Protein AF-A0AAV2S0R5-F1 (afdb_monomer)

Radius of gyration: 31.71 Å; Cα contacts (8 Å, |Δi|>4): 617; chains: 1; bounding box: 69×46×100 Å

Sequence (380 aa):
GLPALKKRCEELKMWPKGTRGECGDQTGSTYDISNKHCLGYSEVQLVQCMIDGVNTLYQEDLEIQNKYDQIQLQQMSEQQYAFPNIKSKHSLVAKHVTKERWDKLCRIVTKTSAFTLKKAIACAVELDNQNCGIYAGDWDSYKDFAEVFDPIIQEYHGIKSDAKHTSDMDVAKIMGNINEGTPVHSVRMRVGRSIDGFGLSPGITKDQRVGVENLMKSVFTKLPGDLSGNYYPLTGMDEKVRQLFDDHFLYISEDQNMKVAGMGRDWPEGRGIYHNGEKTFFVLVNEEDQLRIISIQKGGDVRVVFERLVRGIKAVGDSVKAESGKEFSLDSQYGYIHSCPTSLGTGMRISVRIDLPGWTRTGFPALQKRCEELKVQPRG

Solvent-accessible surface area (backbone atoms only — not comparable to full-atom values): 20826 Å² total; per-residue (Å²): 108,70,74,60,52,43,57,53,26,50,79,57,51,29,42,68,35,23,70,58,53,93,86,28,64,55,59,85,93,43,71,41,78,41,70,62,72,78,79,96,62,53,72,68,56,51,52,49,46,47,53,56,40,54,54,51,51,51,55,53,47,54,55,50,50,52,52,51,52,49,51,50,53,50,52,53,52,52,63,72,60,48,83,76,73,56,48,7,67,83,8,43,44,51,71,44,60,39,70,71,57,41,73,75,36,49,82,49,60,32,84,80,39,67,33,34,57,66,58,25,36,30,33,17,40,78,36,67,84,28,64,51,29,54,38,30,20,26,73,48,41,60,62,77,39,28,90,41,46,49,62,43,44,27,62,76,71,73,47,62,98,83,51,66,46,81,90,81,79,65,67,82,76,62,79,85,68,64,62,88,86,59,60,32,60,25,33,38,38,35,29,50,44,26,60,50,96,53,36,25,30,39,23,40,48,71,68,57,37,39,50,52,36,55,53,47,58,57,36,49,77,68,38,61,76,86,58,27,57,53,79,45,53,50,60,88,52,53,67,73,64,50,49,72,38,46,82,78,76,52,75,79,92,72,50,63,60,44,49,58,40,38,33,54,60,71,71,53,62,34,23,31,40,34,35,14,81,82,68,38,40,37,35,40,32,53,49,73,31,46,27,37,45,32,14,35,47,74,34,50,64,50,61,64,35,48,48,52,35,45,54,48,53,50,52,52,48,54,33,42,28,72,77,68,74,37,49,67,34,68,42,69,51,51,18,35,48,52,1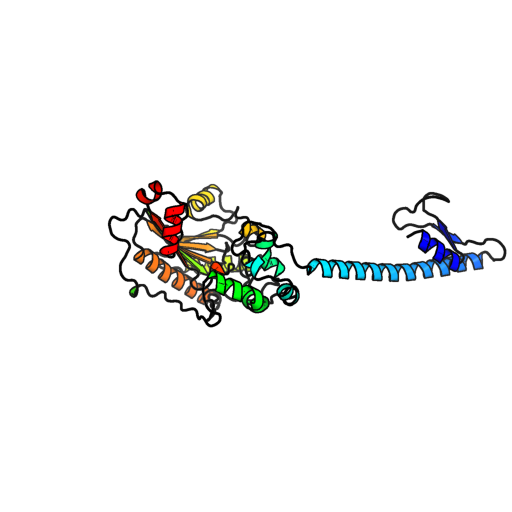9,42,64,91,40,39,32,76,24,65,49,78,48,69,46,64,72,52,71,68,48,63,72,70,28,68,72,58,46,42,54,53,25,53,79,70,74,45,81,79,83,134

pLDDT: mean 91.24, std 9.21, range [54.41, 98.38]

InterPro domains:
  IPR000749 ATP:guanido phosphotransferase [PTHR11547] (76-380)
  IPR014746 Glutamine synthetase/guanido kinase, catalytic domain [SSF55931] (5-70)
  IPR014746 Glutamine synthetase/guanido kinase, catalytic domain [SSF55931] (164-380)
  IPR022413 ATP:guanido phosphotransferase, N-terminal [PF02807] (88-154)
  IPR022413 ATP:guanido phosphotransferase, N-terminal [PS51509] (75-158)
  IPR022414 ATP:guanido phosphotransferase, catalytic domain [PF00217] (4-60)
  IPR022414 ATP:guanido phosphotransferase, catalytic domain [PF00217] (212-380)
  IPR022414 ATP:guanido phosphotransferase, catalytic domain [PS51510] (1-64)
  IPR022414 ATP:guanido phosphotransferase, catalytic domain [PS51510] (183-380)
  IPR036802 ATP:guanido phosphotransferase, N-terminal domain superfamily [G3DSA:1.10.135.10] (74-161)
  IPR036802 ATP:guanido phosphotransferase, N-terminal domain superfamily [SSF48034] (69-160)

Organism: Meganyctiphanes norvegica (NCBI:txid48144)

Structure (mmCIF, N/CA/C/O backbone):
data_AF-A0AAV2S0R5-F1
#
_entry.id   AF-A0AAV2S0R5-F1
#
loop_
_atom_site.group_PDB
_atom_site.id
_atom_site.type_symbol
_atom_site.label_atom_id
_atom_site.label_alt_id
_atom_site.label_comp_id
_atom_site.label_asym_id
_atom_site.label_entity_id
_atom_site.label_seq_id
_atom_site.pdbx_PDB_ins_code
_atom_site.Cartn_x
_atom_site.Cartn_y
_atom_site.Cartn_z
_atom_site.occupancy
_atom_site.B_iso_or_equiv
_atom_site.auth_seq_id
_atom_site.auth_comp_id
_atom_site.auth_asym_id
_atom_site.auth_atom_id
_atom_site.pdbx_PDB_model_num
ATOM 1 N N . GLY A 1 1 ? 29.700 12.630 -40.056 1.00 70.94 1 GLY A N 1
ATOM 2 C CA . GLY A 1 1 ? 29.481 14.030 -40.495 1.00 70.94 1 GLY A CA 1
ATOM 3 C C . GLY A 1 1 ? 30.279 14.337 -41.756 1.00 70.94 1 GLY A C 1
ATOM 4 O O . GLY A 1 1 ? 31.224 13.609 -42.045 1.00 70.94 1 GLY A O 1
ATOM 5 N N . LEU A 1 2 ? 29.925 15.399 -42.494 1.00 74.56 2 LEU A N 1
ATOM 6 C CA . LEU A 1 2 ? 30.438 15.691 -43.848 1.00 74.56 2 LEU A CA 1
ATOM 7 C C . LEU A 1 2 ? 31.982 15.713 -43.992 1.00 74.56 2 LEU A C 1
ATOM 9 O O . LEU A 1 2 ? 32.469 15.185 -44.989 1.00 74.56 2 LEU A O 1
ATOM 13 N N . PRO A 1 3 ? 32.784 16.229 -43.035 1.00 83.00 3 PRO A N 1
ATOM 14 C CA . PRO A 1 3 ? 34.249 16.173 -43.138 1.00 83.00 3 PRO A CA 1
ATOM 15 C C . PRO A 1 3 ? 34.823 14.748 -43.157 1.00 83.00 3 PRO A C 1
ATOM 17 O O . PRO A 1 3 ? 35.759 14.468 -43.902 1.00 83.00 3 PRO A O 1
ATOM 20 N N . ALA A 1 4 ? 34.241 13.832 -42.378 1.00 84.94 4 ALA A N 1
ATOM 21 C CA . ALA A 1 4 ? 34.654 12.429 -42.362 1.00 84.94 4 ALA A CA 1
ATOM 22 C C . ALA A 1 4 ? 34.255 11.717 -43.665 1.00 84.94 4 ALA A C 1
ATOM 24 O O . ALA A 1 4 ? 35.066 10.998 -44.242 1.00 84.94 4 ALA A O 1
ATOM 25 N N . LEU A 1 5 ? 33.047 11.997 -44.171 1.00 86.19 5 LEU A N 1
ATOM 26 C CA . LEU A 1 5 ? 32.574 11.473 -45.455 1.00 86.19 5 LEU A CA 1
ATOM 27 C C . LEU A 1 5 ? 33.446 11.961 -46.622 1.00 86.19 5 LEU A C 1
ATOM 29 O O . LEU A 1 5 ? 33.815 11.164 -47.477 1.00 86.19 5 LEU A O 1
ATOM 33 N N . LYS A 1 6 ? 33.844 13.244 -46.624 1.00 86.62 6 LYS A N 1
ATOM 34 C CA . LYS A 1 6 ? 34.785 13.817 -47.604 1.00 86.62 6 LYS A CA 1
ATOM 35 C C . LYS A 1 6 ? 36.113 13.070 -47.627 1.00 86.62 6 LYS A C 1
ATOM 37 O O . LYS A 1 6 ? 36.571 12.695 -48.700 1.00 86.62 6 LYS A O 1
ATOM 42 N N . LYS A 1 7 ? 36.696 12.808 -46.454 1.00 88.81 7 LYS A N 1
ATOM 43 C CA . LYS A 1 7 ? 37.942 12.041 -46.344 1.00 88.81 7 LYS A CA 1
ATOM 44 C C . LYS A 1 7 ? 37.783 10.622 -46.898 1.00 88.81 7 LYS A C 1
ATOM 46 O O . LYS A 1 7 ? 38.639 10.175 -47.651 1.00 88.81 7 LYS A O 1
ATOM 51 N N . ARG A 1 8 ? 36.685 9.936 -46.565 1.00 91.06 8 ARG A N 1
ATOM 52 C CA . ARG A 1 8 ? 36.453 8.564 -47.033 1.00 91.06 8 ARG A CA 1
ATOM 53 C C . ARG A 1 8 ? 36.193 8.493 -48.539 1.00 91.06 8 ARG A C 1
ATOM 55 O O . ARG A 1 8 ? 36.735 7.630 -49.216 1.00 91.06 8 ARG A O 1
ATOM 62 N N . CYS A 1 9 ? 35.423 9.431 -49.085 1.00 88.50 9 CYS A N 1
ATOM 63 C CA . CYS A 1 9 ? 35.178 9.502 -50.525 1.00 88.50 9 CYS A CA 1
ATOM 64 C C . CYS A 1 9 ? 36.458 9.784 -51.321 1.00 88.50 9 CYS A C 1
ATOM 66 O O . CYS A 1 9 ? 36.622 9.228 -52.401 1.00 88.50 9 CYS A O 1
ATOM 68 N N . GLU A 1 10 ? 37.383 10.582 -50.778 1.00 88.50 10 GLU A N 1
ATOM 69 C CA . GLU A 1 10 ? 38.683 10.846 -51.404 1.00 88.50 10 GLU A CA 1
ATOM 70 C C . GLU A 1 10 ? 39.494 9.553 -51.609 1.00 88.50 10 GLU A C 1
ATOM 72 O O . GLU A 1 10 ? 40.042 9.330 -52.687 1.00 88.50 10 GLU A O 1
ATOM 77 N N . GLU A 1 11 ? 39.505 8.663 -50.611 1.00 90.19 11 GLU A N 1
ATOM 78 C CA . GLU A 1 11 ? 40.155 7.344 -50.689 1.00 90.19 11 GLU A CA 1
ATOM 79 C C . GLU A 1 11 ? 39.509 6.446 -51.759 1.00 90.19 11 GLU A C 1
ATOM 81 O O . GLU A 1 11 ? 40.193 5.662 -52.417 1.00 90.19 11 GLU A O 1
ATOM 86 N N . LEU A 1 12 ? 38.201 6.607 -51.978 1.00 90.00 12 LEU A N 1
ATOM 87 C CA . LEU A 1 12 ? 37.417 5.877 -52.975 1.00 90.00 12 LEU A CA 1
ATOM 88 C C . LEU A 1 12 ? 37.376 6.570 -54.350 1.00 90.00 12 LEU A C 1
ATOM 90 O O . LEU A 1 12 ? 36.638 6.134 -55.229 1.00 90.00 12 LEU A O 1
ATOM 94 N N . LYS A 1 13 ? 38.155 7.644 -54.563 1.00 89.19 13 LYS A N 1
ATOM 95 C CA . LYS A 1 13 ? 38.156 8.454 -55.803 1.00 89.19 13 LYS A CA 1
ATOM 96 C C . LYS A 1 13 ? 36.782 9.046 -56.160 1.00 89.19 13 LYS A C 1
ATOM 98 O O . LYS A 1 13 ? 36.469 9.286 -57.332 1.00 89.19 13 LYS A O 1
ATOM 103 N N . MET A 1 14 ? 35.978 9.322 -55.143 1.00 88.69 14 MET A N 1
ATOM 104 C CA . MET A 1 14 ? 34.669 9.955 -55.234 1.00 88.69 14 MET A CA 1
ATOM 105 C C . MET A 1 14 ? 34.696 11.359 -54.631 1.00 88.69 14 MET A C 1
ATOM 107 O O . MET A 1 14 ? 35.600 11.744 -53.891 1.00 88.69 14 MET A O 1
ATOM 111 N N . TRP A 1 15 ? 33.670 12.136 -54.944 1.00 84.56 15 TRP A N 1
ATOM 112 C CA . TRP A 1 15 ? 33.500 13.507 -54.513 1.00 84.56 15 TRP A CA 1
ATOM 113 C C . TRP A 1 15 ? 32.091 13.707 -53.933 1.00 84.56 15 TRP A C 1
ATOM 115 O O . TRP A 1 15 ? 31.117 13.690 -54.694 1.00 84.56 15 TRP A O 1
ATOM 125 N N . PRO A 1 16 ? 31.958 13.898 -52.604 1.00 84.88 16 PRO A N 1
ATOM 126 C CA . PRO A 1 16 ? 30.673 14.122 -51.964 1.00 84.88 16 PRO A CA 1
ATOM 127 C C . PRO A 1 16 ? 30.349 15.622 -51.889 1.00 84.88 16 PRO A C 1
ATOM 129 O O . PRO A 1 16 ? 31.172 16.438 -51.455 1.00 84.88 16 PRO A O 1
ATOM 132 N N . LYS A 1 17 ? 29.122 15.986 -52.257 1.00 78.56 17 LYS A N 1
ATOM 133 C CA . LYS A 1 17 ? 28.543 17.333 -52.175 1.00 78.56 17 LYS A CA 1
ATOM 134 C C . LYS A 1 17 ? 27.290 17.315 -51.290 1.00 78.56 17 LYS A C 1
ATOM 136 O O . LYS A 1 17 ? 26.651 16.281 -51.087 1.00 78.56 17 LYS A O 1
ATOM 141 N N . GLY A 1 18 ? 26.947 18.471 -50.725 1.00 70.06 18 GLY A N 1
ATOM 142 C CA . GLY A 1 18 ? 25.632 18.661 -50.118 1.00 70.06 18 GLY A CA 1
ATOM 143 C C . GLY A 1 18 ? 24.553 18.815 -51.190 1.00 70.06 18 GLY A C 1
ATOM 144 O O . GLY A 1 18 ? 24.832 19.091 -52.351 1.00 70.06 18 GLY A O 1
ATOM 145 N N . THR A 1 19 ? 23.293 18.669 -50.794 1.00 71.94 19 THR A N 1
ATOM 146 C CA . THR A 1 19 ? 22.134 18.700 -51.711 1.00 71.94 19 THR A CA 1
ATOM 147 C C . THR A 1 19 ? 21.782 20.090 -52.267 1.00 71.94 19 THR A C 1
ATOM 149 O O . THR A 1 19 ? 20.874 20.206 -53.084 1.00 71.94 19 THR A O 1
ATOM 152 N N . ARG A 1 20 ? 22.444 21.164 -51.810 1.00 66.38 20 ARG A N 1
ATOM 153 C CA . ARG A 1 20 ? 22.127 22.565 -52.161 1.00 66.38 20 ARG A CA 1
ATOM 154 C C . ARG A 1 20 ? 23.272 23.251 -52.916 1.00 66.38 20 ARG A C 1
ATOM 156 O O . ARG A 1 20 ? 23.772 24.289 -52.492 1.00 66.38 20 ARG A O 1
ATOM 163 N N . GLY A 1 21 ? 23.679 22.668 -54.041 1.00 57.06 21 GLY A N 1
ATOM 164 C CA . GLY A 1 21 ? 24.745 23.202 -54.897 1.00 57.06 21 GLY A CA 1
ATOM 165 C C . GLY A 1 21 ? 26.159 22.860 -54.413 1.00 57.06 21 GLY A C 1
ATOM 166 O O . GLY A 1 21 ? 26.347 22.197 -53.397 1.00 57.06 21 GLY A O 1
ATOM 167 N N . GLU A 1 22 ? 27.175 23.313 -55.154 1.00 54.44 22 GLU A N 1
ATOM 168 C CA . GLU A 1 22 ? 28.559 22.815 -55.026 1.00 54.44 22 GLU A CA 1
ATOM 169 C C . GLU A 1 22 ? 29.236 23.084 -53.673 1.00 54.44 22 GLU A C 1
ATOM 171 O O . GLU A 1 22 ? 30.160 22.364 -53.295 1.00 54.44 22 GLU A O 1
ATOM 176 N N . CYS A 1 23 ? 28.738 24.072 -52.928 1.00 56.22 23 CYS A N 1
ATOM 177 C CA . CYS A 1 23 ? 29.223 24.454 -51.601 1.00 56.22 23 CYS A CA 1
ATOM 178 C C . CYS A 1 23 ? 28.142 24.346 -50.510 1.00 56.22 23 CYS A C 1
ATOM 180 O O . CYS A 1 23 ? 28.344 24.859 -49.412 1.00 56.22 23 CYS A O 1
ATOM 182 N N . GLY A 1 24 ? 26.985 23.746 -50.811 1.00 59.09 24 GLY A N 1
ATOM 183 C CA . GLY A 1 24 ? 25.839 23.721 -49.903 1.0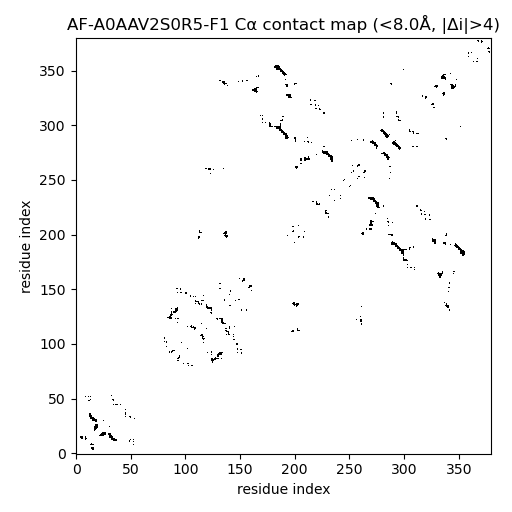0 59.09 24 GLY A CA 1
ATOM 184 C C . GLY A 1 24 ? 25.928 22.661 -48.806 1.00 59.09 24 GLY A C 1
ATOM 185 O O . GLY A 1 24 ? 26.618 21.650 -48.947 1.00 59.09 24 GLY A O 1
ATOM 186 N N . ASP A 1 25 ? 25.167 22.874 -47.734 1.00 65.94 25 ASP A N 1
ATOM 187 C CA . ASP A 1 25 ? 24.969 21.889 -46.669 1.00 65.94 25 ASP A CA 1
ATOM 188 C C . ASP A 1 25 ? 24.146 20.677 -47.153 1.00 65.94 25 ASP A C 1
ATOM 190 O O . ASP A 1 25 ? 23.387 20.735 -48.132 1.00 65.94 25 ASP A O 1
ATOM 194 N N . GLN A 1 26 ? 24.283 19.550 -46.453 1.00 76.81 26 GLN A N 1
ATOM 195 C CA . GLN A 1 26 ? 23.412 18.390 -46.632 1.00 76.81 26 GLN A CA 1
ATOM 1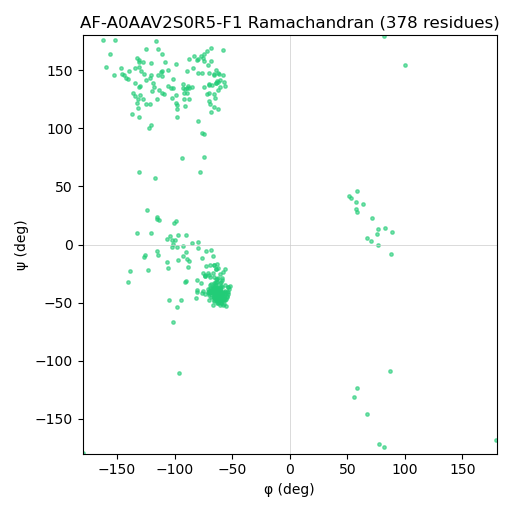96 C C . GLN A 1 26 ? 21.994 18.666 -46.110 1.00 76.81 26 GLN A C 1
ATOM 198 O O . GLN A 1 26 ? 21.811 19.374 -45.119 1.00 76.81 26 GLN A O 1
ATOM 203 N N . THR A 1 27 ? 20.984 18.060 -46.737 1.00 73.62 27 THR A N 1
ATOM 204 C CA . THR A 1 27 ? 19.612 18.068 -46.210 1.00 73.62 27 THR A CA 1
ATOM 205 C C . THR A 1 27 ? 19.370 16.759 -45.466 1.00 73.62 27 THR A C 1
ATOM 207 O O . THR A 1 27 ? 19.293 15.692 -46.078 1.00 73.62 27 THR A O 1
ATOM 210 N N . GLY A 1 28 ? 19.272 16.829 -44.137 1.00 82.31 28 GLY A N 1
ATOM 211 C CA . GLY A 1 28 ? 19.156 15.640 -43.289 1.00 82.31 28 GLY A CA 1
ATOM 212 C C . GLY A 1 28 ? 20.352 14.702 -43.478 1.00 82.31 28 GLY A C 1
ATOM 213 O O . GLY A 1 28 ? 21.498 15.127 -43.330 1.00 82.31 28 GLY A O 1
ATOM 214 N N . SER A 1 29 ? 20.071 13.453 -43.848 1.00 84.56 29 SER A N 1
ATOM 215 C CA . SER A 1 29 ? 21.070 12.409 -44.132 1.00 84.56 29 SER A CA 1
ATOM 216 C C . SER A 1 29 ? 21.326 12.206 -45.633 1.00 84.56 29 SER A C 1
ATOM 218 O O . SER A 1 29 ? 21.819 11.159 -46.036 1.00 84.56 29 SER A O 1
ATOM 220 N N . THR A 1 30 ? 20.960 13.178 -46.475 1.00 84.38 30 THR A N 1
ATOM 221 C CA . THR A 1 30 ? 21.070 13.061 -47.938 1.00 84.38 30 THR A CA 1
ATOM 222 C C . THR A 1 30 ? 22.325 13.757 -48.451 1.00 84.38 30 THR A C 1
ATOM 224 O O . THR A 1 30 ? 22.538 14.940 -48.172 1.00 84.38 30 THR A O 1
ATOM 227 N N . TYR A 1 31 ? 23.119 13.044 -49.250 1.00 86.75 31 TYR A N 1
ATOM 228 C CA . TYR A 1 31 ? 24.357 13.524 -49.865 1.00 86.75 31 TYR A CA 1
ATOM 229 C C . TYR A 1 31 ? 24.342 13.244 -51.371 1.00 86.75 31 TYR A C 1
ATOM 231 O O . TYR A 1 31 ? 23.755 12.258 -51.807 1.00 86.75 31 TYR A O 1
ATOM 239 N N . ASP A 1 32 ? 24.999 14.098 -52.153 1.00 86.75 32 ASP A N 1
ATOM 240 C CA . ASP A 1 32 ? 25.249 13.873 -53.579 1.00 86.75 32 ASP A CA 1
ATOM 241 C C . ASP A 1 32 ? 26.670 13.311 -53.745 1.00 86.75 32 ASP A C 1
ATOM 243 O O . ASP A 1 32 ? 27.632 13.935 -53.298 1.00 86.75 32 ASP A O 1
ATOM 247 N N . ILE A 1 33 ? 26.816 12.114 -54.319 1.00 89.00 33 ILE A N 1
ATOM 248 C CA . ILE A 1 33 ? 28.103 11.424 -54.484 1.00 89.00 33 ILE A CA 1
ATOM 249 C C . ILE A 1 33 ? 28.397 11.305 -55.978 1.00 89.00 33 ILE A C 1
ATOM 251 O O . ILE A 1 33 ? 27.598 10.759 -56.732 1.00 89.00 33 ILE A O 1
ATOM 255 N N . SER A 1 34 ? 29.565 11.786 -56.396 1.00 89.81 34 SER A N 1
ATOM 256 C CA . SER A 1 34 ? 29.988 11.805 -57.802 1.00 89.81 34 SER A CA 1
ATOM 257 C C . SER A 1 34 ? 31.395 11.234 -57.975 1.00 89.81 34 SER A C 1
ATOM 259 O O . SER A 1 34 ? 32.180 11.204 -57.028 1.00 89.81 34 SER A O 1
ATOM 261 N N . ASN A 1 35 ? 31.751 10.783 -59.178 1.00 89.44 35 ASN A N 1
ATOM 262 C CA . ASN A 1 35 ? 33.122 10.383 -59.488 1.00 89.44 35 ASN A CA 1
ATOM 263 C C . ASN A 1 35 ? 34.030 11.621 -59.528 1.00 89.44 35 ASN A C 1
ATOM 265 O O . ASN A 1 35 ? 33.673 12.653 -60.092 1.00 89.44 35 ASN A O 1
ATOM 269 N N . LYS A 1 36 ? 35.235 11.522 -58.960 1.00 87.19 36 LYS A N 1
ATOM 270 C CA . LYS A 1 36 ? 36.153 12.669 -58.887 1.00 87.19 36 LYS A CA 1
ATOM 271 C C . LYS A 1 36 ? 36.867 12.967 -60.210 1.00 87.19 36 LYS A C 1
ATOM 273 O O . LYS A 1 36 ? 37.208 14.114 -60.491 1.00 87.19 36 LYS A O 1
ATOM 278 N N . HIS A 1 37 ? 37.154 11.934 -60.997 1.00 86.44 37 HIS A N 1
ATOM 279 C CA . HIS A 1 37 ? 37.982 12.033 -62.199 1.00 86.44 37 HIS A CA 1
ATOM 280 C C . HIS A 1 37 ? 37.156 11.825 -63.468 1.00 86.44 37 HIS A C 1
ATOM 282 O O . HIS A 1 37 ? 36.262 10.983 -63.482 1.00 86.44 37 HIS A O 1
ATOM 288 N N . CYS A 1 38 ? 37.510 12.548 -64.534 1.00 83.19 38 CYS A N 1
ATOM 289 C CA . CYS A 1 38 ? 36.909 12.400 -65.867 1.00 83.19 38 CYS A CA 1
ATOM 290 C C . CYS A 1 38 ? 37.939 12.076 -66.965 1.00 83.19 38 CYS A C 1
ATOM 292 O O . CYS A 1 38 ? 37.573 11.542 -68.003 1.00 83.19 38 CYS A O 1
ATOM 294 N N . LEU A 1 39 ? 39.223 12.394 -66.759 1.00 87.31 39 LEU A N 1
ATOM 295 C CA . LEU A 1 39 ? 40.295 12.169 -67.735 1.00 87.31 39 LEU A CA 1
ATOM 296 C C . LEU A 1 39 ? 41.164 10.979 -67.308 1.00 87.31 39 LEU A C 1
ATOM 298 O O . LEU A 1 39 ? 41.528 10.876 -66.136 1.00 87.31 39 LEU A O 1
ATOM 302 N N . GLY A 1 40 ? 41.518 10.110 -68.259 1.00 89.81 40 GLY A N 1
ATOM 303 C CA . GLY A 1 40 ? 42.365 8.932 -68.017 1.00 89.81 40 GLY A CA 1
ATOM 304 C C . GLY A 1 40 ? 41.611 7.657 -67.615 1.00 89.81 40 GLY A C 1
ATOM 305 O O . GLY A 1 40 ? 42.251 6.688 -67.217 1.00 89.81 40 GLY A O 1
ATOM 306 N N . TYR A 1 41 ? 40.280 7.651 -67.731 1.00 91.50 41 TYR A N 1
ATOM 307 C CA . TYR A 1 41 ? 39.393 6.522 -67.428 1.00 91.50 41 TYR A CA 1
ATOM 308 C C . TYR A 1 41 ? 38.289 6.435 -68.491 1.00 91.50 41 TYR A C 1
ATOM 310 O O . TYR A 1 41 ? 37.889 7.467 -69.027 1.00 91.50 41 TYR A O 1
ATOM 318 N N . SER A 1 42 ? 37.787 5.235 -68.788 1.00 94.00 42 SER A N 1
ATOM 319 C CA . SER A 1 42 ? 36.602 5.065 -69.641 1.00 94.00 42 SER A CA 1
ATOM 320 C C . SER A 1 42 ? 35.306 5.310 -68.868 1.00 94.00 42 SER A C 1
ATOM 322 O O . SER A 1 42 ? 35.257 5.181 -67.644 1.00 94.00 42 SER A O 1
ATOM 324 N N . GLU A 1 43 ? 34.222 5.589 -69.583 1.00 92.50 43 GLU A N 1
ATOM 325 C CA . GLU A 1 43 ? 32.884 5.764 -69.018 1.00 92.50 43 GLU A CA 1
ATOM 326 C C . GLU A 1 43 ? 32.459 4.532 -68.206 1.00 92.50 43 GLU A C 1
ATOM 328 O O . GLU A 1 43 ? 31.933 4.662 -67.104 1.00 92.50 43 GLU A O 1
ATOM 333 N N . VAL A 1 44 ? 32.774 3.328 -68.700 1.00 93.81 44 VAL A N 1
ATOM 334 C CA . VAL A 1 44 ? 32.504 2.063 -67.996 1.00 93.81 44 VAL A CA 1
ATOM 335 C C . VAL A 1 44 ? 33.281 1.980 -66.680 1.00 93.81 44 VAL A C 1
ATOM 337 O O . VAL A 1 44 ? 32.719 1.583 -65.662 1.00 93.81 44 VAL A O 1
ATOM 340 N N . GLN A 1 45 ? 34.554 2.386 -66.667 1.00 91.50 45 GLN A N 1
ATOM 341 C CA . GLN A 1 45 ? 35.367 2.398 -65.445 1.00 91.50 45 GLN A CA 1
ATOM 342 C C . GLN A 1 45 ? 34.841 3.404 -64.416 1.00 91.50 45 GLN A C 1
ATOM 344 O O . GLN A 1 45 ? 34.872 3.125 -63.218 1.00 91.50 45 GLN A O 1
ATOM 349 N N . LEU A 1 46 ? 34.338 4.557 -64.864 1.00 92.12 46 LEU A N 1
ATOM 350 C CA . LEU A 1 46 ? 33.750 5.565 -63.980 1.00 92.12 46 LEU A CA 1
ATOM 351 C C . LEU A 1 46 ? 32.413 5.099 -63.390 1.00 92.12 46 LEU A C 1
ATOM 353 O O . LEU A 1 46 ? 32.183 5.289 -62.197 1.00 92.12 46 LEU A O 1
ATOM 357 N N . VAL A 1 47 ? 31.569 4.429 -64.181 1.00 91.69 47 VAL A N 1
ATOM 358 C CA . VAL A 1 47 ? 30.326 3.816 -63.683 1.00 91.69 47 VAL A CA 1
ATOM 359 C C . VAL A 1 47 ? 30.629 2.697 -62.683 1.00 91.69 47 VAL A C 1
ATOM 361 O O . VAL A 1 47 ? 29.999 2.646 -61.629 1.00 91.69 47 VAL A O 1
ATOM 364 N N . GLN A 1 48 ? 31.624 1.845 -62.950 1.00 92.44 48 GLN A N 1
ATOM 365 C CA . GLN A 1 48 ? 32.026 0.796 -62.007 1.00 92.44 48 GLN A CA 1
ATOM 366 C C . GLN A 1 48 ? 32.562 1.386 -60.694 1.00 92.44 48 GLN A C 1
ATOM 368 O O . GLN A 1 48 ? 32.170 0.940 -59.622 1.00 92.44 48 GLN A O 1
ATOM 373 N N . CYS A 1 49 ? 33.380 2.443 -60.771 1.00 90.44 49 CYS A N 1
ATOM 374 C CA . CYS A 1 49 ? 33.856 3.185 -59.601 1.00 90.44 49 CYS A CA 1
ATOM 375 C C . CYS A 1 49 ? 32.692 3.711 -58.744 1.00 90.44 49 CYS A C 1
ATOM 377 O O . CYS A 1 49 ? 32.722 3.588 -57.521 1.00 90.44 49 CYS A O 1
ATOM 379 N N . MET A 1 50 ? 31.639 4.239 -59.381 1.00 93.81 50 MET A N 1
ATOM 380 C CA . MET A 1 50 ? 30.432 4.676 -58.676 1.00 93.81 50 MET A CA 1
ATOM 381 C C . MET A 1 50 ? 29.710 3.518 -57.986 1.00 93.81 50 MET A C 1
ATOM 383 O O . MET A 1 50 ? 29.328 3.655 -56.827 1.00 93.81 50 MET A O 1
ATOM 387 N N . ILE A 1 51 ? 29.540 2.378 -58.663 1.00 91.56 51 ILE A N 1
ATOM 388 C CA . ILE A 1 51 ? 28.894 1.193 -58.079 1.00 91.56 51 ILE A CA 1
ATOM 389 C C . ILE A 1 51 ? 29.678 0.706 -56.856 1.00 91.56 51 ILE A C 1
ATOM 391 O O . ILE A 1 51 ? 29.105 0.545 -55.778 1.00 91.56 51 ILE A O 1
ATOM 395 N N . ASP A 1 52 ? 30.987 0.507 -57.008 1.00 92.62 52 ASP A N 1
ATOM 396 C CA . ASP A 1 52 ? 31.845 -0.026 -55.948 1.00 92.62 52 ASP A CA 1
ATOM 397 C C . ASP A 1 52 ? 31.916 0.938 -54.760 1.00 92.62 52 ASP A C 1
ATOM 399 O O . ASP A 1 52 ? 31.782 0.536 -53.600 1.00 92.62 52 ASP A O 1
ATOM 403 N N . GLY A 1 53 ? 32.076 2.229 -55.051 1.00 92.88 53 GLY A N 1
ATOM 404 C CA . GLY A 1 53 ? 32.171 3.277 -54.052 1.00 92.88 53 GLY A CA 1
ATOM 405 C C . GLY A 1 53 ? 30.879 3.464 -53.257 1.00 92.88 53 GLY A C 1
ATOM 406 O O . GLY A 1 53 ? 30.926 3.480 -52.027 1.00 92.88 53 GLY A O 1
ATOM 407 N N . VAL A 1 54 ? 29.723 3.554 -53.925 1.00 93.50 54 VAL A N 1
ATOM 408 C CA . VAL A 1 54 ? 28.423 3.703 -53.248 1.00 93.50 54 VAL A CA 1
ATOM 409 C C . VAL A 1 54 ? 28.092 2.468 -52.409 1.00 93.50 54 VAL A C 1
ATOM 411 O O . VAL A 1 54 ? 27.681 2.617 -51.259 1.00 93.50 54 VAL A O 1
ATOM 414 N N . ASN A 1 55 ? 28.328 1.258 -52.928 1.00 93.19 55 ASN A N 1
ATOM 415 C CA . ASN A 1 55 ? 28.096 0.027 -52.167 1.00 93.19 55 ASN A CA 1
ATOM 416 C C . ASN A 1 55 ? 28.985 -0.048 -50.918 1.00 93.19 55 ASN A C 1
ATOM 418 O O . ASN A 1 55 ? 28.501 -0.410 -49.847 1.00 93.19 55 ASN A O 1
ATOM 422 N N . THR A 1 56 ? 30.260 0.333 -51.037 1.00 94.50 56 THR A N 1
ATOM 423 C CA . THR A 1 56 ? 31.194 0.372 -49.902 1.00 94.50 56 THR A CA 1
ATOM 424 C C . THR A 1 56 ? 30.728 1.365 -48.839 1.00 94.50 56 THR A C 1
ATOM 426 O O . THR A 1 56 ? 30.617 1.001 -47.670 1.00 94.50 56 THR A O 1
ATOM 429 N N . LEU A 1 57 ? 30.385 2.596 -49.241 1.00 93.12 57 LEU A N 1
ATOM 430 C CA . LEU A 1 57 ? 29.886 3.616 -48.314 1.00 93.12 57 LEU A CA 1
ATOM 431 C C . LEU A 1 57 ? 28.595 3.179 -47.612 1.00 93.12 57 LEU A C 1
ATOM 433 O O . LEU A 1 57 ? 28.421 3.473 -46.434 1.00 93.12 57 LEU A O 1
ATOM 437 N N . TYR A 1 58 ? 27.700 2.475 -48.310 1.00 93.25 58 TYR A N 1
ATOM 438 C CA . TYR A 1 58 ? 26.455 1.997 -47.716 1.00 93.25 58 TYR A CA 1
ATOM 439 C C . TYR A 1 58 ? 26.680 0.890 -46.677 1.00 93.25 58 TYR A C 1
ATOM 441 O O . TYR A 1 58 ? 26.059 0.917 -45.618 1.00 93.25 58 TYR A O 1
ATOM 449 N N . GLN A 1 59 ? 27.589 -0.058 -46.933 1.00 93.38 59 GLN A N 1
ATOM 450 C CA . GLN A 1 59 ? 27.931 -1.082 -45.935 1.00 93.38 59 GLN A CA 1
ATOM 451 C C . GLN A 1 59 ? 28.563 -0.461 -44.683 1.00 93.38 59 GLN A C 1
ATOM 453 O O . GLN A 1 59 ? 28.166 -0.788 -43.566 1.00 93.38 59 GLN A O 1
ATOM 458 N N . GLU A 1 60 ? 29.483 0.490 -44.861 1.00 93.38 60 GLU A N 1
ATOM 459 C CA . GLU A 1 60 ? 30.075 1.239 -43.746 1.00 93.38 60 GLU A CA 1
ATOM 460 C C . GLU A 1 60 ? 29.016 2.021 -42.957 1.00 93.38 60 GLU A C 1
ATOM 462 O O . GLU A 1 60 ? 29.055 2.053 -41.727 1.00 93.38 60 GLU A O 1
ATOM 467 N N . ASP A 1 61 ? 28.045 2.631 -43.641 1.00 92.44 61 ASP A N 1
ATOM 468 C CA . ASP A 1 61 ? 26.947 3.353 -42.997 1.00 92.44 61 ASP A CA 1
ATOM 469 C C . ASP A 1 61 ? 26.086 2.425 -42.125 1.00 92.44 61 ASP A C 1
ATOM 471 O O . ASP A 1 61 ? 25.797 2.771 -40.981 1.00 92.44 61 ASP A O 1
ATOM 475 N N . LEU A 1 62 ? 25.764 1.213 -42.593 1.00 91.00 62 LEU A N 1
ATOM 476 C CA . LEU A 1 62 ? 25.046 0.210 -41.793 1.00 91.00 62 LEU A CA 1
ATOM 477 C C . LEU A 1 62 ? 25.820 -0.193 -40.525 1.00 91.00 62 LEU A C 1
ATOM 479 O O . LEU A 1 62 ? 25.233 -0.322 -39.449 1.00 91.00 62 LEU A O 1
ATOM 483 N N . GLU A 1 63 ? 27.138 -0.380 -40.615 1.00 91.81 63 GLU A N 1
ATOM 484 C CA . GLU A 1 63 ? 27.981 -0.680 -39.449 1.00 91.81 63 GLU A CA 1
ATOM 485 C C . GLU A 1 63 ? 28.017 0.485 -38.452 1.00 91.81 63 GLU A C 1
ATOM 487 O O . GLU A 1 63 ? 27.924 0.286 -37.235 1.00 91.81 63 GLU A O 1
ATOM 492 N N . ILE A 1 64 ? 28.123 1.713 -38.963 1.00 90.81 64 ILE A N 1
ATOM 493 C CA . ILE A 1 64 ? 28.120 2.929 -38.154 1.00 90.81 64 ILE A CA 1
ATOM 494 C C . ILE A 1 64 ? 26.767 3.098 -37.456 1.00 90.81 64 ILE A C 1
ATOM 496 O O . ILE A 1 64 ? 26.757 3.339 -36.249 1.00 90.81 64 ILE A O 1
ATOM 500 N N . GLN A 1 65 ? 25.646 2.924 -38.164 1.00 87.44 65 GLN A N 1
ATOM 501 C CA . GLN A 1 65 ? 24.300 2.961 -37.584 1.00 87.44 65 GLN A CA 1
ATOM 502 C C . GLN A 1 65 ? 24.172 1.962 -36.428 1.00 87.44 65 GLN A C 1
ATOM 504 O O . GLN A 1 65 ? 23.890 2.371 -35.305 1.00 87.44 65 GLN A O 1
ATOM 509 N N . ASN A 1 66 ? 24.524 0.692 -36.652 1.00 86.38 66 ASN A N 1
ATOM 510 C CA . ASN A 1 66 ? 24.493 -0.339 -35.610 1.00 86.38 66 ASN A CA 1
ATOM 511 C C . ASN A 1 66 ? 25.335 0.034 -34.380 1.00 86.38 66 ASN A C 1
ATOM 513 O O . ASN A 1 66 ? 24.921 -0.185 -33.241 1.00 86.38 66 ASN A O 1
ATOM 517 N N . LYS A 1 67 ? 26.521 0.616 -34.586 1.00 88.50 67 LYS A N 1
ATOM 518 C CA . LYS A 1 67 ? 27.381 1.069 -33.488 1.00 88.50 67 LYS A CA 1
ATOM 519 C C . LYS A 1 67 ? 26.745 2.215 -32.698 1.00 88.50 67 LYS A C 1
ATOM 521 O O . LYS A 1 67 ? 26.823 2.215 -31.471 1.00 88.50 67 LYS A O 1
ATOM 526 N N . TYR A 1 68 ? 26.145 3.193 -33.373 1.00 83.38 68 TYR A N 1
ATOM 527 C CA . TYR A 1 68 ? 25.465 4.304 -32.704 1.00 83.38 68 TYR A CA 1
ATOM 528 C C . TYR A 1 68 ? 24.201 3.845 -31.975 1.00 83.38 68 TYR A C 1
ATOM 530 O O . TYR A 1 68 ? 23.995 4.268 -30.839 1.00 83.38 68 TYR A O 1
ATOM 538 N N . ASP A 1 69 ? 23.436 2.920 -32.551 1.00 79.06 69 ASP A N 1
ATOM 539 C CA . ASP A 1 69 ? 22.288 2.294 -31.895 1.00 79.06 69 ASP A CA 1
ATOM 540 C C . ASP A 1 69 ? 22.719 1.547 -30.625 1.00 79.06 69 ASP A C 1
ATOM 542 O O . ASP A 1 69 ? 22.114 1.707 -29.566 1.00 79.06 69 ASP A O 1
ATOM 546 N N . GLN A 1 70 ? 23.824 0.796 -30.680 1.00 75.81 70 GLN A N 1
ATOM 547 C CA . GLN A 1 70 ? 24.397 0.134 -29.503 1.00 75.81 70 GLN A CA 1
ATOM 548 C C . GLN A 1 70 ? 24.854 1.128 -28.430 1.00 75.81 70 GLN A C 1
ATOM 550 O O . GLN A 1 70 ? 24.576 0.917 -27.250 1.00 75.81 70 GLN A O 1
ATOM 555 N N . ILE A 1 71 ? 25.516 2.223 -28.815 1.00 79.38 71 ILE A N 1
ATOM 556 C CA . ILE A 1 71 ? 25.928 3.282 -27.879 1.00 79.38 71 ILE A CA 1
ATOM 557 C C . ILE A 1 71 ? 24.701 3.936 -27.241 1.00 79.38 71 ILE A C 1
ATOM 559 O O . ILE A 1 71 ? 24.687 4.159 -26.032 1.00 79.38 71 ILE A O 1
ATOM 563 N N . GLN A 1 72 ? 23.660 4.217 -28.023 1.00 71.69 72 GLN A N 1
ATOM 564 C CA . GLN A 1 72 ? 22.428 4.820 -27.530 1.00 71.69 72 GLN A CA 1
ATOM 565 C C . GLN A 1 72 ? 21.704 3.883 -26.556 1.00 71.69 72 GLN A C 1
ATOM 567 O O . GLN A 1 72 ? 21.307 4.313 -25.473 1.00 71.69 72 GLN A O 1
ATOM 572 N N . LEU A 1 73 ? 21.610 2.590 -26.878 1.00 68.88 73 LEU A N 1
ATOM 573 C CA . LEU A 1 73 ? 21.080 1.563 -25.977 1.00 68.88 73 LEU A CA 1
ATOM 574 C C . LEU A 1 73 ? 21.902 1.459 -24.684 1.00 68.88 73 LEU A C 1
ATOM 576 O O . LEU A 1 73 ? 21.333 1.371 -23.594 1.00 68.88 73 LEU A O 1
ATOM 580 N N . GLN A 1 74 ? 23.231 1.521 -24.783 1.00 70.62 74 GLN A N 1
ATOM 581 C CA . GLN A 1 74 ? 24.120 1.484 -23.625 1.00 70.62 74 GLN A CA 1
ATOM 582 C C . GLN A 1 74 ? 23.934 2.721 -22.733 1.00 70.62 74 GLN A C 1
ATOM 584 O O . GLN A 1 74 ? 23.745 2.571 -21.526 1.00 70.62 74 GLN A O 1
ATOM 589 N N . GLN A 1 75 ? 23.880 3.922 -23.311 1.00 70.19 75 GLN A N 1
ATOM 590 C CA . GLN A 1 75 ? 23.632 5.174 -22.586 1.00 70.19 75 GLN A CA 1
ATOM 591 C C . GLN A 1 75 ? 22.254 5.193 -21.915 1.00 70.19 75 GLN A C 1
ATOM 593 O O . GLN A 1 75 ? 22.136 5.569 -20.748 1.00 70.19 75 GLN A O 1
ATOM 598 N N . MET A 1 76 ? 21.214 4.726 -22.613 1.00 65.25 76 MET A N 1
ATOM 599 C CA . MET A 1 76 ? 19.876 4.571 -22.036 1.00 65.25 76 MET A CA 1
ATOM 600 C C . MET A 1 76 ? 19.889 3.593 -20.854 1.00 65.25 76 MET A C 1
ATOM 602 O O . MET A 1 76 ? 19.254 3.860 -19.832 1.00 65.25 76 MET A O 1
ATOM 606 N N . SER A 1 77 ? 20.655 2.500 -20.952 1.00 70.38 77 SER A N 1
ATOM 607 C CA . SER A 1 77 ? 20.808 1.535 -19.859 1.00 70.38 77 SER A CA 1
ATOM 608 C C . SER A 1 77 ? 21.545 2.130 -18.651 1.00 70.38 77 SER A C 1
ATOM 610 O O . SER A 1 77 ? 21.116 1.940 -17.514 1.00 70.38 77 SER A O 1
ATOM 612 N N . GLU A 1 78 ? 22.607 2.912 -18.861 1.00 73.12 78 GLU A N 1
ATOM 613 C CA . GLU A 1 78 ? 23.361 3.552 -17.776 1.00 73.12 78 GLU A CA 1
ATOM 614 C C . GLU A 1 78 ? 22.522 4.612 -17.057 1.00 73.12 78 GLU A C 1
ATOM 616 O O . GLU A 1 78 ? 22.503 4.666 -15.826 1.00 73.12 78 GLU A O 1
ATOM 621 N N . GLN A 1 79 ? 21.748 5.400 -17.805 1.00 75.00 79 GLN A N 1
ATOM 622 C CA . GLN A 1 79 ? 20.849 6.400 -17.234 1.00 75.00 79 GLN A CA 1
ATOM 623 C C . GLN A 1 79 ? 19.671 5.764 -16.480 1.00 75.00 79 GLN A C 1
ATOM 625 O O . GLN A 1 79 ? 19.220 6.299 -15.463 1.00 75.00 79 GLN A O 1
ATOM 630 N N . GLN A 1 80 ? 19.176 4.608 -16.931 1.00 79.00 80 GLN A N 1
ATOM 631 C CA . GLN A 1 80 ? 18.083 3.893 -16.269 1.00 79.00 80 GLN A CA 1
ATOM 632 C C . GLN A 1 80 ? 18.445 3.463 -14.840 1.00 79.00 80 GLN A C 1
ATOM 634 O O . GLN A 1 80 ? 17.592 3.571 -13.949 1.00 79.00 80 GLN A O 1
ATOM 639 N N . TYR A 1 81 ? 19.690 3.018 -14.636 1.00 88.38 81 TYR A N 1
ATOM 640 C CA . TYR A 1 81 ? 20.209 2.484 -13.371 1.00 88.38 81 TYR A CA 1
ATOM 641 C C . TYR A 1 81 ? 21.116 3.462 -12.610 1.00 88.38 81 TYR A C 1
ATOM 643 O O . TYR A 1 81 ? 21.701 3.096 -11.588 1.00 88.38 81 TYR A O 1
ATOM 651 N N . ALA A 1 82 ? 21.222 4.713 -13.064 1.00 92.06 82 ALA A N 1
ATOM 652 C CA . ALA A 1 82 ? 21.912 5.764 -12.331 1.00 92.06 82 ALA A CA 1
ATOM 653 C C . ALA A 1 82 ? 21.300 5.954 -10.931 1.00 92.06 82 ALA A C 1
ATOM 655 O O . ALA A 1 82 ? 20.090 5.808 -10.736 1.00 92.06 82 ALA A O 1
ATOM 656 N N . PHE A 1 83 ? 22.143 6.285 -9.949 1.00 96.31 83 PHE A N 1
ATOM 657 C CA . PHE A 1 83 ? 21.679 6.517 -8.581 1.00 96.31 83 PHE A CA 1
ATOM 658 C C . PHE A 1 83 ? 20.766 7.749 -8.540 1.00 96.31 83 PHE A C 1
ATOM 660 O O . PHE A 1 83 ? 21.174 8.814 -9.013 1.00 96.31 83 PHE A O 1
ATOM 667 N N . PRO A 1 84 ? 19.540 7.632 -8.009 1.00 95.44 84 PRO A N 1
ATOM 668 C CA . PRO A 1 84 ? 18.566 8.703 -8.102 1.00 95.44 84 PRO A CA 1
ATOM 669 C C . PRO A 1 84 ? 18.871 9.830 -7.115 1.00 95.44 84 PRO A C 1
ATOM 671 O O . PRO A 1 84 ? 19.327 9.609 -5.993 1.00 95.44 84 PRO A O 1
ATOM 674 N N . ASN A 1 85 ? 18.546 11.064 -7.505 1.00 96.56 85 ASN A N 1
ATOM 675 C CA . ASN A 1 85 ? 18.556 12.188 -6.575 1.00 96.56 85 ASN A CA 1
ATOM 676 C C . ASN A 1 85 ? 17.320 12.124 -5.665 1.00 96.56 85 ASN A C 1
ATOM 678 O O . ASN A 1 85 ? 16.245 12.586 -6.033 1.00 96.56 85 ASN A O 1
ATOM 682 N N . ILE A 1 86 ? 17.482 11.557 -4.471 1.00 97.50 86 ILE A N 1
ATOM 683 C CA . ILE A 1 86 ? 16.423 11.477 -3.455 1.00 97.50 86 ILE A CA 1
ATOM 684 C C . ILE A 1 86 ? 16.123 12.889 -2.931 1.00 97.50 86 ILE A C 1
ATOM 686 O O . ILE A 1 86 ? 16.996 13.485 -2.300 1.00 97.50 86 ILE A O 1
ATOM 690 N N . LYS A 1 87 ? 14.930 13.444 -3.173 1.00 97.69 87 LYS A N 1
ATOM 691 C CA . LYS A 1 87 ? 14.553 14.800 -2.728 1.00 97.69 87 LYS A CA 1
ATOM 692 C C . LYS A 1 87 ? 14.240 14.872 -1.235 1.00 97.69 87 LYS A C 1
ATOM 694 O O . LYS A 1 87 ? 14.671 15.813 -0.576 1.00 97.69 87 LYS A O 1
ATOM 699 N N . SER A 1 88 ? 13.556 13.869 -0.684 1.00 96.50 88 SER A N 1
ATOM 700 C CA . SER A 1 88 ? 13.234 13.791 0.749 1.00 96.50 88 SER A CA 1
ATOM 701 C C . SER A 1 88 ? 14.462 13.419 1.585 1.00 96.50 88 SER A C 1
ATOM 703 O O . SER A 1 88 ? 14.606 12.280 2.030 1.00 96.50 88 SER A O 1
ATOM 705 N N . LYS A 1 89 ? 15.380 14.368 1.800 1.00 96.44 89 LYS A N 1
ATOM 706 C CA . LYS A 1 89 ? 16.681 14.128 2.459 1.00 96.44 89 LYS A CA 1
ATOM 707 C C . LYS A 1 89 ? 16.585 13.652 3.917 1.00 96.44 89 LYS A C 1
ATOM 709 O O . LYS A 1 89 ? 17.540 13.067 4.411 1.00 96.44 89 LYS A O 1
ATOM 714 N N . HIS A 1 90 ? 15.458 13.887 4.588 1.00 95.31 90 HIS A N 1
ATOM 715 C CA . HIS A 1 90 ? 15.203 13.458 5.970 1.00 95.31 90 HIS A CA 1
ATOM 716 C C . HIS A 1 90 ? 14.490 12.098 6.070 1.00 95.31 90 HIS A C 1
ATOM 718 O O . HIS A 1 90 ? 14.225 11.628 7.173 1.00 95.31 90 HIS A O 1
ATOM 724 N N . SER A 1 91 ? 14.159 11.474 4.934 1.00 97.31 91 SER A N 1
ATOM 725 C CA . SER A 1 91 ? 13.420 10.211 4.900 1.00 97.31 91 SER A CA 1
ATOM 726 C C . SER A 1 91 ? 14.275 9.002 5.288 1.00 97.31 91 SER A C 1
ATOM 728 O O . SER A 1 91 ? 15.493 8.985 5.089 1.00 97.31 91 SER A O 1
ATOM 730 N N . LEU A 1 92 ? 13.617 7.926 5.725 1.00 97.94 92 LEU A N 1
ATOM 731 C CA . LEU A 1 92 ? 14.258 6.617 5.890 1.00 97.94 92 LEU A CA 1
ATOM 732 C C . LEU A 1 92 ? 14.838 6.087 4.568 1.00 97.94 92 LEU A C 1
ATOM 734 O O . LEU A 1 92 ? 15.894 5.457 4.574 1.00 97.94 92 LEU A O 1
ATOM 738 N N . VAL A 1 93 ? 14.216 6.397 3.424 1.00 97.88 93 VAL A N 1
ATOM 739 C CA . VAL A 1 93 ? 14.796 6.103 2.104 1.00 97.88 93 VAL A CA 1
ATOM 740 C C . VAL A 1 93 ? 16.137 6.802 1.908 1.00 97.88 93 VAL A C 1
ATOM 742 O O . VAL A 1 93 ? 17.100 6.144 1.527 1.00 97.88 93 VAL A O 1
ATOM 745 N N . ALA A 1 94 ? 16.243 8.101 2.202 1.00 97.50 94 ALA A N 1
ATOM 746 C CA . ALA A 1 94 ? 17.511 8.824 2.077 1.00 97.50 94 ALA A CA 1
ATOM 747 C C . ALA A 1 94 ? 18.609 8.235 2.975 1.00 97.50 94 ALA A C 1
ATOM 749 O O . ALA A 1 94 ? 19.777 8.224 2.589 1.00 97.50 94 ALA A O 1
ATOM 750 N N . LYS A 1 95 ? 18.233 7.712 4.148 1.00 98.00 95 LYS A N 1
ATOM 751 C CA . LYS A 1 95 ? 19.154 7.065 5.087 1.00 98.00 95 LYS A CA 1
ATOM 752 C C . LYS A 1 95 ? 19.613 5.678 4.624 1.00 98.00 95 LYS A C 1
ATOM 754 O O . LYS A 1 95 ? 20.786 5.343 4.775 1.00 98.00 95 LYS A O 1
ATOM 759 N N . HIS A 1 96 ? 18.705 4.860 4.088 1.00 98.06 96 HIS A N 1
ATOM 760 C CA . HIS A 1 96 ? 18.957 3.434 3.847 1.00 98.06 96 HIS A CA 1
ATOM 761 C C . HIS A 1 96 ? 19.169 3.047 2.384 1.00 98.06 96 HIS A C 1
ATOM 763 O O . HIS A 1 96 ? 19.691 1.960 2.131 1.00 98.06 96 HIS A O 1
ATOM 769 N N . VAL A 1 97 ? 18.827 3.904 1.424 1.00 97.94 97 VAL A N 1
ATOM 770 C CA . VAL A 1 97 ? 19.113 3.700 -0.002 1.00 97.94 97 VAL A CA 1
ATOM 771 C C . VAL A 1 97 ? 20.430 4.383 -0.333 1.00 97.94 97 VAL A C 1
ATOM 773 O O . VAL A 1 97 ? 20.484 5.459 -0.921 1.00 97.94 97 VAL A O 1
ATOM 776 N N . THR A 1 98 ? 21.521 3.756 0.100 1.00 97.75 98 THR A N 1
ATOM 777 C CA . THR A 1 98 ? 22.877 4.205 -0.225 1.00 97.75 98 THR A CA 1
ATOM 778 C C . THR A 1 98 ? 23.230 3.846 -1.666 1.00 97.75 98 THR A C 1
ATOM 780 O O . THR A 1 98 ? 22.633 2.944 -2.258 1.00 97.75 98 THR A O 1
ATOM 783 N N . LYS A 1 99 ? 24.242 4.516 -2.232 1.00 96.69 99 LYS A N 1
ATOM 784 C CA . LYS A 1 99 ? 24.775 4.185 -3.563 1.00 96.69 99 LYS A CA 1
ATOM 785 C C . LYS A 1 99 ? 25.171 2.708 -3.668 1.00 96.69 99 LYS A C 1
ATOM 787 O O . LYS A 1 99 ? 24.815 2.056 -4.640 1.00 96.69 99 LYS A O 1
ATOM 792 N N . GLU A 1 100 ? 25.819 2.179 -2.633 1.00 97.44 100 GLU A N 1
ATOM 793 C CA . GLU A 1 100 ? 26.229 0.774 -2.563 1.00 97.44 100 GLU A CA 1
ATOM 794 C C . GLU A 1 100 ? 25.034 -0.190 -2.655 1.00 97.44 100 GLU A C 1
ATOM 796 O O . GLU A 1 100 ? 25.034 -1.096 -3.485 1.00 97.44 100 GLU A O 1
ATOM 801 N N . ARG A 1 101 ? 23.990 0.017 -1.839 1.00 97.94 101 ARG A N 1
ATOM 802 C CA . ARG A 1 101 ? 22.782 -0.826 -1.864 1.00 97.94 101 ARG A CA 1
ATOM 803 C C . ARG A 1 101 ? 22.024 -0.673 -3.175 1.00 97.94 101 ARG A C 1
ATOM 805 O O . ARG A 1 101 ? 21.542 -1.653 -3.727 1.00 97.94 101 ARG A O 1
ATOM 812 N N . TRP A 1 102 ? 21.947 0.546 -3.704 1.00 97.56 102 TRP A N 1
ATOM 813 C CA . TRP A 1 102 ? 21.344 0.785 -5.008 1.00 97.56 102 TRP A CA 1
ATOM 814 C C . TRP A 1 102 ? 22.053 0.003 -6.111 1.00 97.56 102 TRP A C 1
ATOM 816 O O . TRP A 1 102 ? 21.380 -0.665 -6.882 1.00 97.56 102 TRP A O 1
ATOM 826 N N . ASP A 1 103 ? 23.383 0.030 -6.179 1.00 95.50 103 ASP A N 1
ATOM 827 C CA . ASP A 1 103 ? 24.130 -0.642 -7.249 1.00 95.50 103 ASP A CA 1
ATOM 828 C C . ASP A 1 103 ? 23.950 -2.167 -7.235 1.00 95.50 103 ASP A C 1
ATOM 830 O O . ASP A 1 103 ? 23.935 -2.789 -8.298 1.00 95.50 103 ASP A O 1
ATOM 834 N N . LYS A 1 104 ? 23.725 -2.762 -6.056 1.00 96.62 104 LYS A N 1
ATOM 835 C CA . LYS A 1 104 ? 23.368 -4.184 -5.918 1.00 96.62 104 LYS A CA 1
ATOM 836 C C . LYS A 1 104 ? 21.948 -4.489 -6.403 1.00 96.62 104 LYS A C 1
ATOM 838 O O . LYS A 1 104 ? 21.713 -5.536 -6.997 1.00 96.62 104 LYS A O 1
ATOM 843 N N . LEU A 1 105 ? 20.999 -3.588 -6.140 1.00 97.50 105 LEU A N 1
ATOM 844 C CA . LEU A 1 105 ? 19.562 -3.876 -6.240 1.00 97.50 105 LEU A CA 1
ATOM 845 C C . LEU A 1 105 ? 18.867 -3.255 -7.460 1.00 97.50 105 LEU A C 1
ATOM 847 O O . LEU A 1 105 ? 17.788 -3.700 -7.846 1.00 97.50 105 LEU A O 1
ATOM 851 N N . CYS A 1 106 ? 19.435 -2.220 -8.0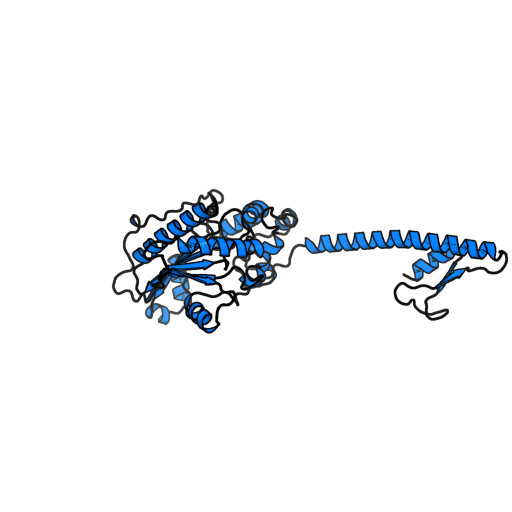81 1.00 95.12 106 CYS A N 1
ATOM 852 C CA . CYS A 1 106 ? 18.744 -1.382 -9.069 1.00 95.12 106 CYS A CA 1
ATOM 853 C C . CYS A 1 106 ? 18.331 -2.123 -10.346 1.00 95.12 106 CYS A C 1
ATOM 855 O O . CYS A 1 106 ? 17.427 -1.669 -11.051 1.00 95.12 106 CYS A O 1
ATOM 857 N N . ARG A 1 107 ? 18.977 -3.260 -10.631 1.00 94.62 107 ARG A N 1
ATOM 858 C CA . ARG A 1 107 ? 18.700 -4.127 -11.784 1.00 94.62 107 ARG A CA 1
ATOM 859 C C . ARG A 1 107 ? 17.714 -5.253 -11.480 1.00 94.62 107 ARG A C 1
ATOM 861 O O . ARG A 1 107 ? 17.275 -5.916 -12.415 1.00 94.62 107 ARG A O 1
ATOM 868 N N . ILE A 1 108 ? 17.372 -5.474 -10.212 1.00 96.56 108 ILE A N 1
ATOM 869 C CA . ILE A 1 108 ? 16.443 -6.532 -9.822 1.00 96.56 108 ILE A CA 1
ATOM 870 C C . ILE A 1 108 ? 15.014 -6.120 -10.196 1.00 96.56 108 ILE A C 1
ATOM 872 O O . ILE A 1 108 ? 14.590 -4.976 -9.995 1.00 96.56 108 ILE A O 1
ATOM 876 N N . VAL A 1 109 ? 14.289 -7.080 -10.765 1.00 96.06 109 VAL A N 1
ATOM 877 C CA . VAL A 1 109 ? 12.891 -6.967 -11.171 1.00 96.06 109 VAL A CA 1
ATOM 878 C C . VAL A 1 109 ? 12.139 -8.092 -10.479 1.00 96.06 109 VAL A C 1
ATOM 880 O O . VAL A 1 109 ? 12.468 -9.260 -10.680 1.00 96.06 109 VAL A O 1
ATOM 883 N N . THR A 1 110 ? 11.147 -7.740 -9.669 1.00 96.19 110 THR A N 1
ATOM 884 C CA . THR A 1 110 ? 10.398 -8.728 -8.894 1.00 96.19 110 THR A CA 1
ATOM 885 C C . THR A 1 110 ? 9.597 -9.651 -9.804 1.00 96.19 110 THR A C 1
ATOM 887 O O . THR A 1 110 ? 9.090 -9.247 -10.857 1.00 96.19 110 THR A O 1
ATOM 890 N N . LYS A 1 111 ? 9.450 -10.912 -9.394 1.00 93.31 111 LYS A N 1
ATOM 891 C CA . LYS A 1 111 ? 8.770 -11.929 -10.203 1.00 93.31 111 LYS A CA 1
ATOM 892 C C . LYS A 1 111 ? 7.265 -11.680 -10.317 1.00 93.31 111 LYS A C 1
ATOM 894 O O . LYS A 1 111 ? 6.700 -11.877 -11.389 1.00 93.31 111 LYS A O 1
ATOM 899 N N . THR A 1 112 ? 6.616 -11.269 -9.229 1.00 90.81 112 THR A N 1
ATOM 900 C CA . THR A 1 112 ? 5.150 -11.165 -9.164 1.00 90.81 112 THR A CA 1
ATOM 901 C C . THR A 1 112 ? 4.584 -10.029 -10.020 1.00 90.81 112 THR A C 1
ATOM 903 O O . THR A 1 112 ? 3.574 -10.226 -10.695 1.00 90.81 112 THR A O 1
ATOM 906 N N . SER A 1 113 ? 5.202 -8.844 -10.001 1.00 92.38 113 SER A N 1
ATOM 907 C CA . SER A 1 113 ? 4.656 -7.654 -10.679 1.00 92.38 113 SER A CA 1
ATOM 908 C C . SER A 1 113 ? 5.650 -6.863 -11.535 1.00 92.38 113 SER A C 1
ATOM 910 O O . SER A 1 113 ? 5.328 -5.766 -11.998 1.00 92.38 113 SER A O 1
ATOM 912 N N . ALA A 1 114 ? 6.852 -7.399 -11.776 1.00 93.06 114 ALA A N 1
ATOM 913 C CA . ALA A 1 114 ? 7.927 -6.681 -12.459 1.00 93.06 114 ALA A CA 1
ATOM 914 C C . ALA A 1 114 ? 8.201 -5.294 -11.836 1.00 93.06 114 ALA A C 1
ATOM 916 O O . ALA A 1 114 ? 8.365 -4.263 -12.513 1.00 93.06 114 ALA A O 1
ATOM 917 N N . PHE A 1 115 ? 8.190 -5.259 -10.505 1.00 96.25 115 PHE A N 1
ATOM 918 C CA . PHE A 1 115 ? 8.470 -4.075 -9.715 1.00 96.25 115 PHE A CA 1
ATOM 919 C C . PHE A 1 115 ? 9.975 -3.902 -9.538 1.00 96.25 115 PHE A C 1
ATOM 921 O O . PHE A 1 115 ? 10.740 -4.859 -9.587 1.00 96.25 115 PHE A O 1
ATOM 928 N N . THR A 1 116 ? 10.416 -2.660 -9.365 1.00 97.31 116 THR A N 1
ATOM 929 C CA . THR A 1 116 ? 11.838 -2.329 -9.224 1.00 97.31 116 THR A CA 1
ATOM 930 C C . THR A 1 116 ? 12.041 -1.438 -8.015 1.00 97.31 116 THR A C 1
ATOM 932 O O . THR A 1 116 ? 11.134 -0.689 -7.637 1.00 97.31 116 THR A O 1
ATOM 935 N N . LEU A 1 117 ? 13.256 -1.431 -7.462 1.00 97.94 117 LEU A N 1
ATOM 936 C CA . LEU A 1 117 ? 13.607 -0.518 -6.373 1.00 97.94 117 LEU A CA 1
ATOM 937 C C . LEU A 1 117 ? 13.358 0.948 -6.759 1.00 97.94 117 LEU A C 1
ATOM 939 O O . LEU A 1 117 ? 12.896 1.732 -5.938 1.00 97.94 117 LEU A O 1
ATOM 943 N N . LYS A 1 118 ? 13.583 1.302 -8.033 1.00 97.00 118 LYS A N 1
ATOM 944 C CA . LYS A 1 118 ? 13.289 2.636 -8.577 1.00 97.00 118 LYS A CA 1
ATOM 945 C C . LYS A 1 118 ? 11.821 3.026 -8.396 1.00 97.00 118 LYS A C 1
ATOM 947 O O . LYS A 1 118 ? 11.550 4.142 -7.966 1.00 97.00 118 LYS A O 1
ATOM 952 N N . LYS A 1 119 ? 10.889 2.117 -8.711 1.00 97.06 119 LYS A N 1
ATOM 953 C CA . LYS A 1 119 ? 9.450 2.337 -8.489 1.00 97.06 119 LYS A CA 1
ATOM 954 C C . LYS A 1 119 ? 9.133 2.390 -6.994 1.00 97.06 119 LYS A C 1
ATOM 956 O O . LYS A 1 119 ? 8.351 3.235 -6.575 1.00 97.06 119 LYS A O 1
ATOM 961 N N . ALA A 1 120 ? 9.775 1.538 -6.194 1.00 98.06 120 ALA A N 1
ATOM 962 C CA . ALA A 1 120 ? 9.539 1.476 -4.756 1.00 98.06 120 ALA A CA 1
ATOM 963 C C . ALA A 1 120 ? 9.856 2.795 -4.042 1.00 98.06 120 ALA A C 1
ATOM 965 O O . ALA A 1 120 ? 9.109 3.198 -3.158 1.00 98.06 120 ALA A O 1
ATOM 966 N N . ILE A 1 121 ? 10.919 3.496 -4.448 1.00 98.12 121 ILE A N 1
ATOM 967 C CA . ILE A 1 121 ? 11.369 4.745 -3.810 1.00 98.12 121 ILE A CA 1
ATOM 968 C C . ILE A 1 121 ? 10.882 6.019 -4.515 1.00 98.12 121 ILE A C 1
ATOM 970 O O . ILE A 1 121 ? 11.341 7.113 -4.178 1.00 98.12 121 ILE A O 1
ATOM 974 N N . ALA A 1 122 ? 9.987 5.897 -5.503 1.00 97.44 122 ALA A N 1
ATOM 975 C CA . ALA A 1 122 ? 9.560 7.012 -6.350 1.00 97.44 122 ALA A CA 1
ATOM 976 C C . ALA A 1 122 ? 9.064 8.212 -5.526 1.00 97.44 122 ALA A C 1
ATOM 978 O O . ALA A 1 122 ? 9.460 9.345 -5.788 1.00 97.44 122 ALA A O 1
ATOM 979 N N . CYS A 1 123 ? 8.303 7.966 -4.453 1.00 96.88 123 CYS A N 1
ATOM 980 C CA . CYS A 1 123 ? 7.804 9.027 -3.577 1.00 96.88 123 CYS A CA 1
ATOM 981 C C . CYS A 1 123 ? 8.930 9.849 -2.937 1.00 96.88 123 CYS A C 1
ATOM 983 O O . CYS A 1 123 ? 8.865 11.073 -2.955 1.00 96.88 123 CYS A O 1
ATOM 985 N N . ALA A 1 124 ? 9.988 9.218 -2.418 1.00 97.56 124 ALA A N 1
ATOM 986 C CA . ALA A 1 124 ? 11.120 9.941 -1.826 1.00 97.56 124 ALA A CA 1
ATOM 987 C C . ALA A 1 124 ? 11.986 10.683 -2.862 1.00 97.56 124 ALA A C 1
ATOM 989 O O . ALA A 1 124 ? 12.697 11.632 -2.517 1.00 97.56 124 ALA A O 1
ATOM 990 N N . VAL A 1 125 ? 11.970 10.228 -4.118 1.00 97.44 125 VAL A N 1
ATOM 991 C CA . VAL A 1 125 ? 12.698 10.850 -5.233 1.00 97.44 125 VAL A CA 1
ATOM 992 C C . VAL A 1 125 ? 11.937 12.050 -5.790 1.00 97.44 125 VAL A C 1
ATOM 994 O O . VAL A 1 125 ? 12.544 13.073 -6.098 1.00 97.44 125 VAL A O 1
ATOM 997 N N . GLU A 1 126 ? 10.617 11.959 -5.913 1.00 96.75 126 GLU A N 1
ATOM 998 C CA . GLU A 1 126 ? 9.809 13.002 -6.549 1.00 96.75 126 GLU A CA 1
ATOM 999 C C . GLU A 1 126 ? 9.312 14.066 -5.570 1.00 96.75 126 GLU A C 1
ATOM 1001 O O . GLU A 1 126 ? 9.231 15.238 -5.957 1.00 96.75 126 GLU A O 1
ATOM 1006 N N . LEU A 1 127 ? 9.060 13.680 -4.316 1.00 96.06 127 LEU A N 1
ATOM 1007 C CA . LEU A 1 127 ? 8.528 14.525 -3.247 1.00 96.06 127 LEU A CA 1
ATOM 1008 C C . LEU A 1 127 ? 9.605 14.775 -2.179 1.00 96.06 127 LEU A C 1
ATOM 1010 O O . LEU A 1 127 ? 10.482 13.937 -1.958 1.00 96.06 127 LEU A O 1
ATOM 1014 N N . ASP A 1 128 ? 9.562 15.926 -1.511 1.00 95.88 128 ASP A N 1
ATOM 1015 C CA . ASP A 1 128 ? 10.545 16.371 -0.508 1.00 95.88 128 ASP A CA 1
ATOM 1016 C C . ASP A 1 128 ? 10.032 16.315 0.944 1.00 95.88 128 ASP A C 1
ATOM 1018 O O . ASP A 1 128 ? 10.746 16.708 1.864 1.00 95.88 128 ASP A O 1
ATOM 1022 N N . ASN A 1 129 ? 8.824 15.786 1.152 1.00 93.31 129 ASN A N 1
ATOM 1023 C CA . ASN A 1 129 ? 8.089 15.761 2.419 1.00 93.31 129 ASN A CA 1
ATOM 1024 C C . ASN A 1 129 ? 7.854 14.339 2.971 1.00 93.31 129 ASN A C 1
ATOM 1026 O O . ASN A 1 129 ? 6.903 14.105 3.720 1.00 93.31 129 ASN A O 1
ATOM 1030 N N . GLN A 1 130 ? 8.670 13.364 2.563 1.00 95.31 130 GLN A N 1
ATOM 1031 C CA . GLN A 1 130 ? 8.494 11.973 2.971 1.00 95.31 130 GLN A CA 1
ATOM 1032 C C . GLN A 1 130 ? 9.250 11.656 4.263 1.00 95.31 130 GLN A C 1
ATOM 1034 O O . GLN A 1 130 ? 10.461 11.834 4.340 1.00 95.31 130 GLN A O 1
ATOM 1039 N N . ASN A 1 131 ? 8.562 11.040 5.228 1.00 92.50 131 ASN A N 1
ATOM 1040 C CA . ASN A 1 131 ? 9.215 10.448 6.403 1.00 92.50 131 ASN A CA 1
ATOM 1041 C C . ASN A 1 131 ? 9.794 9.056 6.094 1.00 92.50 131 ASN A C 1
ATOM 1043 O O . ASN A 1 131 ? 10.931 8.757 6.442 1.00 92.50 131 ASN A O 1
ATOM 1047 N N . CYS A 1 132 ? 9.021 8.197 5.420 1.00 94.31 132 CYS A N 1
ATOM 1048 C CA . CYS A 1 132 ? 9.470 6.870 4.988 1.00 94.31 132 CYS A CA 1
ATOM 1049 C C . CYS A 1 132 ? 9.822 6.892 3.494 1.00 94.31 132 CYS A C 1
ATOM 1051 O O . CYS A 1 132 ? 10.997 6.837 3.143 1.00 94.31 132 CYS A O 1
ATOM 1053 N N . GLY A 1 133 ? 8.814 7.088 2.634 1.00 94.69 133 GLY A N 1
ATOM 1054 C CA . GLY A 1 133 ? 8.992 7.367 1.204 1.00 94.69 133 GLY A CA 1
ATOM 1055 C C . GLY A 1 133 ? 9.210 6.145 0.305 1.00 94.69 133 GLY A C 1
ATOM 1056 O O . GLY A 1 133 ? 9.615 6.319 -0.844 1.00 94.69 133 GLY A O 1
ATOM 1057 N N . ILE A 1 134 ? 8.942 4.936 0.809 1.00 97.69 134 ILE A N 1
ATOM 1058 C CA . ILE A 1 134 ? 9.051 3.676 0.064 1.00 97.69 134 ILE A CA 1
ATOM 1059 C C . ILE A 1 134 ? 7.741 2.882 0.103 1.00 97.69 134 ILE A C 1
ATOM 1061 O O . ILE A 1 134 ? 7.072 2.836 1.136 1.00 97.69 134 ILE A O 1
ATOM 1065 N N . TYR A 1 135 ? 7.400 2.240 -1.015 1.00 97.75 135 TYR A N 1
ATOM 1066 C CA . TYR A 1 135 ? 6.238 1.364 -1.163 1.00 97.75 135 TYR A CA 1
ATOM 1067 C C . TYR A 1 135 ? 6.620 0.070 -1.893 1.00 97.75 135 TYR A C 1
ATOM 1069 O O . TYR A 1 135 ? 7.372 0.091 -2.865 1.00 97.75 135 TYR A O 1
ATOM 1077 N N . ALA A 1 136 ? 6.092 -1.062 -1.441 1.00 97.75 136 ALA A N 1
ATOM 1078 C CA . ALA A 1 136 ? 6.245 -2.359 -2.084 1.00 97.75 136 ALA A CA 1
ATOM 1079 C C . ALA A 1 136 ? 5.187 -2.551 -3.179 1.00 97.75 136 ALA A C 1
ATOM 1081 O O . ALA A 1 136 ? 4.006 -2.263 -2.975 1.00 97.75 136 ALA A O 1
ATOM 1082 N N . GLY A 1 137 ? 5.603 -3.050 -4.346 1.00 96.69 137 GLY A N 1
ATOM 1083 C CA . GLY A 1 137 ? 4.684 -3.371 -5.444 1.00 96.69 137 GLY A CA 1
ATOM 1084 C C . GLY A 1 137 ? 4.119 -4.781 -5.381 1.00 96.69 137 GLY A C 1
ATOM 1085 O O . GLY A 1 137 ? 3.078 -5.056 -5.968 1.00 96.69 137 GLY A O 1
ATOM 1086 N N . ASP A 1 138 ? 4.768 -5.662 -4.635 1.00 95.75 138 ASP A N 1
ATOM 1087 C CA . ASP A 1 138 ? 4.384 -7.048 -4.402 1.00 95.75 138 ASP A CA 1
ATOM 1088 C C . ASP A 1 138 ? 5.108 -7.592 -3.163 1.00 95.75 138 ASP A C 1
ATOM 1090 O O . ASP A 1 138 ? 5.932 -6.909 -2.553 1.00 95.75 138 ASP A O 1
ATOM 1094 N N . TRP A 1 139 ? 4.793 -8.830 -2.785 1.00 93.31 139 TRP A N 1
ATOM 1095 C CA . TRP A 1 139 ? 5.477 -9.513 -1.689 1.00 93.31 139 TRP A CA 1
ATOM 1096 C C . TRP A 1 139 ? 6.972 -9.721 -1.963 1.00 93.31 139 TRP A C 1
ATOM 1098 O O . TRP A 1 139 ? 7.792 -9.548 -1.065 1.00 93.31 139 TRP A O 1
ATOM 1108 N N . ASP A 1 140 ? 7.333 -10.034 -3.208 1.00 95.25 140 ASP A N 1
ATOM 1109 C CA . ASP A 1 140 ? 8.725 -10.242 -3.619 1.00 95.25 140 ASP A CA 1
ATOM 1110 C C . ASP A 1 140 ? 9.588 -9.001 -3.356 1.00 95.25 140 ASP A C 1
ATOM 1112 O O . ASP A 1 140 ? 10.749 -9.141 -2.990 1.00 95.25 140 ASP A O 1
ATOM 1116 N N . SER A 1 141 ? 9.015 -7.794 -3.417 1.00 97.50 141 SER A N 1
ATOM 1117 C CA . SER A 1 141 ? 9.705 -6.544 -3.076 1.00 97.50 141 SER A CA 1
ATOM 1118 C C . SER A 1 141 ? 10.339 -6.571 -1.676 1.00 97.50 141 SER A C 1
ATOM 1120 O O . SER A 1 141 ? 11.436 -6.048 -1.496 1.00 97.50 141 SER A O 1
ATOM 1122 N N . TYR A 1 142 ? 9.689 -7.204 -0.693 1.00 97.00 142 TYR A N 1
ATOM 1123 C CA . TYR A 1 142 ? 10.224 -7.325 0.669 1.00 97.00 142 TYR A CA 1
ATOM 1124 C C . TYR A 1 142 ? 11.389 -8.316 0.778 1.00 97.00 142 TYR A C 1
ATOM 1126 O O . TYR A 1 142 ? 12.145 -8.253 1.738 1.00 97.00 142 TYR A O 1
ATOM 1134 N N . LYS A 1 143 ? 11.558 -9.210 -0.201 1.00 96.12 143 LYS A N 1
ATOM 1135 C CA . LYS A 1 143 ? 12.640 -10.205 -0.244 1.00 96.12 143 LYS A CA 1
ATOM 1136 C C . LYS A 1 143 ? 13.784 -9.737 -1.133 1.00 96.12 143 LYS A C 1
ATOM 1138 O O . LYS A 1 143 ? 14.927 -9.653 -0.698 1.00 96.12 143 LYS A O 1
ATOM 1143 N N . ASP A 1 144 ? 13.450 -9.383 -2.366 1.00 97.94 144 ASP A N 1
ATOM 1144 C CA . ASP A 1 144 ? 14.385 -8.989 -3.415 1.00 97.94 144 ASP A CA 1
ATOM 1145 C C . ASP A 1 144 ? 15.105 -7.678 -3.071 1.00 97.94 144 ASP A C 1
ATOM 1147 O O . ASP A 1 144 ? 16.244 -7.466 -3.483 1.00 97.94 144 ASP A O 1
ATOM 1151 N N . PHE A 1 145 ? 14.464 -6.806 -2.285 1.00 98.38 145 PHE A N 1
ATOM 1152 C CA . PHE A 1 145 ? 15.026 -5.535 -1.826 1.00 98.38 145 PHE A CA 1
ATOM 1153 C C . PHE A 1 145 ? 15.222 -5.481 -0.298 1.00 98.38 145 PHE A C 1
ATOM 1155 O O . PHE A 1 145 ? 15.275 -4.386 0.272 1.00 98.38 145 PHE A O 1
ATOM 1162 N N . ALA A 1 146 ? 15.349 -6.634 0.373 1.00 97.69 146 ALA A N 1
ATOM 1163 C CA . ALA A 1 146 ? 15.473 -6.740 1.834 1.00 97.69 146 ALA A CA 1
ATOM 1164 C C . ALA A 1 146 ? 16.609 -5.872 2.421 1.00 97.69 146 ALA A C 1
ATOM 1166 O O . ALA A 1 146 ? 16.423 -5.217 3.444 1.00 97.69 146 ALA A O 1
ATOM 1167 N N . GLU A 1 147 ? 17.750 -5.738 1.722 1.00 97.88 147 GLU A N 1
ATOM 1168 C CA . GLU A 1 147 ? 18.869 -4.862 2.140 1.00 97.88 147 GLU A CA 1
ATOM 1169 C C . GLU A 1 147 ? 18.457 -3.385 2.352 1.00 97.88 147 GLU A C 1
ATOM 1171 O O . GLU A 1 147 ? 19.146 -2.637 3.055 1.00 97.88 147 GLU A O 1
ATOM 1176 N N . VAL A 1 148 ? 17.341 -2.954 1.755 1.00 98.06 148 VAL A N 1
ATOM 1177 C CA . VAL A 1 148 ? 16.739 -1.626 1.935 1.00 98.06 148 VAL A CA 1
ATOM 1178 C C . VAL A 1 148 ? 15.491 -1.685 2.816 1.00 98.06 148 VAL A C 1
ATOM 1180 O O . VAL A 1 148 ? 15.374 -0.863 3.724 1.00 98.06 148 VAL A O 1
ATOM 1183 N N . PHE A 1 149 ? 14.562 -2.612 2.565 1.00 98.19 149 PHE A N 1
ATOM 1184 C CA . PHE A 1 149 ? 13.293 -2.663 3.300 1.00 98.19 149 PHE A CA 1
ATOM 1185 C C . PHE A 1 149 ? 13.485 -3.023 4.774 1.00 98.19 149 PHE A C 1
ATOM 1187 O O . PHE A 1 149 ? 12.935 -2.333 5.630 1.00 98.19 149 PHE A O 1
ATOM 1194 N N . ASP A 1 150 ? 14.296 -4.029 5.092 1.00 97.56 150 ASP A N 1
ATOM 1195 C CA . ASP A 1 150 ? 14.473 -4.521 6.459 1.00 97.56 150 ASP A CA 1
ATOM 1196 C C . ASP A 1 150 ? 14.956 -3.434 7.429 1.00 97.56 150 ASP A C 1
ATOM 1198 O O . ASP A 1 150 ? 14.305 -3.244 8.459 1.00 97.56 150 ASP A O 1
ATOM 1202 N N . PRO A 1 151 ? 16.039 -2.675 7.150 1.00 97.62 151 PRO A N 1
ATOM 1203 C CA . PRO A 1 151 ? 16.477 -1.624 8.065 1.00 97.62 151 PRO A CA 1
ATOM 1204 C C . PRO A 1 151 ? 15.460 -0.480 8.179 1.00 97.62 151 PRO A C 1
ATOM 1206 O O . PRO A 1 151 ? 15.299 0.067 9.267 1.00 97.62 151 PRO A O 1
ATOM 1209 N N . ILE A 1 152 ? 14.725 -0.158 7.104 1.00 98.19 152 ILE A N 1
ATOM 1210 C CA . ILE A 1 152 ? 13.636 0.834 7.150 1.00 98.19 152 ILE A CA 1
ATOM 1211 C C . ILE A 1 152 ? 12.518 0.358 8.086 1.00 98.19 152 ILE A C 1
ATOM 1213 O O . ILE A 1 152 ? 12.040 1.130 8.915 1.00 98.19 152 ILE A O 1
ATOM 1217 N N . ILE A 1 153 ? 12.102 -0.907 7.971 1.00 97.56 153 ILE A N 1
ATOM 1218 C CA . ILE A 1 153 ? 11.051 -1.505 8.806 1.00 97.56 153 ILE A CA 1
ATOM 1219 C C . ILE A 1 153 ? 11.501 -1.551 10.268 1.00 97.56 153 ILE A C 1
ATOM 1221 O O . ILE A 1 153 ? 10.751 -1.140 11.153 1.00 97.56 153 ILE A O 1
ATOM 1225 N N . GLN A 1 154 ? 12.726 -2.014 10.521 1.00 96.06 154 GLN A N 1
ATOM 1226 C CA . GLN A 1 154 ? 13.307 -2.103 11.861 1.00 96.06 154 GLN A CA 1
ATOM 1227 C C . GLN A 1 154 ? 13.364 -0.736 12.543 1.00 96.06 154 GLN A C 1
ATOM 1229 O O . GLN A 1 154 ? 12.929 -0.605 13.686 1.00 96.06 154 GLN A O 1
ATOM 1234 N N . GLU A 1 155 ? 13.840 0.291 11.835 1.00 96.62 155 GLU A N 1
ATOM 1235 C CA . GLU A 1 155 ? 13.926 1.649 12.370 1.00 96.62 155 GLU A CA 1
ATOM 1236 C C . GLU A 1 155 ? 12.546 2.273 12.592 1.00 96.62 155 GLU A C 1
ATOM 1238 O O . GLU A 1 155 ? 12.295 2.824 13.662 1.00 96.62 155 GLU A O 1
ATOM 1243 N N . TYR A 1 156 ? 11.631 2.149 11.624 1.00 95.44 156 TYR A N 1
ATOM 1244 C CA . TYR A 1 156 ? 10.298 2.745 11.727 1.00 95.44 156 TYR A CA 1
ATOM 1245 C C . TYR A 1 156 ? 9.476 2.143 12.872 1.00 95.44 156 TYR A C 1
ATOM 1247 O O . TYR A 1 156 ? 8.828 2.870 13.624 1.00 95.44 156 TYR A O 1
ATOM 1255 N N . HIS A 1 157 ? 9.497 0.814 13.010 1.00 94.12 157 HIS A N 1
ATOM 1256 C CA . HIS A 1 157 ? 8.711 0.102 14.022 1.00 94.12 157 HIS A CA 1
ATOM 1257 C C . HIS A 1 157 ? 9.459 -0.094 15.347 1.00 94.12 157 HIS A C 1
ATOM 1259 O O . HIS A 1 157 ? 8.868 -0.576 16.313 1.00 94.12 157 HIS A O 1
ATOM 1265 N N . GLY A 1 158 ? 10.745 0.264 15.415 1.00 93.44 158 GLY A N 1
ATOM 1266 C CA . GLY A 1 158 ? 11.582 0.067 16.601 1.00 93.44 158 GLY A CA 1
ATOM 1267 C C . GLY A 1 158 ? 11.785 -1.409 16.959 1.00 93.44 158 GLY A C 1
ATOM 1268 O O . GLY A 1 158 ? 11.830 -1.755 18.141 1.00 93.44 158 GLY A O 1
ATOM 1269 N N . ILE A 1 159 ? 11.867 -2.285 15.953 1.00 93.75 159 ILE A N 1
ATOM 1270 C CA . ILE A 1 159 ? 12.001 -3.738 16.124 1.00 93.75 159 ILE A CA 1
ATOM 1271 C C . ILE A 1 159 ? 13.399 -4.228 15.743 1.00 93.75 159 ILE A C 1
ATOM 1273 O O . ILE A 1 159 ? 14.114 -3.598 14.968 1.00 93.75 159 ILE A O 1
ATOM 1277 N N . LYS A 1 160 ? 13.786 -5.385 16.285 1.00 94.69 160 LYS A N 1
ATOM 1278 C CA . LYS A 1 160 ? 15.036 -6.070 15.933 1.00 94.69 160 LYS A CA 1
ATOM 1279 C C . LYS A 1 160 ? 14.871 -6.916 14.668 1.00 94.69 160 LYS A C 1
ATOM 1281 O O . LYS A 1 160 ? 13.757 -7.280 14.298 1.00 94.69 160 LYS A O 1
ATOM 1286 N N . SER A 1 161 ? 15.990 -7.279 14.048 1.00 93.19 161 SER A N 1
ATOM 1287 C CA . SER A 1 161 ? 16.032 -8.133 12.854 1.00 93.19 161 SER A CA 1
ATOM 1288 C C . SER A 1 161 ? 15.551 -9.571 13.081 1.00 93.19 161 SER A C 1
ATOM 1290 O O . SER A 1 161 ? 15.230 -10.250 12.115 1.00 93.19 161 SER A O 1
ATOM 1292 N N . ASP A 1 162 ? 15.484 -10.042 14.327 1.00 92.94 162 ASP A N 1
ATOM 1293 C CA . ASP A 1 162 ? 14.983 -11.366 14.717 1.00 92.94 162 ASP A CA 1
ATOM 1294 C C . ASP A 1 162 ? 13.559 -11.327 15.302 1.00 92.94 162 ASP A C 1
ATOM 1296 O O . ASP A 1 162 ? 13.033 -12.353 15.745 1.00 92.94 162 ASP A O 1
ATOM 1300 N N . ALA A 1 163 ? 12.925 -10.148 15.316 1.00 92.62 163 ALA A N 1
ATOM 1301 C CA . ALA A 1 163 ? 11.563 -9.992 15.803 1.00 92.62 163 ALA A CA 1
ATOM 1302 C C . ALA A 1 163 ? 10.587 -10.839 14.973 1.00 92.62 163 ALA A C 1
ATOM 1304 O O . ALA A 1 163 ? 10.700 -10.924 13.752 1.00 92.62 163 ALA A O 1
ATOM 1305 N N . LYS A 1 164 ? 9.602 -11.440 15.645 1.00 93.50 164 LYS A N 1
ATOM 1306 C CA . LYS A 1 164 ? 8.497 -12.167 15.009 1.00 93.50 164 LYS A CA 1
ATOM 1307 C C . LYS A 1 164 ? 7.184 -11.453 15.266 1.00 93.50 164 LYS A C 1
ATOM 1309 O O . LYS A 1 164 ? 6.989 -10.885 16.343 1.00 93.50 164 LYS A O 1
ATOM 1314 N N . HIS A 1 165 ? 6.281 -11.513 14.297 1.00 94.50 165 HIS A N 1
ATOM 1315 C CA . HIS A 1 165 ? 4.946 -10.966 14.456 1.00 94.50 165 HIS A CA 1
ATOM 1316 C C . HIS A 1 165 ? 3.996 -12.011 15.048 1.00 94.50 165 HIS A C 1
ATOM 1318 O O . HIS A 1 165 ? 3.950 -13.154 14.597 1.00 94.50 165 HIS A O 1
ATOM 1324 N N . THR A 1 166 ? 3.178 -11.588 16.010 1.00 94.00 166 THR A N 1
ATOM 1325 C CA . THR A 1 166 ? 2.077 -12.389 16.555 1.00 94.00 166 THR A CA 1
ATOM 1326 C C . THR A 1 166 ? 0.777 -11.630 16.343 1.00 94.00 166 THR A C 1
ATOM 1328 O O . THR A 1 166 ? 0.623 -10.512 16.836 1.00 94.00 166 THR A O 1
ATOM 1331 N N . SER A 1 167 ? -0.167 -12.241 15.627 1.00 93.38 167 SER A N 1
ATOM 1332 C CA . SER A 1 167 ? -1.519 -11.704 15.478 1.00 93.38 167 SER A CA 1
ATOM 1333 C C . SER A 1 167 ? -2.428 -12.283 16.562 1.00 93.38 167 SER A C 1
ATOM 1335 O O . SER A 1 167 ? -2.463 -13.497 16.755 1.00 93.38 167 SER A O 1
ATOM 1337 N N . ASP A 1 168 ? -3.166 -11.420 17.258 1.00 94.44 168 ASP A N 1
ATOM 1338 C CA . ASP A 1 168 ? -4.128 -11.806 18.290 1.00 94.44 168 ASP A CA 1
ATOM 1339 C C . ASP A 1 168 ? -5.401 -10.973 18.126 1.00 94.44 168 ASP A C 1
ATOM 1341 O O . ASP A 1 168 ? -5.391 -9.754 18.293 1.00 94.44 168 ASP A O 1
ATOM 1345 N N . MET A 1 169 ? -6.487 -11.635 17.735 1.00 94.56 169 MET A N 1
ATOM 1346 C CA . MET A 1 169 ? -7.792 -11.016 17.479 1.00 94.56 169 MET A CA 1
ATOM 1347 C C . MET A 1 169 ? -8.838 -11.483 18.505 1.00 94.56 169 MET A C 1
ATOM 1349 O O . MET A 1 169 ? -10.038 -11.420 18.244 1.00 94.56 169 MET A O 1
ATOM 1353 N N . ASP A 1 170 ? -8.393 -11.979 19.664 1.00 95.38 170 ASP A N 1
ATOM 1354 C CA . ASP A 1 170 ? -9.266 -12.447 20.739 1.00 95.38 170 ASP A CA 1
ATOM 1355 C C . ASP A 1 170 ? -9.821 -11.277 21.570 1.00 95.38 170 ASP A C 1
ATOM 1357 O O . ASP A 1 170 ? -9.134 -10.656 22.386 1.00 95.38 170 ASP A O 1
ATOM 1361 N N . VAL A 1 171 ? -11.108 -10.993 21.373 1.00 94.31 171 VAL A N 1
ATOM 1362 C CA . VAL A 1 171 ? -11.846 -9.920 22.057 1.00 94.31 171 VAL A CA 1
ATOM 1363 C C . VAL A 1 171 ? -11.913 -10.142 23.573 1.00 94.31 171 VAL A C 1
ATOM 1365 O O . VAL A 1 171 ? -11.979 -9.171 24.334 1.00 94.31 171 VAL A O 1
ATOM 1368 N N . ALA A 1 172 ? -11.878 -11.396 24.038 1.00 95.50 172 ALA A N 1
ATOM 1369 C CA . ALA A 1 172 ? -12.006 -11.719 25.457 1.00 95.50 172 ALA A CA 1
ATOM 1370 C C . ALA A 1 172 ? -10.809 -11.218 26.281 1.00 95.50 172 ALA A C 1
ATOM 1372 O O . ALA A 1 172 ? -10.960 -10.933 27.468 1.00 95.50 172 ALA A O 1
ATOM 1373 N N . LYS A 1 173 ? -9.642 -11.034 25.648 1.00 95.50 173 LYS A N 1
ATOM 1374 C CA . LYS A 1 173 ? -8.420 -10.530 26.295 1.00 95.50 173 LYS A CA 1
ATOM 1375 C C . LYS A 1 173 ? -8.428 -9.023 26.545 1.00 95.50 173 LYS A C 1
ATOM 1377 O O . LYS A 1 173 ? -7.566 -8.517 27.262 1.00 95.50 173 LYS A O 1
ATOM 1382 N N . ILE A 1 174 ? -9.380 -8.284 25.973 1.00 93.75 174 ILE A N 1
ATOM 1383 C CA . ILE A 1 174 ? -9.501 -6.849 26.233 1.00 93.75 174 ILE A CA 1
ATOM 1384 C C . ILE A 1 174 ? -10.020 -6.648 27.658 1.00 93.75 174 ILE A C 1
ATOM 1386 O O . ILE A 1 174 ? -11.054 -7.198 28.043 1.00 93.75 174 ILE A O 1
ATOM 1390 N N . MET A 1 175 ? -9.342 -5.799 28.428 1.00 93.62 175 MET A N 1
ATOM 1391 C CA . MET A 1 175 ? -9.779 -5.368 29.756 1.00 93.62 175 MET A CA 1
ATOM 1392 C C . MET A 1 175 ? -10.215 -3.902 29.710 1.00 93.62 175 MET A C 1
ATOM 1394 O O . MET A 1 175 ? -9.480 -3.049 29.219 1.00 93.62 175 MET A O 1
ATOM 1398 N N . GLY A 1 176 ? -11.406 -3.612 30.236 1.00 92.38 176 GLY A N 1
ATOM 1399 C CA . GLY A 1 176 ? -11.958 -2.256 30.280 1.00 92.38 176 GLY A CA 1
ATOM 1400 C C . GLY A 1 176 ? -12.539 -1.754 28.953 1.00 92.38 176 GLY A C 1
ATOM 1401 O O . GLY A 1 176 ? -12.724 -2.513 27.996 1.00 92.38 176 GLY A O 1
ATOM 1402 N N . ASN A 1 177 ? -12.880 -0.466 28.951 1.00 94.44 177 ASN A N 1
ATOM 1403 C CA . ASN A 1 177 ? -13.375 0.320 27.821 1.00 94.44 177 ASN A CA 1
ATOM 1404 C C . ASN A 1 177 ? -12.963 1.790 28.038 1.00 94.44 177 ASN A C 1
ATOM 1406 O O . ASN A 1 177 ? -12.404 2.124 29.085 1.00 94.44 177 ASN A O 1
ATOM 1410 N N . ILE A 1 178 ? -13.244 2.676 27.082 1.00 94.38 178 ILE A N 1
ATOM 1411 C CA . ILE A 1 178 ? -13.163 4.117 27.350 1.00 94.38 178 ILE A CA 1
ATOM 1412 C C . ILE A 1 178 ? -14.185 4.464 28.439 1.00 94.38 178 ILE A C 1
ATOM 1414 O O . ILE A 1 178 ? -15.336 4.036 28.363 1.00 94.38 178 ILE A O 1
ATOM 1418 N N . ASN A 1 179 ? -13.756 5.230 29.446 1.00 94.38 179 ASN A N 1
ATOM 1419 C CA . ASN A 1 179 ? -14.590 5.577 30.595 1.00 94.38 179 ASN A CA 1
ATOM 1420 C C . ASN A 1 179 ? -15.887 6.272 30.169 1.00 94.38 179 ASN A C 1
ATOM 1422 O O . ASN A 1 179 ? -15.874 7.175 29.321 1.00 94.38 179 ASN A O 1
ATOM 1426 N N . GLU A 1 180 ? -16.980 5.912 30.837 1.00 87.88 180 GLU A N 1
ATOM 1427 C CA . GLU A 1 180 ? -18.252 6.618 30.725 1.00 87.88 180 GLU A CA 1
ATOM 1428 C C . GLU A 1 180 ? -18.069 8.104 31.075 1.00 87.88 180 GLU A C 1
ATOM 1430 O O . GLU A 1 180 ? -17.342 8.461 32.002 1.00 87.88 180 GLU A O 1
ATOM 1435 N N . GLY A 1 181 ? -18.679 8.988 30.282 1.00 90.50 181 GLY A N 1
ATOM 1436 C CA . GLY A 1 181 ? -18.521 10.442 30.409 1.00 90.50 181 GLY A CA 1
ATOM 1437 C C . GLY A 1 181 ? -17.341 11.047 29.636 1.00 90.50 181 GLY A C 1
ATOM 1438 O O . GLY A 1 181 ? -17.269 12.269 29.513 1.00 90.50 181 GLY A O 1
ATOM 1439 N N . THR A 1 182 ? -16.447 10.240 29.052 1.00 95.25 182 THR A N 1
ATOM 1440 C CA . THR A 1 182 ? -15.434 10.764 28.116 1.00 95.25 182 THR A CA 1
ATOM 1441 C C . THR A 1 182 ? -16.135 11.301 26.856 1.00 95.25 182 THR A C 1
ATOM 1443 O O . THR A 1 182 ? -16.928 10.560 26.269 1.00 95.25 182 THR A O 1
ATOM 1446 N N . PRO A 1 183 ? -15.853 12.535 26.385 1.00 96.00 183 PRO A N 1
ATOM 1447 C CA . PRO A 1 183 ? -16.564 13.159 25.261 1.00 96.00 183 PRO A CA 1
ATOM 1448 C C . PRO A 1 183 ? -16.095 12.610 23.900 1.00 96.00 183 PRO A C 1
ATOM 1450 O O . PRO A 1 183 ? -15.520 13.321 23.074 1.00 96.00 183 PRO A O 1
ATOM 1453 N N . VAL A 1 184 ? -16.295 11.309 23.678 1.00 96.62 184 VAL A N 1
ATOM 1454 C CA . VAL A 1 184 ? -15.964 10.617 22.429 1.00 96.62 184 VAL A CA 1
ATOM 1455 C C . VAL A 1 184 ? -17.166 10.631 21.494 1.00 96.62 184 VAL A C 1
ATOM 1457 O O . VAL A 1 184 ? -18.210 10.049 21.779 1.00 96.62 184 VAL A O 1
ATOM 1460 N N . HIS A 1 185 ? -16.984 11.236 20.325 1.00 94.38 185 HIS A N 1
ATOM 1461 C CA . HIS A 1 185 ? -17.983 11.290 19.259 1.00 94.38 185 HIS A CA 1
ATOM 1462 C C . HIS A 1 185 ? -18.090 9.971 18.502 1.00 94.38 185 HIS A C 1
ATOM 1464 O O . HIS A 1 185 ? -19.185 9.537 18.147 1.00 94.38 185 HIS A O 1
ATOM 1470 N N . SER A 1 186 ? -16.950 9.341 18.212 1.00 94.50 186 SER A N 1
ATOM 1471 C CA . SER A 1 186 ? -16.903 8.073 17.480 1.00 94.50 186 SER A CA 1
ATOM 1472 C C . SER A 1 186 ? -15.595 7.325 17.696 1.00 94.50 186 SER A C 1
ATOM 1474 O O . SER A 1 186 ? -14.538 7.935 17.891 1.00 94.50 186 SER A O 1
ATOM 1476 N N . VAL A 1 187 ? -15.675 6.005 17.569 1.00 95.62 187 VAL A N 1
ATOM 1477 C CA . VAL A 1 187 ? -14.539 5.089 17.497 1.00 95.62 187 VAL A CA 1
ATOM 1478 C C . VAL A 1 187 ? -14.514 4.478 16.102 1.00 95.62 187 VAL A C 1
ATOM 1480 O O . VAL A 1 187 ? -15.528 3.992 15.603 1.00 95.62 187 VAL A O 1
ATOM 1483 N N . ARG A 1 188 ? -13.334 4.461 15.484 1.00 95.44 188 ARG A N 1
ATOM 1484 C CA . ARG A 1 188 ? -13.085 3.836 14.184 1.00 95.44 188 ARG A CA 1
ATOM 1485 C C . ARG A 1 188 ? -11.839 2.970 14.253 1.00 95.44 188 ARG A C 1
ATOM 1487 O O . ARG A 1 188 ? -10.754 3.470 14.553 1.00 95.44 188 ARG A O 1
ATOM 1494 N N . MET A 1 189 ? -11.980 1.705 13.885 1.00 97.00 189 MET A N 1
ATOM 1495 C CA . MET A 1 189 ? -10.885 0.754 13.739 1.00 97.00 189 MET A CA 1
ATOM 1496 C C . MET A 1 189 ? -10.816 0.282 12.294 1.00 97.00 189 MET A C 1
ATOM 1498 O O . MET A 1 189 ? -11.841 -0.016 11.686 1.00 97.00 189 MET A O 1
ATOM 1502 N N . ARG A 1 190 ? -9.615 0.224 11.726 1.00 95.75 190 ARG A N 1
ATOM 1503 C CA . ARG A 1 190 ? -9.393 -0.335 10.390 1.00 95.75 190 ARG A CA 1
ATOM 1504 C C . ARG A 1 190 ? -8.248 -1.327 10.398 1.00 95.75 190 ARG A C 1
ATOM 1506 O O . ARG A 1 190 ? -7.316 -1.140 11.175 1.00 95.75 190 ARG A O 1
ATOM 1513 N N . VAL A 1 191 ? -8.287 -2.283 9.479 1.00 97.44 191 VAL A N 1
ATOM 1514 C CA . VAL A 1 191 ? -7.123 -3.059 9.050 1.00 97.44 191 VAL A CA 1
ATOM 1515 C C . VAL A 1 191 ? -6.975 -2.999 7.533 1.00 97.44 191 VAL A C 1
ATOM 1517 O O . VAL A 1 191 ? -7.980 -2.928 6.824 1.00 97.44 191 VAL A O 1
ATOM 1520 N N . GLY A 1 192 ? -5.746 -3.027 7.025 1.00 96.69 192 GLY A N 1
ATOM 1521 C CA . GLY A 1 192 ? -5.498 -3.372 5.622 1.00 96.69 192 GLY A CA 1
ATOM 1522 C C . GLY A 1 192 ? -5.309 -4.885 5.456 1.00 96.69 192 GLY A C 1
ATOM 1523 O O . GLY A 1 192 ? -4.839 -5.549 6.382 1.00 96.69 192 GLY A O 1
ATOM 1524 N N . ARG A 1 193 ? -5.677 -5.446 4.307 1.00 97.38 193 ARG A N 1
ATOM 1525 C CA . ARG A 1 193 ? -5.356 -6.827 3.927 1.00 97.38 193 ARG A CA 1
ATOM 1526 C C . ARG A 1 193 ? -5.035 -6.896 2.439 1.00 97.38 193 ARG A C 1
ATOM 1528 O O . ARG A 1 193 ? -5.678 -6.225 1.632 1.00 97.38 193 ARG A O 1
ATOM 1535 N N . SER A 1 194 ? -4.080 -7.753 2.108 1.00 96.31 194 SER A N 1
ATOM 1536 C CA . SER A 1 194 ? -3.712 -8.102 0.737 1.00 96.31 194 SER A CA 1
ATOM 1537 C C . SER A 1 194 ? -3.951 -9.593 0.534 1.00 96.31 194 SER A C 1
ATOM 1539 O O . SER A 1 194 ? -3.695 -10.381 1.440 1.00 96.31 194 SER A O 1
ATOM 1541 N N . ILE A 1 195 ? -4.490 -9.968 -0.617 1.00 94.94 195 ILE A N 1
ATOM 1542 C CA . ILE A 1 195 ? -4.776 -11.340 -1.032 1.00 94.94 195 ILE A CA 1
ATOM 1543 C C . ILE A 1 195 ? -3.539 -11.895 -1.741 1.00 94.94 195 ILE A C 1
ATOM 1545 O O . ILE A 1 195 ? -2.958 -11.231 -2.604 1.00 94.94 195 ILE A O 1
ATOM 1549 N N . ASP A 1 196 ? -3.163 -13.123 -1.399 1.00 89.06 196 ASP A N 1
ATOM 1550 C CA . ASP A 1 196 ? -1.955 -13.755 -1.915 1.00 89.06 196 ASP A CA 1
ATOM 1551 C C . ASP A 1 196 ? -1.975 -13.991 -3.441 1.00 89.06 196 ASP A C 1
ATOM 1553 O O . ASP A 1 196 ? -3.016 -14.188 -4.080 1.00 89.06 196 ASP A O 1
ATOM 1557 N N . GLY A 1 197 ? -0.795 -13.961 -4.060 1.00 84.44 197 GLY A N 1
ATOM 1558 C CA . GLY A 1 197 ? -0.616 -14.195 -5.495 1.00 84.44 197 GLY A CA 1
ATOM 1559 C C . GLY A 1 197 ? -1.128 -13.077 -6.413 1.00 84.44 197 GLY A C 1
ATOM 1560 O O . GLY A 1 197 ? -1.451 -13.349 -7.570 1.00 84.44 197 GLY A O 1
ATOM 1561 N N . PHE A 1 198 ? -1.246 -11.847 -5.914 1.00 89.12 198 PHE A N 1
ATOM 1562 C CA . PHE A 1 198 ? -1.479 -10.636 -6.708 1.00 89.12 198 PHE A CA 1
ATOM 1563 C C . PHE A 1 198 ? -0.427 -9.574 -6.360 1.00 89.12 198 PHE A C 1
ATOM 1565 O O . PHE A 1 198 ? 0.129 -9.587 -5.262 1.00 89.12 198 PHE A O 1
ATOM 1572 N N . GLY A 1 199 ? -0.177 -8.623 -7.266 1.00 93.75 199 GLY A N 1
ATOM 1573 C CA . GLY A 1 199 ? 0.586 -7.423 -6.916 1.00 93.75 199 GLY A CA 1
ATOM 1574 C C . GLY A 1 199 ? -0.122 -6.611 -5.824 1.00 93.75 199 GLY A C 1
ATOM 1575 O O . GLY A 1 199 ? -1.354 -6.556 -5.774 1.00 93.75 199 GLY A O 1
ATOM 1576 N N . LEU A 1 200 ? 0.652 -5.959 -4.960 1.00 96.50 200 LEU A N 1
ATOM 1577 C CA . LEU A 1 200 ? 0.158 -4.922 -4.050 1.00 96.50 200 LEU A CA 1
ATOM 1578 C C . LEU A 1 200 ? -0.263 -3.686 -4.863 1.00 96.50 200 LEU A C 1
ATOM 1580 O O . LEU A 1 200 ? 0.025 -3.594 -6.056 1.00 96.50 200 LEU A O 1
ATOM 1584 N N . SER A 1 201 ? -0.943 -2.714 -4.256 1.00 94.06 201 SER A N 1
ATOM 1585 C CA . SER A 1 201 ? -1.558 -1.594 -4.994 1.00 94.06 201 SER A CA 1
ATOM 1586 C C . SER A 1 201 ? -0.615 -0.832 -5.950 1.00 94.06 201 SER A C 1
ATOM 1588 O O . SER A 1 201 ? -1.083 -0.438 -7.024 1.00 94.06 201 SER A O 1
ATOM 1590 N N . PRO A 1 202 ? 0.688 -0.637 -5.641 1.00 95.75 202 PRO A N 1
ATOM 1591 C CA . PRO A 1 202 ? 1.653 -0.057 -6.579 1.00 95.75 202 PRO A CA 1
ATOM 1592 C C . PRO A 1 202 ? 1.947 -0.942 -7.799 1.00 95.75 202 PRO A C 1
ATOM 1594 O O . PRO A 1 202 ? 2.065 -0.431 -8.916 1.00 95.75 202 PRO A O 1
ATOM 1597 N N . GLY A 1 203 ? 2.064 -2.261 -7.609 1.00 95.69 203 GLY A N 1
ATOM 1598 C CA . GLY A 1 203 ? 2.478 -3.222 -8.640 1.00 95.69 203 GLY A CA 1
ATOM 1599 C C . GLY A 1 203 ? 1.331 -3.939 -9.354 1.00 95.69 203 GLY A C 1
ATOM 1600 O O . GLY A 1 203 ? 1.542 -4.520 -10.413 1.00 95.69 203 GLY A O 1
ATOM 1601 N N . ILE A 1 204 ? 0.103 -3.870 -8.838 1.00 95.50 204 ILE A N 1
ATOM 1602 C CA . ILE A 1 204 ? -1.052 -4.563 -9.419 1.00 95.50 204 ILE A CA 1
ATOM 1603 C C . ILE A 1 204 ? -1.323 -4.100 -10.860 1.00 95.50 204 ILE A C 1
ATOM 1605 O O . ILE A 1 204 ? -1.303 -2.905 -11.177 1.00 95.50 204 ILE A O 1
ATOM 1609 N N . THR A 1 205 ? -1.581 -5.044 -11.760 1.00 94.62 205 THR A N 1
ATOM 1610 C CA . THR A 1 205 ? -2.027 -4.734 -13.130 1.00 94.62 205 THR A CA 1
ATOM 1611 C C . THR A 1 205 ? -3.510 -4.351 -13.148 1.00 94.62 205 THR A C 1
ATOM 1613 O O . THR A 1 205 ? -4.246 -4.655 -12.208 1.00 94.62 205 THR A O 1
ATOM 1616 N N . LYS A 1 206 ? -3.974 -3.701 -14.222 1.00 94.88 206 LYS A N 1
ATOM 1617 C CA . LYS A 1 206 ? -5.399 -3.383 -14.413 1.00 94.88 206 LYS A CA 1
ATOM 1618 C C . LYS A 1 206 ? -6.276 -4.641 -14.329 1.00 94.88 206 LYS A C 1
ATOM 1620 O O . LYS A 1 206 ? -7.235 -4.662 -13.560 1.00 94.88 206 LYS A O 1
ATOM 1625 N N . ASP A 1 207 ? -5.885 -5.713 -15.015 1.00 95.12 207 ASP A N 1
ATOM 1626 C CA . ASP A 1 207 ? -6.636 -6.975 -15.030 1.00 95.12 207 ASP A CA 1
ATOM 1627 C C . ASP A 1 207 ? -6.676 -7.645 -13.655 1.00 95.12 207 ASP A C 1
ATOM 1629 O O . ASP A 1 207 ? -7.736 -8.079 -13.207 1.00 95.12 207 ASP A O 1
ATOM 1633 N N . GLN A 1 208 ? -5.549 -7.675 -12.932 1.00 95.25 208 GLN A N 1
ATOM 1634 C CA . GLN A 1 208 ? -5.530 -8.172 -11.552 1.00 95.25 208 GLN A CA 1
ATOM 1635 C C . GLN A 1 208 ? -6.429 -7.329 -10.643 1.00 95.25 208 GLN A C 1
ATOM 1637 O O . GLN A 1 208 ? -7.139 -7.882 -9.808 1.00 95.25 208 GLN A O 1
ATOM 1642 N N . ARG A 1 209 ? -6.436 -6.003 -10.813 1.00 96.06 209 ARG A N 1
ATOM 1643 C CA . ARG A 1 209 ? -7.257 -5.086 -10.015 1.00 96.06 209 ARG A CA 1
ATOM 1644 C C . ARG A 1 209 ? -8.750 -5.343 -10.224 1.00 96.06 209 ARG A C 1
ATOM 1646 O O . ARG A 1 209 ? -9.487 -5.475 -9.249 1.00 96.06 209 ARG A O 1
ATOM 1653 N N . VAL A 1 210 ? -9.181 -5.484 -11.477 1.00 96.62 210 VAL A N 1
ATOM 1654 C CA . VAL A 1 210 ? -10.560 -5.868 -11.826 1.00 96.62 210 VAL A CA 1
ATOM 1655 C C . VAL A 1 210 ? -10.882 -7.283 -11.327 1.00 96.62 210 VAL A C 1
ATOM 1657 O O . VAL A 1 210 ? -11.969 -7.522 -10.806 1.00 96.62 210 VAL A O 1
ATOM 1660 N N . GLY A 1 211 ? -9.928 -8.215 -11.404 1.00 96.25 211 GLY A N 1
ATOM 1661 C CA . GLY A 1 211 ? -10.062 -9.563 -10.848 1.00 96.25 211 GLY A CA 1
ATOM 1662 C C . GLY A 1 211 ? -10.311 -9.568 -9.337 1.00 96.25 211 GLY A C 1
ATOM 1663 O O . GLY A 1 211 ? -11.222 -10.253 -8.872 1.00 96.25 211 GLY A O 1
ATOM 1664 N N . VAL A 1 212 ? -9.565 -8.756 -8.577 1.00 96.94 212 VAL A N 1
ATOM 1665 C CA . VAL A 1 212 ? -9.790 -8.553 -7.136 1.00 96.94 212 VAL A CA 1
ATOM 1666 C C . VAL A 1 212 ? -11.176 -7.955 -6.887 1.00 96.94 212 VAL A C 1
ATOM 1668 O O . VAL A 1 212 ? -11.894 -8.442 -6.021 1.00 96.94 212 VAL A O 1
ATOM 1671 N N . GLU A 1 213 ? -11.601 -6.953 -7.661 1.00 97.62 213 GLU A N 1
ATOM 1672 C CA . GLU A 1 213 ? -12.943 -6.368 -7.530 1.00 97.62 213 GLU A CA 1
ATOM 1673 C C . GLU A 1 213 ? -14.052 -7.414 -7.723 1.00 97.62 213 GLU A C 1
ATOM 1675 O O . GLU A 1 213 ? -14.981 -7.500 -6.921 1.00 97.62 213 GLU A O 1
ATOM 1680 N N . ASN A 1 214 ? -13.939 -8.240 -8.764 1.00 97.44 214 ASN A N 1
ATOM 1681 C CA . ASN A 1 214 ? -14.921 -9.275 -9.084 1.00 97.44 214 ASN A CA 1
ATOM 1682 C C . ASN A 1 214 ? -14.966 -10.381 -8.025 1.00 97.44 214 ASN A C 1
ATOM 1684 O O . ASN A 1 214 ? -16.054 -10.793 -7.621 1.00 97.44 214 ASN A O 1
ATOM 1688 N N . LEU A 1 215 ? -13.804 -10.811 -7.524 1.00 97.62 215 LEU A N 1
ATOM 1689 C CA . LEU A 1 215 ? -13.720 -11.715 -6.378 1.00 97.62 215 LEU A CA 1
ATOM 1690 C C . LEU A 1 215 ? -14.454 -11.120 -5.170 1.00 97.62 215 LEU A C 1
ATOM 1692 O O . LEU A 1 215 ? -15.291 -11.781 -4.555 1.00 97.62 215 LEU A O 1
ATOM 1696 N N . MET A 1 216 ? -14.190 -9.850 -4.863 1.00 98.12 216 MET A N 1
ATOM 1697 C CA . MET A 1 216 ? -14.798 -9.186 -3.716 1.00 98.12 216 MET A CA 1
ATOM 1698 C C . MET A 1 216 ? -16.307 -9.000 -3.861 1.00 98.12 216 MET A C 1
ATOM 1700 O O . MET A 1 216 ? -17.023 -9.190 -2.881 1.00 98.12 216 MET A O 1
ATOM 1704 N N . LYS A 1 217 ? -16.819 -8.722 -5.068 1.00 97.88 217 LYS A N 1
ATOM 1705 C CA . LYS A 1 217 ? -18.267 -8.713 -5.338 1.00 97.88 217 LYS A CA 1
ATOM 1706 C C . LYS A 1 217 ? -18.915 -10.038 -4.936 1.00 97.88 217 LYS A C 1
ATOM 1708 O O . LYS A 1 217 ? -19.938 -10.004 -4.260 1.00 97.88 217 LYS A O 1
ATOM 1713 N N . SER A 1 218 ? -18.304 -11.177 -5.278 1.00 97.62 218 SER A N 1
ATOM 1714 C CA . SER A 1 218 ? -18.805 -12.495 -4.856 1.00 97.62 218 SER A CA 1
ATOM 1715 C C . SER A 1 218 ? -18.745 -12.664 -3.335 1.00 97.62 218 SER A C 1
ATOM 1717 O O . SER A 1 218 ? -19.747 -13.008 -2.708 1.00 97.62 218 SER A O 1
ATOM 1719 N N . VAL A 1 219 ? -17.605 -12.328 -2.719 1.00 98.00 219 VAL A N 1
ATOM 1720 C CA . VAL A 1 219 ? -17.403 -12.397 -1.261 1.00 98.00 219 VAL A CA 1
ATOM 1721 C C . VAL A 1 219 ? -18.468 -11.608 -0.495 1.00 98.00 219 VAL A C 1
ATOM 1723 O O . VAL A 1 219 ? -19.029 -12.112 0.476 1.00 98.00 219 VAL A O 1
ATOM 1726 N N . PHE A 1 220 ? -18.791 -10.393 -0.939 1.00 98.25 220 PHE A N 1
ATOM 1727 C CA . PHE A 1 220 ? -19.748 -9.527 -0.252 1.00 98.25 220 PHE A CA 1
ATOM 1728 C C . PHE A 1 220 ? -21.173 -10.089 -0.219 1.00 98.25 220 PHE A C 1
ATOM 1730 O O . PHE A 1 220 ? -21.877 -9.867 0.764 1.00 98.25 220 PHE A O 1
ATOM 1737 N N . THR A 1 221 ? -21.581 -10.886 -1.214 1.00 97.06 221 THR A N 1
ATOM 1738 C CA . THR A 1 221 ? -22.903 -11.548 -1.205 1.00 97.06 221 THR A CA 1
ATOM 1739 C C . THR A 1 221 ? -23.058 -12.592 -0.096 1.00 97.06 221 THR A C 1
ATOM 1741 O O . THR A 1 221 ? -24.179 -12.972 0.237 1.00 97.06 221 THR A O 1
ATOM 1744 N N . LYS A 1 222 ? -21.944 -13.053 0.489 1.00 96.19 222 LYS A N 1
ATOM 1745 C CA . LYS A 1 222 ? -21.900 -14.136 1.482 1.00 96.19 222 LYS A CA 1
ATOM 1746 C C . LYS A 1 222 ? -21.727 -13.637 2.915 1.00 96.19 222 LYS A C 1
ATOM 1748 O O . LYS A 1 222 ? -21.704 -14.448 3.840 1.00 96.19 222 LYS A O 1
ATOM 1753 N N . LEU A 1 223 ? -21.592 -12.323 3.119 1.00 97.19 223 LEU A N 1
ATOM 1754 C CA . LEU A 1 223 ? -21.398 -11.766 4.454 1.00 97.19 223 LEU A CA 1
ATOM 1755 C C . LEU A 1 223 ? -22.685 -11.893 5.291 1.00 97.19 223 LEU A C 1
ATOM 1757 O O . LEU A 1 223 ? -23.739 -11.408 4.871 1.00 97.19 223 LEU A O 1
ATOM 1761 N N . PRO A 1 224 ? -22.623 -12.537 6.472 1.00 95.94 224 PRO A N 1
ATOM 1762 C CA . PRO A 1 224 ? -23.815 -12.893 7.232 1.00 95.94 224 PRO A CA 1
ATOM 1763 C C . PRO A 1 224 ? -24.281 -11.772 8.169 1.00 95.94 224 PRO A C 1
ATOM 1765 O O . PRO A 1 224 ? -23.496 -10.930 8.605 1.00 95.94 224 PRO A O 1
ATOM 1768 N N . GLY A 1 225 ? -25.554 -11.830 8.569 1.00 96.62 225 GLY A N 1
ATOM 1769 C CA . GLY A 1 225 ? -26.094 -11.060 9.693 1.00 96.62 225 GLY A CA 1
ATOM 1770 C C . GLY A 1 225 ? -25.882 -9.549 9.574 1.00 96.62 225 GLY A C 1
ATOM 1771 O O . GLY A 1 225 ? -26.136 -8.958 8.527 1.00 96.62 225 GLY A O 1
ATOM 1772 N N . ASP A 1 226 ? -25.385 -8.931 10.649 1.00 96.38 226 ASP A N 1
ATOM 1773 C CA . ASP A 1 226 ? -25.114 -7.488 10.731 1.00 96.38 226 ASP A CA 1
ATOM 1774 C C . ASP A 1 226 ? -23.983 -7.018 9.803 1.00 96.38 226 ASP A C 1
ATOM 1776 O O . ASP A 1 226 ? -23.789 -5.815 9.639 1.00 96.38 226 ASP A O 1
ATOM 1780 N N . LEU A 1 227 ? -23.235 -7.939 9.188 1.00 98.00 227 LEU A N 1
ATOM 1781 C CA . LEU A 1 227 ? -22.208 -7.618 8.201 1.00 98.00 227 LEU A CA 1
ATOM 1782 C C . LEU A 1 227 ? -22.766 -7.522 6.780 1.00 98.00 227 LEU A C 1
ATOM 1784 O O . LEU A 1 227 ? -22.053 -7.008 5.922 1.00 98.00 227 LEU A O 1
ATOM 1788 N N . SER A 1 228 ? -23.991 -7.999 6.526 1.00 98.06 228 SER A N 1
ATOM 1789 C CA . SER A 1 228 ? -24.640 -7.975 5.210 1.00 98.06 228 SER A CA 1
ATOM 1790 C C . SER A 1 228 ? -24.942 -6.547 4.741 1.00 98.06 228 SER A C 1
ATOM 1792 O O . SER A 1 228 ? -25.223 -5.648 5.541 1.00 98.06 228 SER A O 1
ATOM 1794 N N . GLY A 1 229 ? -24.850 -6.317 3.434 1.00 96.50 229 GLY A N 1
ATOM 1795 C CA . GLY A 1 229 ? -24.740 -4.979 2.878 1.00 96.50 229 GLY A CA 1
ATOM 1796 C C . GLY A 1 229 ? -24.630 -4.949 1.364 1.00 96.50 229 GLY A C 1
ATOM 1797 O O . GLY A 1 229 ? -24.843 -5.949 0.683 1.00 96.50 229 GLY A O 1
ATOM 1798 N N . ASN A 1 230 ? -24.277 -3.775 0.844 1.00 95.81 230 ASN A N 1
ATOM 1799 C CA . ASN A 1 230 ? -24.205 -3.515 -0.589 1.00 95.81 230 ASN A CA 1
ATOM 1800 C C . ASN A 1 230 ? -22.797 -3.089 -0.999 1.00 95.81 230 ASN A C 1
ATOM 1802 O O . ASN A 1 230 ? -22.102 -2.385 -0.260 1.00 95.81 230 ASN A O 1
ATOM 1806 N N . TYR A 1 231 ? -22.404 -3.499 -2.204 1.00 96.00 231 TYR A N 1
ATOM 1807 C CA . TYR A 1 231 ? -21.182 -3.049 -2.855 1.00 96.00 231 TYR A CA 1
ATOM 1808 C C . TYR A 1 231 ? -21.489 -1.984 -3.905 1.00 96.00 231 TYR A C 1
ATOM 1810 O O . TYR A 1 231 ? -22.386 -2.149 -4.731 1.00 96.00 231 TYR A O 1
ATOM 1818 N N . TYR A 1 232 ? -20.694 -0.924 -3.898 1.00 93.56 232 TYR A N 1
ATOM 1819 C CA . TYR A 1 232 ? -20.816 0.222 -4.778 1.00 93.56 232 TYR A CA 1
ATOM 1820 C C . TYR A 1 232 ? -19.504 0.385 -5.559 1.00 93.56 232 TYR A C 1
ATOM 1822 O O . TYR A 1 232 ? -18.525 0.898 -5.001 1.00 93.56 232 TYR A O 1
ATOM 1830 N N . PRO A 1 233 ? -19.434 -0.071 -6.824 1.00 93.94 233 PRO A N 1
ATOM 1831 C CA . PRO A 1 233 ? -18.267 0.171 -7.664 1.00 93.94 233 PRO A CA 1
ATOM 1832 C C . PRO A 1 233 ? -18.125 1.673 -7.913 1.00 93.94 233 PRO A C 1
ATOM 1834 O O . PRO A 1 233 ? -19.116 2.355 -8.158 1.00 93.94 233 PRO A O 1
ATOM 1837 N N . LEU A 1 234 ? -16.898 2.198 -7.881 1.00 91.38 234 LEU A N 1
ATOM 1838 C CA . LEU A 1 234 ? -16.645 3.600 -8.233 1.00 91.38 234 LEU A CA 1
ATOM 1839 C C . LEU A 1 234 ? -16.841 3.848 -9.735 1.00 91.38 234 LEU A C 1
ATOM 1841 O O . LEU A 1 234 ? -17.152 4.962 -10.151 1.00 91.38 234 LEU A O 1
ATOM 1845 N N . THR A 1 235 ? -16.663 2.812 -10.557 1.00 91.31 235 THR A N 1
ATOM 1846 C CA . THR A 1 235 ? -16.926 2.894 -11.997 1.00 91.31 235 THR A CA 1
ATOM 1847 C C . THR A 1 235 ? -18.426 3.034 -12.237 1.00 91.31 235 THR A C 1
ATOM 1849 O O . THR A 1 235 ? -19.200 2.167 -11.844 1.00 91.31 235 THR A O 1
ATOM 1852 N N . GLY A 1 236 ? -18.831 4.128 -12.887 1.00 87.12 236 GLY A N 1
ATOM 1853 C CA . GLY A 1 236 ? -20.243 4.434 -13.137 1.00 87.12 236 GLY A CA 1
ATOM 1854 C C . GLY A 1 236 ? -21.013 4.943 -11.912 1.00 87.12 236 GLY A C 1
ATOM 1855 O O . GLY A 1 236 ? -22.233 5.059 -11.982 1.00 87.12 236 GLY A O 1
ATOM 1856 N N . MET A 1 237 ? -20.332 5.248 -10.800 1.00 86.88 237 MET A N 1
ATOM 1857 C CA . MET A 1 237 ? -20.963 5.836 -9.618 1.00 86.88 237 MET A CA 1
ATOM 1858 C C . MET A 1 237 ? -21.391 7.281 -9.891 1.00 86.88 237 MET A C 1
ATOM 1860 O O . MET A 1 237 ? -20.586 8.095 -10.341 1.00 86.88 237 MET A O 1
ATOM 1864 N N . ASP A 1 238 ? -22.643 7.601 -9.563 1.00 84.06 238 ASP A N 1
ATOM 1865 C CA . ASP A 1 238 ? -23.155 8.972 -9.593 1.00 84.06 238 ASP A CA 1
ATOM 1866 C C . ASP A 1 238 ? -22.398 9.873 -8.602 1.00 84.06 238 ASP A C 1
ATOM 1868 O O . ASP A 1 238 ? -22.091 9.472 -7.476 1.00 84.06 238 ASP A O 1
ATOM 1872 N N . GLU A 1 239 ? -22.109 11.110 -9.002 1.00 78.75 239 GLU A N 1
ATOM 1873 C CA . GLU A 1 239 ? -21.285 12.035 -8.220 1.00 78.75 239 GLU A CA 1
ATOM 1874 C C . GLU A 1 239 ? -21.917 12.411 -6.871 1.00 78.75 239 GLU A C 1
ATOM 1876 O O . GLU A 1 239 ? -21.203 12.553 -5.878 1.00 78.75 239 GLU A O 1
ATOM 1881 N N . LYS A 1 240 ? -23.254 12.477 -6.773 1.00 77.50 240 LYS A N 1
ATOM 1882 C CA . LYS A 1 240 ? -23.934 12.733 -5.492 1.00 77.50 240 LYS A CA 1
ATOM 1883 C C . LYS A 1 240 ? -23.795 11.546 -4.549 1.00 77.50 240 LYS A C 1
ATOM 1885 O O . LYS A 1 240 ? -23.619 11.727 -3.349 1.00 77.50 240 LYS A O 1
ATOM 1890 N N . VAL A 1 241 ? -23.855 10.327 -5.088 1.00 76.62 241 VAL A N 1
ATOM 1891 C CA . VAL A 1 241 ? -23.608 9.104 -4.310 1.00 76.62 241 VAL A CA 1
ATOM 1892 C C . VAL A 1 241 ? -22.155 9.063 -3.846 1.00 76.62 241 VAL A C 1
ATOM 1894 O O . VAL A 1 241 ? -21.893 8.718 -2.697 1.00 76.62 241 VAL A O 1
ATOM 1897 N N . ARG A 1 242 ? -21.219 9.478 -4.703 1.00 75.06 242 ARG A N 1
ATOM 1898 C CA . ARG A 1 242 ? -19.797 9.565 -4.366 1.00 75.06 242 ARG A CA 1
ATOM 1899 C C . ARG A 1 242 ? -19.523 10.550 -3.226 1.00 75.06 242 ARG A C 1
ATOM 1901 O O . ARG A 1 242 ? -18.827 10.182 -2.284 1.00 75.06 242 ARG A O 1
ATOM 1908 N N . GLN A 1 243 ? -20.144 11.731 -3.242 1.00 69.44 243 GLN A N 1
ATOM 1909 C CA . GLN A 1 243 ? -20.000 12.731 -2.172 1.00 69.44 243 GLN A CA 1
ATOM 1910 C C . GLN A 1 243 ? -20.428 12.202 -0.792 1.00 69.44 243 GLN A C 1
ATOM 1912 O O . GLN A 1 243 ? -19.757 12.469 0.202 1.00 69.44 243 GLN A O 1
ATOM 1917 N N . LEU A 1 244 ? -21.471 11.362 -0.723 1.00 69.19 244 LEU A N 1
ATOM 1918 C CA . LEU A 1 244 ? -21.890 10.719 0.535 1.00 69.19 244 LEU A CA 1
ATOM 1919 C C . LEU A 1 244 ? -20.798 9.823 1.144 1.00 69.19 244 LEU A C 1
ATOM 1921 O O . LEU A 1 244 ? -20.802 9.574 2.353 1.00 69.19 244 LEU A O 1
ATOM 1925 N N . PHE A 1 245 ? -19.889 9.309 0.315 1.00 70.12 245 PHE A N 1
ATOM 1926 C CA . PHE A 1 245 ? -18.741 8.525 0.753 1.00 70.12 245 PHE A CA 1
ATOM 1927 C C . PHE A 1 245 ? -17.503 9.388 1.021 1.00 70.12 245 PHE A C 1
ATOM 1929 O O . PHE A 1 245 ? -16.733 9.054 1.924 1.00 70.12 245 PHE A O 1
ATOM 1936 N N . ASP A 1 246 ? -17.317 10.488 0.292 1.00 66.31 246 ASP A N 1
ATOM 1937 C CA . ASP A 1 246 ? -16.195 11.419 0.479 1.00 66.31 246 ASP A CA 1
ATOM 1938 C C . ASP A 1 246 ? -16.261 12.135 1.842 1.00 66.31 246 ASP A C 1
ATOM 1940 O O . ASP A 1 246 ? -15.243 12.237 2.527 1.00 66.31 246 ASP A O 1
ATOM 1944 N N . ASP A 1 247 ? -17.454 12.499 2.327 1.00 58.28 247 ASP A N 1
ATOM 1945 C CA . ASP A 1 247 ? -17.618 13.203 3.614 1.00 58.28 247 ASP A CA 1
ATOM 1946 C C . ASP A 1 247 ? -17.148 12.390 4.841 1.00 58.28 247 ASP A C 1
ATOM 1948 O O . ASP A 1 247 ? -16.933 12.939 5.933 1.00 58.28 247 ASP A O 1
ATOM 1952 N N . HIS A 1 248 ? -16.973 11.070 4.698 1.00 58.38 248 HIS A N 1
ATOM 1953 C CA . HIS A 1 248 ? -16.693 10.171 5.822 1.00 58.38 248 HIS A CA 1
ATOM 1954 C C . HIS A 1 248 ? -15.642 9.068 5.570 1.00 58.38 248 HIS A C 1
ATOM 1956 O O . HIS A 1 248 ? -15.070 8.566 6.547 1.00 58.38 248 HIS A O 1
ATOM 1962 N N . PHE A 1 249 ? -15.364 8.659 4.323 1.00 60.00 249 PHE A N 1
ATOM 1963 C CA . PHE A 1 249 ? -14.680 7.381 4.047 1.00 60.00 249 PHE A CA 1
ATOM 1964 C C . PHE A 1 249 ? -13.646 7.381 2.915 1.00 60.00 249 PHE A C 1
ATOM 1966 O O . PHE A 1 249 ? -12.679 6.618 3.016 1.00 60.00 249 PHE A O 1
ATOM 1973 N N . LEU A 1 250 ? -13.818 8.186 1.867 1.00 56.72 250 LEU A N 1
ATOM 1974 C CA . LEU A 1 250 ? -12.931 8.204 0.701 1.00 56.72 250 LEU A CA 1
ATOM 1975 C C . LEU A 1 250 ? -11.979 9.407 0.747 1.00 56.72 250 LEU A C 1
ATOM 1977 O O . LEU A 1 250 ? -12.408 10.546 0.843 1.00 56.72 250 LEU A O 1
ATOM 1981 N N . TYR A 1 251 ? -10.676 9.153 0.633 1.00 54.41 251 TYR A N 1
ATOM 1982 C CA . TYR A 1 251 ? -9.626 10.185 0.589 1.00 54.41 251 TYR A CA 1
ATOM 1983 C C . TYR A 1 251 ? -8.752 10.079 -0.679 1.00 54.41 251 TYR A C 1
ATOM 1985 O O . TYR A 1 251 ? -7.552 10.323 -0.629 1.00 54.41 251 TYR A O 1
ATOM 1993 N N . ILE A 1 252 ? -9.291 9.589 -1.804 1.00 54.56 252 ILE A N 1
ATOM 1994 C CA . ILE A 1 252 ? -8.440 8.790 -2.718 1.00 54.56 252 ILE A CA 1
ATOM 1995 C C . ILE A 1 252 ? -8.180 9.392 -4.103 1.00 54.56 252 ILE A C 1
ATOM 1997 O O . ILE A 1 252 ? -7.329 8.887 -4.825 1.00 54.56 252 ILE A O 1
ATOM 2001 N N . SER A 1 253 ? -8.776 10.514 -4.500 1.00 54.50 253 SER A N 1
ATOM 2002 C CA . SER A 1 253 ? -8.429 11.099 -5.813 1.00 54.50 253 SER A CA 1
ATOM 2003 C C . SER A 1 253 ? -7.259 12.092 -5.800 1.00 54.50 253 SER A C 1
ATOM 2005 O O . SER A 1 253 ? -6.743 12.430 -6.871 1.00 54.50 253 SER A O 1
ATOM 2007 N N . GLU A 1 254 ? -6.795 12.554 -4.635 1.00 60.16 254 GLU A N 1
ATOM 2008 C CA . GLU A 1 254 ? -5.881 13.710 -4.568 1.00 60.16 254 GLU A CA 1
ATOM 2009 C C . GLU A 1 254 ? -4.563 13.496 -3.818 1.00 60.16 254 GLU A C 1
ATOM 2011 O O . GLU A 1 254 ? -3.670 14.332 -3.953 1.00 60.16 254 GLU A O 1
ATOM 2016 N N . ASP A 1 255 ? -4.371 12.371 -3.122 1.00 80.44 255 ASP A N 1
ATOM 2017 C CA . ASP A 1 255 ? -3.107 12.112 -2.427 1.00 80.44 255 ASP A CA 1
ATOM 2018 C C . ASP A 1 255 ? -1.945 11.948 -3.430 1.00 80.44 255 ASP A C 1
ATOM 2020 O O . ASP A 1 255 ? -1.934 11.059 -4.291 1.00 80.44 255 ASP A O 1
ATOM 2024 N N . GLN A 1 256 ? -0.956 12.842 -3.336 1.00 87.56 256 GLN A N 1
ATOM 2025 C CA . GLN A 1 256 ? 0.206 12.850 -4.225 1.00 87.56 256 GLN A CA 1
ATOM 2026 C C . GLN A 1 256 ? 1.078 11.601 -4.060 1.00 87.56 256 GLN A C 1
ATOM 2028 O O . GLN A 1 256 ? 1.616 11.113 -5.054 1.00 87.56 256 GLN A O 1
ATOM 2033 N N . ASN A 1 257 ? 1.180 11.044 -2.849 1.00 89.75 257 ASN A N 1
ATOM 2034 C CA . ASN A 1 257 ? 1.952 9.828 -2.608 1.00 89.75 257 ASN A CA 1
ATOM 2035 C C . ASN A 1 257 ? 1.319 8.651 -3.344 1.00 89.75 257 ASN A C 1
ATOM 2037 O O . ASN A 1 257 ? 2.027 7.887 -3.989 1.00 89.75 257 ASN A O 1
ATOM 2041 N N . MET A 1 258 ? -0.012 8.528 -3.314 1.00 87.81 258 MET A N 1
ATOM 2042 C CA . MET A 1 258 ? -0.720 7.467 -4.038 1.00 87.81 258 MET A CA 1
ATOM 2043 C C . MET A 1 258 ? -0.532 7.571 -5.556 1.00 87.81 258 MET A C 1
ATOM 2045 O O . MET A 1 258 ? -0.414 6.550 -6.241 1.00 87.81 258 MET A O 1
ATOM 2049 N N . LYS A 1 259 ? -0.489 8.796 -6.095 1.00 89.69 259 LYS A N 1
ATOM 2050 C CA . LYS A 1 259 ? -0.232 9.035 -7.524 1.00 89.69 259 LYS A CA 1
ATOM 2051 C C . LYS A 1 259 ? 1.192 8.633 -7.903 1.00 89.69 259 LYS A C 1
ATOM 2053 O O . LYS A 1 259 ? 1.358 7.827 -8.816 1.00 89.69 259 LYS A O 1
ATOM 2058 N N . VAL A 1 260 ? 2.192 9.126 -7.172 1.00 93.94 260 VAL A N 1
ATOM 2059 C CA . VAL A 1 260 ? 3.615 8.851 -7.437 1.00 93.94 260 VAL A CA 1
ATOM 2060 C C . VAL A 1 260 ? 3.963 7.376 -7.208 1.00 93.94 260 VAL A C 1
ATOM 2062 O O . VAL A 1 260 ? 4.663 6.774 -8.016 1.00 93.94 260 VAL A O 1
ATOM 2065 N N . ALA A 1 261 ? 3.404 6.744 -6.173 1.00 93.00 261 ALA A N 1
ATOM 2066 C CA . ALA A 1 261 ? 3.563 5.310 -5.925 1.00 93.00 261 ALA A CA 1
ATOM 2067 C C . ALA A 1 261 ? 2.848 4.431 -6.970 1.00 93.00 261 ALA A C 1
ATOM 2069 O O . ALA A 1 261 ? 2.946 3.209 -6.917 1.00 93.00 261 ALA A O 1
ATOM 2070 N N . GLY A 1 262 ? 2.093 5.009 -7.911 1.00 91.12 262 GLY A N 1
ATOM 2071 C CA . GLY A 1 262 ? 1.396 4.261 -8.957 1.00 91.12 262 GLY A CA 1
ATOM 2072 C C . GLY A 1 262 ? 0.125 3.542 -8.491 1.00 91.12 262 GLY A C 1
ATOM 2073 O O . GLY A 1 262 ? -0.413 2.720 -9.234 1.00 91.12 262 GLY A O 1
ATOM 2074 N N . MET A 1 263 ? -0.393 3.858 -7.300 1.00 91.50 263 MET A N 1
ATOM 2075 C CA . MET A 1 263 ? -1.652 3.304 -6.777 1.00 91.50 263 MET A CA 1
ATOM 2076 C C . MET A 1 263 ? -2.881 3.906 -7.479 1.00 91.50 263 MET A C 1
ATOM 2078 O O . MET A 1 263 ? -3.916 3.247 -7.609 1.00 91.50 263 MET A O 1
ATOM 2082 N N . GLY A 1 264 ? -2.747 5.139 -7.984 1.00 88.50 264 GLY A N 1
ATOM 2083 C CA . GLY A 1 264 ? -3.782 5.869 -8.727 1.00 88.50 264 GLY A CA 1
ATOM 2084 C C . GLY A 1 264 ? -3.943 5.484 -10.207 1.00 88.50 264 GLY A C 1
ATOM 2085 O O . GLY A 1 264 ? -4.760 6.090 -10.894 1.00 88.50 264 GLY A O 1
ATOM 2086 N N . ARG A 1 265 ? -3.191 4.502 -10.726 1.00 90.25 265 ARG A N 1
ATOM 2087 C CA . ARG A 1 265 ? -3.283 4.064 -12.137 1.00 90.25 265 ARG A CA 1
ATOM 2088 C C . ARG A 1 265 ? -4.661 3.493 -12.478 1.00 90.25 265 ARG A C 1
ATOM 2090 O O . ARG A 1 265 ? -5.290 2.868 -11.627 1.00 90.25 265 ARG A O 1
ATOM 2097 N N . ASP A 1 266 ? -5.121 3.676 -13.714 1.00 91.44 266 ASP A N 1
ATOM 2098 C CA . ASP A 1 266 ? -6.381 3.094 -14.211 1.00 91.44 266 ASP A CA 1
ATOM 2099 C C . ASP A 1 266 ? -7.623 3.519 -13.396 1.00 91.44 266 ASP A C 1
ATOM 2101 O O . ASP A 1 266 ? -8.574 2.760 -13.234 1.00 91.44 266 ASP A O 1
ATOM 2105 N N . TRP A 1 267 ? -7.600 4.698 -12.769 1.00 88.94 267 TRP A N 1
ATOM 2106 C CA . TRP A 1 267 ? -8.703 5.166 -11.925 1.00 88.94 267 TRP A CA 1
ATOM 2107 C C . TRP A 1 267 ? -9.977 5.450 -12.748 1.00 88.94 267 TRP A C 1
ATOM 2109 O O . TRP A 1 267 ? -9.861 6.098 -13.789 1.00 88.94 267 TRP A O 1
ATOM 2119 N N . PRO A 1 268 ? -11.192 5.066 -12.289 1.00 90.75 268 PRO A N 1
ATOM 2120 C CA . PRO A 1 268 ? -11.541 4.403 -11.021 1.00 90.75 268 PRO A CA 1
ATOM 2121 C C . PRO A 1 268 ? -11.738 2.874 -11.132 1.00 90.75 268 PRO A C 1
ATOM 2123 O O . PRO A 1 268 ? -12.400 2.273 -10.284 1.00 90.75 268 PRO A O 1
ATOM 2126 N N . GLU A 1 269 ? -11.216 2.222 -12.169 1.00 93.06 269 GLU A N 1
ATOM 2127 C CA . GLU A 1 269 ? -11.516 0.815 -12.461 1.00 93.06 269 GLU A CA 1
ATOM 2128 C C . GLU A 1 269 ? -11.040 -0.135 -11.360 1.00 93.06 269 GLU A C 1
ATOM 2130 O O . GLU A 1 269 ? -9.956 0.038 -10.797 1.00 93.06 269 GLU A O 1
ATOM 2135 N N . GLY A 1 270 ? -11.824 -1.166 -11.044 1.00 94.56 270 GLY A N 1
ATOM 2136 C CA . GLY A 1 270 ? -11.459 -2.124 -10.003 1.00 94.56 270 GLY A CA 1
ATOM 2137 C C . GLY A 1 270 ? -11.668 -1.612 -8.574 1.00 94.56 270 GLY A C 1
ATOM 2138 O O . GLY A 1 270 ? -11.338 -2.329 -7.634 1.00 94.56 270 GLY A O 1
ATOM 2139 N N . ARG A 1 271 ? -12.142 -0.374 -8.370 1.00 93.94 271 ARG A N 1
ATOM 2140 C CA . ARG A 1 271 ? -12.336 0.220 -7.036 1.00 93.94 271 ARG A CA 1
ATOM 2141 C C . ARG A 1 271 ? -13.801 0.285 -6.667 1.00 93.94 271 ARG A C 1
ATOM 2143 O O . ARG A 1 271 ? -14.664 0.509 -7.511 1.00 93.94 271 ARG A O 1
ATOM 2150 N N . GLY A 1 272 ? -14.063 0.204 -5.371 1.00 92.88 272 GLY A N 1
ATOM 2151 C CA . GLY A 1 272 ? -15.403 0.384 -4.838 1.00 92.88 272 GLY A CA 1
ATOM 2152 C C . GLY A 1 272 ? -15.452 0.257 -3.332 1.00 92.88 272 GLY A C 1
ATOM 2153 O O . GLY A 1 272 ? -14.437 0.060 -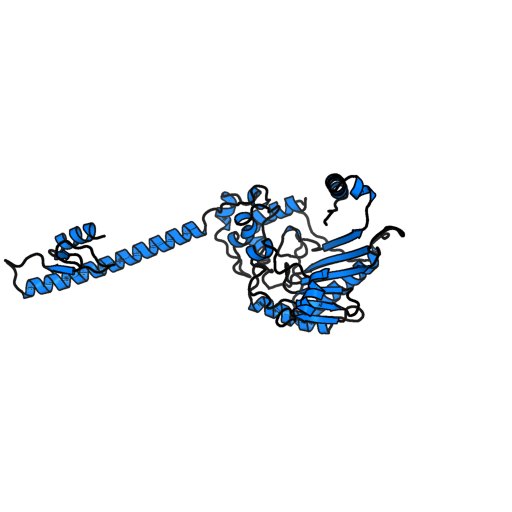2.657 1.00 92.88 272 GLY A O 1
ATOM 2154 N N . ILE A 1 273 ? -16.664 0.395 -2.821 1.00 93.88 273 ILE A N 1
ATOM 2155 C CA . ILE A 1 273 ? -16.945 0.502 -1.398 1.00 93.88 273 ILE A CA 1
ATOM 2156 C C . ILE A 1 273 ? -18.036 -0.485 -1.066 1.00 93.88 273 ILE A C 1
ATOM 2158 O O . ILE A 1 273 ? -19.096 -0.483 -1.680 1.00 93.88 273 ILE A O 1
ATOM 2162 N N . TYR A 1 274 ? -17.792 -1.301 -0.060 1.00 95.81 274 TYR A N 1
ATOM 2163 C CA . TYR A 1 274 ? -18.821 -2.077 0.595 1.00 95.81 274 TYR A CA 1
ATOM 2164 C C . TYR A 1 274 ? -19.206 -1.413 1.910 1.00 95.81 274 TYR A C 1
ATOM 2166 O O . TYR A 1 274 ? -18.319 -0.948 2.633 1.00 95.81 274 TYR A O 1
ATOM 2174 N N . HIS A 1 275 ? -20.490 -1.440 2.261 1.00 95.50 275 HIS A N 1
ATOM 2175 C CA . HIS A 1 275 ? -20.912 -1.209 3.638 1.00 95.50 275 HIS A CA 1
ATOM 2176 C C .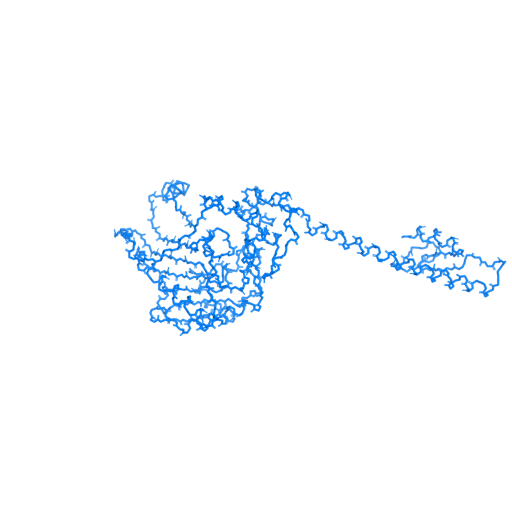 HIS A 1 275 ? -22.152 -2.013 4.018 1.00 95.50 275 HIS A C 1
ATOM 2178 O O . HIS A 1 275 ? -23.006 -2.296 3.175 1.00 95.50 275 HIS A O 1
ATOM 2184 N N . ASN A 1 276 ? -22.267 -2.337 5.307 1.00 96.44 276 ASN A N 1
ATOM 2185 C CA . ASN A 1 276 ? -23.471 -2.950 5.865 1.00 96.44 276 ASN A CA 1
ATOM 2186 C C . ASN A 1 276 ? -24.643 -1.953 5.953 1.00 96.44 276 ASN A C 1
ATOM 2188 O O . ASN A 1 276 ? -24.450 -0.739 5.831 1.00 96.44 276 ASN A O 1
ATOM 2192 N N . GLY A 1 277 ? -25.860 -2.454 6.187 1.00 94.19 277 GLY A N 1
ATOM 2193 C CA . GLY A 1 277 ? -27.070 -1.618 6.278 1.00 94.19 277 GLY A CA 1
ATOM 2194 C C . GLY A 1 277 ? -26.962 -0.479 7.303 1.00 94.19 277 GLY A C 1
ATOM 2195 O O . GLY A 1 277 ? -27.313 0.660 7.004 1.00 94.19 277 GLY A O 1
ATOM 2196 N N . GLU A 1 278 ? -26.363 -0.763 8.461 1.00 94.06 278 GLU A N 1
ATOM 2197 C CA . GLU A 1 278 ? -26.192 0.191 9.568 1.00 94.06 278 GLU A CA 1
ATOM 2198 C C . GLU A 1 278 ? -25.029 1.178 9.380 1.00 94.06 278 GLU A C 1
ATOM 2200 O O . GLU A 1 278 ? -24.814 2.047 10.225 1.00 94.06 278 GLU A O 1
ATOM 2205 N N . LYS A 1 279 ? -24.247 1.061 8.296 1.00 93.38 279 LYS A N 1
ATOM 2206 C CA . LYS A 1 279 ? -23.057 1.897 8.048 1.00 93.38 279 LYS A CA 1
ATOM 2207 C C . LYS A 1 279 ? -22.069 1.877 9.226 1.00 93.38 279 LYS A C 1
ATOM 2209 O O . LYS A 1 279 ? -21.479 2.895 9.590 1.00 93.38 279 LYS A O 1
ATOM 2214 N N . THR A 1 280 ? -21.881 0.704 9.825 1.00 95.31 280 THR A N 1
ATOM 2215 C CA . THR A 1 280 ? -20.956 0.447 10.944 1.00 95.31 280 THR A CA 1
ATOM 2216 C C . THR A 1 280 ? -19.814 -0.499 10.576 1.00 95.31 280 THR A C 1
ATOM 2218 O O . THR A 1 280 ? -18.863 -0.648 11.351 1.00 95.31 280 THR A O 1
ATOM 2221 N N . PHE A 1 281 ? -19.880 -1.117 9.395 1.00 97.44 281 PHE A N 1
ATOM 2222 C CA . PHE A 1 281 ? -18.848 -1.968 8.817 1.00 97.44 281 PHE A CA 1
ATOM 2223 C C . PHE A 1 281 ? -18.666 -1.628 7.336 1.00 97.44 281 PHE A C 1
ATOM 2225 O O . PHE A 1 281 ? -19.646 -1.565 6.597 1.00 97.44 281 PHE A O 1
ATOM 2232 N N . PHE A 1 282 ? -17.419 -1.412 6.912 1.00 95.88 282 PHE A N 1
ATOM 2233 C CA . PHE A 1 282 ? -17.065 -1.044 5.542 1.00 95.88 282 PHE A CA 1
ATOM 2234 C C . PHE A 1 282 ? -15.883 -1.864 5.040 1.00 95.88 282 PHE A C 1
ATOM 2236 O O . PHE A 1 282 ? -14.998 -2.229 5.816 1.00 95.88 282 PHE A O 1
ATOM 2243 N N . VAL A 1 283 ? -15.814 -2.064 3.726 1.00 96.94 283 VAL A N 1
ATOM 2244 C CA . VAL A 1 283 ? -14.604 -2.548 3.053 1.00 96.94 283 VAL A CA 1
ATOM 2245 C C . VAL A 1 283 ? -14.331 -1.665 1.842 1.00 96.94 283 VAL A C 1
ATOM 2247 O O . VAL A 1 283 ? -15.151 -1.601 0.930 1.00 96.94 283 VAL A O 1
ATOM 2250 N N . LEU A 1 284 ? -13.189 -0.974 1.828 1.00 95.00 284 LEU A N 1
ATOM 2251 C CA . LEU A 1 284 ? -12.710 -0.292 0.621 1.00 95.00 284 LEU A CA 1
ATOM 2252 C C . LEU A 1 284 ? -11.880 -1.275 -0.201 1.00 95.00 284 LEU A C 1
ATOM 2254 O O . LEU A 1 284 ? -11.038 -1.976 0.365 1.00 95.00 284 LEU A O 1
ATOM 2258 N N . VAL A 1 285 ? -12.113 -1.308 -1.511 1.00 95.88 285 VAL A N 1
ATOM 2259 C CA . VAL A 1 285 ? -11.442 -2.219 -2.445 1.00 95.88 285 VAL A CA 1
ATOM 2260 C C . VAL A 1 285 ? -10.503 -1.438 -3.369 1.00 95.88 285 VAL A C 1
ATOM 2262 O O . VAL A 1 285 ? -10.923 -0.461 -3.989 1.00 95.88 285 VAL A O 1
ATOM 2265 N N . ASN A 1 286 ? -9.257 -1.911 -3.488 1.00 94.50 286 ASN A N 1
ATOM 2266 C CA . ASN A 1 286 ? -8.192 -1.437 -4.386 1.00 94.50 286 ASN A CA 1
ATOM 2267 C C . ASN A 1 286 ? -7.789 0.037 -4.225 1.00 94.50 286 ASN A C 1
ATOM 2269 O O . ASN A 1 286 ? -7.617 0.773 -5.206 1.00 94.50 286 ASN A O 1
ATOM 2273 N N . GLU A 1 287 ? -7.611 0.441 -2.974 1.00 88.69 287 GLU A N 1
ATOM 2274 C CA . GLU A 1 287 ? -7.227 1.791 -2.588 1.00 88.69 287 GLU A CA 1
ATOM 2275 C C . GLU A 1 287 ? -5.708 1.907 -2.356 1.00 88.69 287 GLU A C 1
ATOM 2277 O O . GLU A 1 287 ? -4.943 1.835 -3.315 1.00 88.69 287 GLU A O 1
ATOM 2282 N N . GLU A 1 288 ? -5.253 2.093 -1.115 1.00 87.56 288 GLU A N 1
ATOM 2283 C CA . GLU A 1 288 ? -3.837 2.074 -0.723 1.00 87.56 288 GLU A CA 1
ATOM 2284 C C . GLU A 1 288 ? -3.356 0.626 -0.561 1.00 87.56 288 GLU A C 1
ATOM 2286 O O . GLU A 1 288 ? -2.282 0.255 -1.026 1.00 87.56 288 GLU A O 1
ATOM 2291 N N . ASP A 1 289 ? -4.212 -0.230 -0.006 1.00 92.25 289 ASP A N 1
ATOM 2292 C CA . ASP A 1 289 ? -4.095 -1.690 -0.036 1.00 92.25 289 ASP A CA 1
ATOM 2293 C C . ASP A 1 289 ? -5.257 -2.280 -0.850 1.00 92.25 289 ASP A C 1
ATOM 2295 O O . ASP A 1 289 ? -6.240 -1.593 -1.155 1.00 92.25 289 ASP A O 1
ATOM 2299 N N . GLN A 1 290 ? -5.172 -3.572 -1.178 1.00 95.31 290 GLN A N 1
ATOM 2300 C CA . GLN A 1 290 ? -6.245 -4.263 -1.899 1.00 95.31 290 GLN A CA 1
ATOM 2301 C C . GLN A 1 290 ? -7.560 -4.227 -1.117 1.00 95.31 290 GLN A C 1
ATOM 2303 O O . GLN A 1 290 ? -8.609 -3.993 -1.712 1.00 95.31 290 GLN A O 1
ATOM 2308 N N . LEU A 1 291 ? -7.509 -4.407 0.207 1.00 97.12 291 LEU A N 1
ATOM 2309 C CA . LEU A 1 291 ? -8.664 -4.291 1.091 1.00 97.12 291 LEU A CA 1
ATOM 2310 C C . LEU A 1 291 ? -8.352 -3.402 2.285 1.00 97.12 291 LEU A C 1
ATOM 2312 O O . LEU A 1 291 ? -7.346 -3.584 2.968 1.00 97.12 291 LEU A O 1
ATOM 2316 N N . ARG A 1 292 ? -9.284 -2.512 2.616 1.00 96.25 292 ARG A N 1
ATOM 2317 C CA . ARG A 1 292 ? -9.314 -1.801 3.895 1.00 96.25 292 ARG A CA 1
ATOM 2318 C C . ARG A 1 292 ? -10.624 -2.105 4.603 1.00 96.25 292 ARG A C 1
ATOM 2320 O O . ARG A 1 292 ? -11.659 -1.546 4.254 1.00 96.25 292 ARG A O 1
ATOM 2327 N N . ILE A 1 293 ? -10.560 -2.976 5.603 1.00 97.75 293 ILE A N 1
ATOM 2328 C CA . ILE A 1 293 ? -11.707 -3.440 6.386 1.00 97.75 293 ILE A CA 1
ATOM 2329 C C . ILE A 1 293 ? -11.856 -2.525 7.599 1.00 97.75 293 ILE A C 1
ATOM 2331 O O . ILE A 1 293 ? -10.900 -2.317 8.347 1.00 97.75 293 ILE A O 1
ATOM 2335 N N . ILE A 1 294 ? -13.032 -1.936 7.780 1.00 97.25 294 ILE A N 1
ATOM 2336 C CA . ILE A 1 294 ? -13.276 -0.860 8.741 1.00 97.25 294 ILE A CA 1
ATOM 2337 C C . ILE A 1 294 ? -14.500 -1.206 9.580 1.00 97.25 294 ILE A C 1
ATOM 2339 O O . ILE A 1 294 ? -15.540 -1.587 9.054 1.00 97.25 294 ILE A O 1
ATOM 2343 N N . SER A 1 295 ? -14.392 -0.983 10.883 1.00 97.75 295 SER A N 1
ATOM 2344 C CA . SER A 1 295 ? -15.509 -0.957 11.817 1.00 97.75 295 SER A CA 1
ATOM 2345 C C . SER A 1 295 ? -15.560 0.422 12.470 1.00 97.75 295 SER A C 1
ATOM 2347 O O . SER A 1 295 ? -14.533 0.962 12.891 1.00 97.75 295 SER A O 1
ATOM 2349 N N . ILE A 1 296 ? -16.740 1.031 12.514 1.00 95.44 296 ILE A N 1
ATOM 2350 C CA . ILE A 1 296 ? -16.950 2.373 13.066 1.00 95.44 296 ILE A CA 1
ATOM 2351 C C . ILE A 1 296 ? -18.299 2.450 13.771 1.00 95.44 296 ILE A C 1
ATOM 2353 O O . ILE A 1 296 ? -19.250 1.801 13.343 1.00 95.44 296 ILE A O 1
ATOM 2357 N N . GLN A 1 297 ? -18.388 3.232 14.845 1.00 93.75 297 GLN A N 1
ATOM 2358 C CA . GLN A 1 297 ? -19.667 3.630 15.437 1.00 93.75 297 GLN A CA 1
ATOM 2359 C C . GLN A 1 297 ? -19.539 4.931 16.237 1.00 93.75 297 GLN A C 1
ATOM 2361 O O . GLN A 1 297 ? -18.433 5.363 16.573 1.00 93.75 297 GLN A O 1
ATOM 2366 N N . LYS A 1 298 ? -20.685 5.551 16.541 1.00 94.38 298 LYS A N 1
ATOM 2367 C CA . LYS A 1 298 ? -20.769 6.694 17.460 1.00 94.38 298 LYS A CA 1
ATOM 2368 C C . LYS A 1 298 ? -20.519 6.256 18.908 1.00 94.38 298 LYS A C 1
ATOM 2370 O O . LYS A 1 298 ? -20.787 5.113 19.267 1.00 94.38 298 LYS A O 1
ATOM 2375 N N . GLY A 1 299 ? -20.052 7.187 19.735 1.00 94.06 299 GLY A N 1
ATOM 2376 C CA . GLY A 1 299 ? -19.718 6.934 21.137 1.00 94.06 299 GLY A CA 1
ATOM 2377 C C . GLY A 1 299 ? -18.333 6.311 21.330 1.00 94.06 299 GLY A C 1
ATOM 2378 O O . GLY A 1 299 ? -17.555 6.191 20.383 1.00 94.06 299 GLY A O 1
ATOM 2379 N N . GLY A 1 300 ? -18.026 5.954 22.579 1.00 94.00 300 GLY A N 1
ATOM 2380 C CA . GLY A 1 300 ? -16.697 5.520 23.026 1.00 94.00 300 GLY A CA 1
ATOM 2381 C C . GLY A 1 300 ? -16.487 4.012 23.164 1.00 94.00 300 GLY A C 1
ATOM 2382 O O . GLY A 1 300 ? -15.419 3.611 23.614 1.00 94.00 300 GLY A O 1
ATOM 2383 N N . ASP A 1 301 ? -17.462 3.173 22.803 1.00 94.56 301 ASP A N 1
ATOM 2384 C CA . ASP A 1 301 ? -17.353 1.726 23.021 1.00 94.56 301 ASP A CA 1
ATOM 2385 C C . ASP A 1 301 ? -16.387 1.069 22.023 1.00 94.56 301 ASP A C 1
ATOM 2387 O O . ASP A 1 301 ? -16.753 0.706 20.902 1.00 94.56 301 ASP A O 1
ATOM 2391 N N . VAL A 1 302 ? -15.131 0.909 22.442 1.00 94.88 302 VAL A N 1
ATOM 2392 C CA . VAL A 1 302 ? -14.087 0.305 21.609 1.00 94.88 302 VAL A CA 1
ATOM 2393 C C . VAL A 1 302 ? -14.247 -1.208 21.469 1.00 94.88 302 VAL A C 1
ATOM 2395 O O . VAL A 1 302 ? -13.815 -1.762 20.457 1.00 94.88 302 VAL A O 1
ATOM 2398 N N . ARG A 1 303 ? -14.879 -1.884 22.439 1.00 95.50 303 ARG A N 1
ATOM 2399 C CA . ARG A 1 303 ? -15.003 -3.350 22.442 1.00 95.50 303 ARG A CA 1
ATOM 2400 C C . ARG A 1 303 ? -15.948 -3.811 21.349 1.00 95.50 303 ARG A C 1
ATOM 2402 O O . ARG A 1 303 ? -15.573 -4.670 20.560 1.00 95.50 303 ARG A O 1
ATOM 2409 N N . VAL A 1 304 ? -17.120 -3.187 21.251 1.00 95.50 304 VAL A N 1
ATOM 2410 C CA . VAL A 1 304 ? -18.120 -3.537 20.231 1.00 95.50 304 VAL A CA 1
ATOM 2411 C C . VAL A 1 304 ? -17.597 -3.249 18.820 1.00 95.50 304 VAL A C 1
ATOM 2413 O O . VAL A 1 304 ? -17.819 -4.036 17.896 1.00 95.50 304 VAL A O 1
ATOM 2416 N N . VAL A 1 305 ? -16.843 -2.156 18.639 1.00 97.12 305 VAL A N 1
ATOM 2417 C CA . VAL A 1 305 ? -16.189 -1.858 17.352 1.00 97.12 305 VAL A CA 1
ATOM 2418 C C . VAL A 1 305 ? -15.170 -2.933 16.993 1.00 97.12 305 VAL A C 1
ATOM 2420 O O . VAL A 1 305 ? -15.162 -3.392 15.846 1.00 97.12 305 VAL A O 1
ATOM 2423 N N . PHE A 1 306 ? -14.332 -3.340 17.950 1.00 97.88 306 PHE A N 1
ATOM 2424 C CA . PHE A 1 306 ? -13.328 -4.376 17.732 1.00 97.88 306 PHE A CA 1
ATOM 2425 C C . PHE A 1 306 ? -13.965 -5.739 17.459 1.00 97.88 306 PHE A C 1
ATOM 2427 O O . PHE A 1 306 ? -13.589 -6.395 16.496 1.00 97.88 306 PHE A O 1
ATOM 2434 N N . GLU A 1 307 ? -14.979 -6.135 18.224 1.00 97.69 307 GLU A N 1
ATOM 2435 C CA . GLU A 1 307 ? -15.690 -7.402 18.040 1.00 97.69 307 GLU A CA 1
ATOM 2436 C C . GLU A 1 307 ? -16.295 -7.525 16.639 1.00 97.69 307 GLU A C 1
ATOM 2438 O O . GLU A 1 307 ? -16.093 -8.527 15.947 1.00 97.69 307 GLU A O 1
ATOM 2443 N N . ARG A 1 308 ? -16.975 -6.472 16.168 1.00 98.31 308 ARG A N 1
ATOM 2444 C CA . ARG A 1 308 ? -17.497 -6.422 14.797 1.00 98.31 308 ARG A CA 1
ATOM 2445 C C . ARG A 1 308 ? -16.378 -6.485 13.759 1.00 98.31 308 ARG A C 1
ATOM 2447 O O . ARG A 1 308 ? -16.531 -7.168 12.749 1.00 98.31 308 ARG A O 1
ATOM 2454 N N . LEU A 1 309 ? -15.245 -5.824 14.006 1.00 98.31 309 LEU A N 1
ATOM 2455 C CA . LEU A 1 309 ? -14.087 -5.880 13.113 1.00 98.31 309 LEU A CA 1
ATOM 2456 C C . LEU A 1 309 ? -13.502 -7.297 13.027 1.00 98.31 309 LEU A C 1
ATOM 2458 O O . LEU A 1 309 ? -13.232 -7.763 11.925 1.00 98.31 309 LEU A O 1
ATOM 2462 N N . VAL A 1 310 ? -13.339 -7.988 14.158 1.00 98.06 310 VAL A N 1
ATOM 2463 C CA . VAL A 1 310 ? -12.840 -9.372 14.225 1.00 98.06 310 VAL A CA 1
ATOM 2464 C C . VAL A 1 310 ? -13.751 -10.308 13.430 1.00 98.06 310 VAL A C 1
ATOM 2466 O O . VAL A 1 310 ? -13.270 -11.030 12.553 1.00 98.06 310 VAL A O 1
ATOM 2469 N N . ARG A 1 311 ? -15.071 -10.251 13.672 1.00 97.94 311 ARG A N 1
ATOM 2470 C CA . ARG A 1 311 ? -16.062 -11.035 12.912 1.00 97.94 311 ARG A CA 1
ATOM 2471 C C . ARG A 1 311 ? -16.006 -10.716 11.420 1.00 97.94 311 ARG A C 1
ATOM 2473 O O . ARG A 1 311 ? -16.005 -11.632 10.603 1.00 97.94 311 ARG A O 1
ATOM 2480 N N . GLY A 1 312 ? -15.906 -9.433 11.072 1.00 98.25 312 GLY A N 1
ATOM 2481 C CA . GLY A 1 312 ? -15.800 -8.962 9.695 1.00 98.25 312 GLY A CA 1
ATOM 2482 C C . GLY A 1 312 ? -14.554 -9.468 8.970 1.00 98.25 312 GLY A C 1
ATOM 2483 O O . GLY A 1 312 ? -14.665 -10.004 7.873 1.00 98.25 312 GLY A O 1
ATOM 2484 N N . ILE A 1 313 ? -13.373 -9.362 9.587 1.00 98.00 313 ILE A N 1
ATOM 2485 C CA . ILE A 1 313 ? -12.113 -9.864 9.013 1.00 98.00 313 ILE A CA 1
ATOM 2486 C C . ILE A 1 313 ? -12.196 -11.371 8.778 1.00 98.00 313 ILE A C 1
ATOM 2488 O O . ILE A 1 313 ? -11.813 -11.832 7.704 1.00 98.00 313 ILE A O 1
ATOM 2492 N N . LYS A 1 314 ? -12.722 -12.125 9.754 1.00 97.75 314 LYS A N 1
ATOM 2493 C CA . LYS A 1 314 ? -12.895 -13.575 9.629 1.00 97.75 314 LYS A CA 1
ATOM 2494 C C . LYS A 1 314 ? -13.849 -13.924 8.485 1.00 97.75 314 LYS A C 1
ATOM 2496 O O . LYS A 1 314 ? -13.487 -14.717 7.627 1.00 97.75 314 LYS A O 1
ATOM 2501 N N . ALA A 1 315 ? -15.027 -13.300 8.431 1.00 98.31 315 ALA A N 1
ATOM 2502 C CA . ALA A 1 315 ? -16.023 -13.572 7.395 1.00 98.31 315 ALA A CA 1
ATOM 2503 C C . ALA A 1 315 ? -15.509 -13.244 5.984 1.00 98.31 315 ALA A C 1
ATOM 2505 O O . ALA A 1 315 ? -15.717 -14.025 5.054 1.00 98.31 315 ALA A O 1
ATOM 2506 N N . VAL A 1 316 ? -14.803 -12.118 5.826 1.00 98.31 316 VAL A N 1
ATOM 2507 C CA . VAL A 1 316 ? -14.180 -11.742 4.550 1.00 98.31 316 VAL A CA 1
ATOM 2508 C C . VAL A 1 316 ? -13.071 -12.730 4.179 1.00 98.31 316 VAL A C 1
ATOM 2510 O O . VAL A 1 316 ? -13.059 -13.212 3.052 1.00 98.31 316 VAL A O 1
ATOM 2513 N N . GLY A 1 317 ? -12.170 -13.064 5.108 1.00 97.75 317 GLY A N 1
ATOM 2514 C CA . GLY A 1 317 ? -11.062 -13.994 4.860 1.00 97.75 317 GLY A CA 1
ATOM 2515 C C . GLY A 1 317 ? -11.528 -15.407 4.500 1.00 97.75 317 GLY A C 1
ATOM 2516 O O . GLY A 1 317 ? -11.084 -15.957 3.494 1.00 97.75 317 GLY A O 1
ATOM 2517 N N . ASP A 1 318 ? -12.476 -15.961 5.261 1.00 98.00 318 ASP A N 1
ATOM 2518 C CA . ASP A 1 318 ? -13.069 -17.278 4.993 1.00 98.00 318 ASP A CA 1
ATOM 2519 C C . ASP A 1 318 ? -13.741 -17.309 3.611 1.00 98.00 318 ASP A C 1
ATOM 2521 O O . ASP A 1 318 ? -13.597 -18.275 2.862 1.00 98.00 318 ASP A O 1
ATOM 2525 N N . SER A 1 319 ? -14.433 -16.226 3.243 1.00 97.56 319 SER A N 1
ATOM 2526 C CA . SER A 1 319 ? -15.092 -16.109 1.940 1.00 97.56 319 SER A CA 1
ATOM 2527 C C . SER A 1 319 ? -14.086 -15.969 0.796 1.00 97.56 319 SER A C 1
ATOM 2529 O O . SER A 1 319 ? -14.249 -16.622 -0.228 1.00 97.56 319 SER A O 1
ATOM 2531 N N . VAL A 1 320 ? -13.017 -15.177 0.957 1.00 97.62 320 VAL A N 1
ATOM 2532 C CA . VAL A 1 320 ? -11.928 -15.081 -0.037 1.00 97.62 320 VAL A CA 1
ATOM 2533 C C . VAL A 1 320 ? -11.307 -16.458 -0.283 1.00 97.62 320 VAL A C 1
ATOM 2535 O O . VAL A 1 320 ? -11.122 -16.849 -1.440 1.00 97.62 320 VAL A O 1
ATOM 2538 N N . LYS A 1 321 ? -11.052 -17.217 0.789 1.00 97.38 321 LYS A N 1
ATOM 2539 C CA . LYS A 1 321 ? -10.525 -18.582 0.710 1.00 97.38 321 LYS A CA 1
ATOM 2540 C C . LYS A 1 321 ? -11.480 -19.530 -0.003 1.00 97.38 321 LYS A C 1
ATOM 2542 O O . LYS A 1 321 ? -11.038 -20.280 -0.868 1.00 97.38 321 LYS A O 1
ATOM 2547 N N . ALA A 1 322 ? -12.772 -19.476 0.311 1.00 97.31 322 ALA A N 1
ATOM 2548 C CA . ALA A 1 322 ? -13.778 -20.307 -0.344 1.00 97.31 322 ALA A CA 1
ATOM 2549 C C . ALA A 1 322 ? -13.920 -19.996 -1.847 1.00 97.31 322 ALA A C 1
ATOM 2551 O O . ALA A 1 322 ? -14.045 -20.918 -2.646 1.00 97.31 322 ALA A O 1
ATOM 2552 N N . GLU A 1 323 ? -13.862 -18.718 -2.233 1.00 96.12 323 GLU A N 1
ATOM 2553 C CA . GLU A 1 323 ? -14.074 -18.285 -3.622 1.00 96.12 323 GLU A CA 1
ATOM 2554 C C . GLU A 1 323 ? -12.855 -18.454 -4.529 1.00 96.12 323 GLU A C 1
ATOM 2556 O O . GLU A 1 323 ? -13.004 -18.628 -5.736 1.00 96.12 323 GLU A O 1
ATOM 2561 N N . SER A 1 324 ? -11.645 -18.354 -3.976 1.00 95.31 324 SER A N 1
ATOM 2562 C CA . SER A 1 324 ? -10.416 -18.290 -4.781 1.00 95.31 324 SER A CA 1
ATOM 2563 C C . SER A 1 324 ? -9.350 -19.313 -4.405 1.00 95.31 324 SER A C 1
ATOM 2565 O O . SER A 1 324 ? -8.356 -19.440 -5.118 1.00 95.31 324 SER A O 1
ATOM 2567 N N . GLY A 1 325 ? -9.507 -20.008 -3.276 1.00 96.06 325 GLY A N 1
ATOM 2568 C CA . GLY A 1 325 ? -8.461 -20.850 -2.694 1.00 96.06 325 GLY A CA 1
ATOM 2569 C C . GLY A 1 325 ? -7.282 -20.067 -2.101 1.00 96.06 325 GLY A C 1
ATOM 2570 O O . GLY A 1 325 ? -6.325 -20.685 -1.642 1.00 96.06 325 GLY A O 1
ATOM 2571 N N . LYS A 1 326 ? -7.331 -18.728 -2.107 1.00 94.31 326 LYS A N 1
ATOM 2572 C CA . LYS A 1 326 ? -6.261 -17.845 -1.624 1.00 94.31 326 LYS A CA 1
ATOM 2573 C C . LYS A 1 326 ? -6.537 -17.349 -0.210 1.00 94.31 326 LYS A C 1
ATOM 2575 O O . LYS A 1 326 ? -7.682 -17.241 0.215 1.00 94.31 326 LYS A O 1
ATOM 2580 N N . GLU A 1 327 ? -5.478 -16.987 0.499 1.00 95.31 327 GLU A N 1
ATOM 2581 C CA . GLU A 1 327 ? -5.556 -16.396 1.837 1.00 95.31 327 GLU A CA 1
ATOM 2582 C C . GLU A 1 327 ? -5.015 -14.962 1.827 1.00 95.31 327 GLU A C 1
ATOM 2584 O O . GLU A 1 327 ? -4.524 -14.464 0.809 1.00 95.31 327 GLU A O 1
ATOM 2589 N N . PHE A 1 328 ? -5.125 -14.272 2.962 1.00 96.56 328 PHE A N 1
ATOM 2590 C CA . PHE A 1 328 ? -4.422 -13.006 3.128 1.00 96.56 328 PHE A CA 1
ATOM 2591 C C . PHE A 1 328 ? -2.918 -13.248 3.249 1.00 96.56 328 PHE A C 1
ATOM 2593 O O . PHE A 1 328 ? -2.491 -14.142 3.977 1.00 96.56 328 PHE A O 1
ATOM 2600 N N . SER A 1 329 ? -2.118 -12.421 2.578 1.00 94.81 329 SER A N 1
ATOM 2601 C CA . SER A 1 329 ? -0.661 -12.477 2.640 1.00 94.81 329 SER A CA 1
ATOM 2602 C C . SER A 1 329 ? -0.178 -12.206 4.065 1.00 94.81 329 SER A C 1
ATOM 2604 O O . SER A 1 329 ? -0.385 -11.113 4.602 1.00 94.81 329 SER A O 1
ATOM 2606 N N . LEU A 1 330 ? 0.466 -13.210 4.658 1.00 94.38 330 LEU A N 1
ATOM 2607 C CA . LEU A 1 330 ? 0.958 -13.215 6.030 1.00 94.38 330 LEU A CA 1
ATOM 2608 C C . LEU A 1 330 ? 2.387 -13.764 6.055 1.00 94.38 330 LEU A C 1
ATOM 2610 O O . LEU A 1 330 ? 2.643 -14.863 5.568 1.00 94.38 330 LEU A O 1
ATOM 2614 N N . ASP A 1 331 ? 3.293 -13.012 6.665 1.00 93.88 331 ASP A N 1
ATOM 2615 C CA . ASP A 1 331 ? 4.666 -13.417 6.929 1.00 93.88 331 ASP A CA 1
ATOM 2616 C C . ASP A 1 331 ? 4.917 -13.596 8.433 1.00 93.88 331 ASP A C 1
ATOM 2618 O O . ASP A 1 331 ? 4.328 -12.918 9.277 1.00 93.88 331 ASP A O 1
ATOM 2622 N N . SER A 1 332 ? 5.813 -14.520 8.780 1.00 92.12 332 SER A N 1
ATOM 2623 C CA . SER A 1 332 ? 6.116 -14.843 10.181 1.00 92.12 332 SER A CA 1
ATOM 2624 C C . SER A 1 332 ? 6.854 -13.726 10.931 1.00 92.12 332 SER A C 1
ATOM 2626 O O . SER A 1 332 ? 6.720 -13.596 12.150 1.00 92.12 332 SER A O 1
ATOM 2628 N N . GLN A 1 333 ? 7.625 -12.913 10.213 1.00 92.00 333 GLN A N 1
ATOM 2629 C CA . GLN A 1 333 ? 8.382 -11.798 10.758 1.00 92.00 333 GLN A CA 1
ATOM 2630 C C . GLN A 1 333 ? 7.594 -10.492 10.638 1.00 92.00 333 GLN A C 1
ATOM 2632 O O . GLN A 1 333 ? 7.466 -9.767 11.625 1.00 92.00 333 GLN A O 1
ATOM 2637 N N . TYR A 1 334 ? 7.025 -10.212 9.463 1.00 93.50 334 TYR A N 1
ATOM 2638 C CA . TYR A 1 334 ? 6.362 -8.937 9.177 1.00 93.50 334 TYR A CA 1
ATOM 2639 C C . TYR A 1 334 ? 4.844 -8.945 9.324 1.00 93.50 334 TYR A C 1
ATOM 2641 O O . TYR A 1 334 ? 4.230 -7.892 9.188 1.00 93.50 334 TYR A O 1
ATOM 2649 N N . GLY A 1 335 ? 4.218 -10.075 9.648 1.00 95.94 335 GLY A N 1
ATOM 2650 C CA . GLY A 1 335 ? 2.769 -10.151 9.797 1.00 95.94 335 GLY A CA 1
ATOM 2651 C C . GLY A 1 335 ? 2.042 -9.951 8.471 1.00 95.94 335 GLY A C 1
ATOM 2652 O O . GLY A 1 335 ? 2.500 -10.416 7.429 1.00 95.94 335 GLY A O 1
ATOM 2653 N N . TYR A 1 336 ? 0.867 -9.323 8.504 1.00 97.19 336 TYR A N 1
ATOM 2654 C CA . TYR A 1 336 ? 0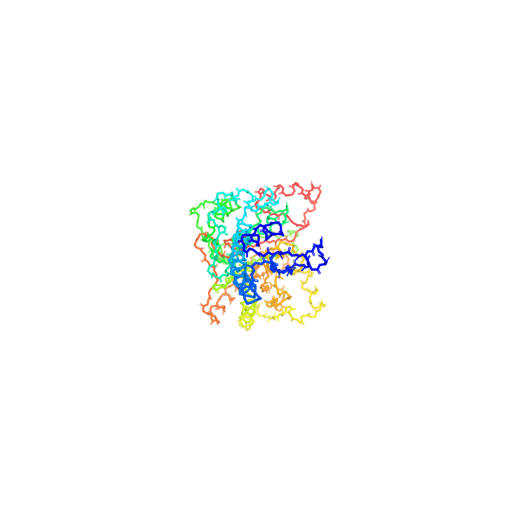.109 -9.069 7.282 1.00 97.19 336 TYR A CA 1
ATOM 2655 C C . TYR A 1 336 ? 0.885 -8.130 6.359 1.00 97.19 336 TYR A C 1
ATOM 2657 O O . TYR A 1 336 ? 1.501 -7.166 6.816 1.00 97.19 336 TYR A O 1
ATOM 2665 N N . ILE A 1 337 ? 0.859 -8.429 5.061 1.00 96.25 337 ILE A N 1
ATOM 2666 C CA . ILE A 1 337 ? 1.635 -7.706 4.051 1.00 96.25 337 ILE A CA 1
ATOM 2667 C C . ILE A 1 337 ? 0.816 -6.569 3.441 1.00 96.25 337 ILE A C 1
ATOM 2669 O O . ILE A 1 337 ? -0.344 -6.741 3.052 1.00 96.25 337 ILE A O 1
ATOM 2673 N N . HIS A 1 338 ? 1.453 -5.406 3.330 1.00 96.62 338 HIS A N 1
ATOM 2674 C CA . HIS A 1 338 ? 0.860 -4.153 2.868 1.00 96.62 338 HIS A CA 1
ATOM 2675 C C . HIS A 1 338 ? 1.747 -3.488 1.828 1.00 96.62 338 HIS A C 1
ATOM 2677 O O . HIS A 1 338 ? 2.942 -3.755 1.774 1.00 96.62 338 HIS A O 1
ATOM 2683 N N . SER A 1 339 ? 1.184 -2.573 1.039 1.00 95.50 339 SER A N 1
ATOM 2684 C CA . SER A 1 339 ? 1.977 -1.765 0.102 1.00 95.50 339 SER A CA 1
ATOM 2685 C C . SER A 1 339 ? 2.943 -0.830 0.835 1.00 95.50 339 SER A C 1
ATOM 2687 O O . SER A 1 339 ? 4.053 -0.582 0.376 1.00 95.50 339 SER A O 1
ATOM 2689 N N . CYS A 1 340 ? 2.520 -0.275 1.972 1.00 95.44 340 CYS A N 1
ATOM 2690 C CA . CYS A 1 340 ? 3.329 0.639 2.769 1.00 95.44 340 CYS A CA 1
ATOM 2691 C C . CYS A 1 340 ? 3.986 -0.111 3.941 1.00 95.44 340 CYS A C 1
ATOM 2693 O O . CYS A 1 340 ? 3.263 -0.642 4.790 1.00 95.44 340 CYS A O 1
ATOM 2695 N N . PRO A 1 341 ? 5.329 -0.115 4.071 1.00 96.25 341 PRO A N 1
ATOM 2696 C CA . PRO A 1 341 ? 6.022 -0.796 5.171 1.00 96.25 341 PRO A CA 1
ATOM 2697 C C . PRO A 1 341 ? 5.614 -0.323 6.571 1.00 96.25 341 PRO A C 1
ATOM 2699 O O . PRO A 1 341 ? 5.718 -1.072 7.539 1.00 96.25 341 PRO A O 1
ATOM 2702 N N . THR A 1 342 ? 5.104 0.903 6.692 1.00 94.06 342 THR A N 1
ATOM 2703 C CA . THR A 1 342 ? 4.605 1.459 7.961 1.00 94.06 342 THR A CA 1
ATOM 2704 C C . THR A 1 342 ? 3.323 0.782 8.447 1.00 94.06 342 THR A C 1
ATOM 2706 O O . THR A 1 342 ? 2.978 0.899 9.618 1.00 94.06 342 THR A O 1
ATOM 2709 N N . SER A 1 343 ? 2.621 0.075 7.557 1.00 95.19 343 SER A N 1
ATOM 2710 C CA . SER A 1 343 ? 1.365 -0.617 7.851 1.00 95.19 343 SER A CA 1
ATOM 2711 C C . SER A 1 343 ? 1.538 -2.122 8.063 1.00 95.19 343 SER A C 1
ATOM 2713 O O . SER A 1 343 ? 0.549 -2.791 8.324 1.00 95.19 343 SER A O 1
ATOM 2715 N N . LEU A 1 344 ? 2.759 -2.664 7.984 1.00 96.38 344 LEU A N 1
ATOM 2716 C CA . LEU A 1 344 ? 3.031 -4.081 8.255 1.00 96.38 344 LEU A CA 1
ATOM 2717 C C . LEU A 1 344 ? 2.602 -4.515 9.668 1.00 96.38 344 LEU A C 1
ATOM 2719 O O . LEU A 1 344 ? 2.306 -3.711 10.555 1.00 96.38 344 LEU A O 1
ATOM 2723 N N . GLY A 1 345 ? 2.582 -5.824 9.889 1.00 96.25 345 GLY A N 1
ATOM 2724 C CA . GLY A 1 345 ? 2.241 -6.434 11.163 1.00 96.25 345 GLY A CA 1
ATOM 2725 C C . GLY A 1 345 ? 0.741 -6.646 11.272 1.00 96.25 345 GLY A C 1
ATOM 2726 O O . GLY A 1 345 ? 0.168 -7.514 10.619 1.00 96.25 345 GLY A O 1
ATOM 2727 N N . THR A 1 346 ? 0.082 -5.858 12.119 1.00 96.44 346 THR A N 1
ATOM 2728 C CA . THR A 1 346 ? -1.368 -5.989 12.323 1.00 96.44 346 THR A CA 1
ATOM 2729 C C . THR A 1 346 ? -2.173 -5.404 11.160 1.00 96.44 346 THR A C 1
ATOM 2731 O O . THR A 1 346 ? -3.338 -5.777 10.961 1.00 96.44 346 THR A O 1
ATOM 2734 N N . GLY A 1 347 ? -1.591 -4.453 10.418 1.00 95.06 347 GLY A N 1
ATOM 2735 C CA . GLY A 1 347 ? -2.326 -3.606 9.481 1.00 95.06 347 GLY A CA 1
ATOM 2736 C C . GLY A 1 347 ? -3.294 -2.644 10.155 1.00 95.06 347 GLY A C 1
ATOM 2737 O O . GLY A 1 347 ? -4.093 -2.010 9.465 1.00 95.06 347 GLY A O 1
ATOM 2738 N N . MET A 1 348 ? -3.295 -2.581 11.491 1.00 96.06 348 MET A N 1
ATOM 2739 C CA . MET A 1 348 ? -4.379 -2.002 12.267 1.00 96.06 348 MET A CA 1
ATOM 2740 C C . MET A 1 348 ? -4.144 -0.527 12.576 1.00 96.06 348 MET A C 1
ATOM 2742 O O . MET A 1 348 ? -3.068 -0.116 12.998 1.00 96.06 348 MET A O 1
ATOM 2746 N N . ARG A 1 349 ? -5.203 0.273 12.454 1.00 94.19 349 ARG A N 1
ATOM 2747 C CA . ARG A 1 349 ? -5.245 1.639 12.977 1.00 94.19 349 ARG A CA 1
ATOM 2748 C C . ARG A 1 349 ? -6.539 1.866 13.739 1.00 94.19 349 ARG A C 1
ATOM 2750 O O . ARG A 1 349 ? -7.624 1.768 13.165 1.00 94.19 349 ARG A O 1
ATOM 2757 N N . ILE A 1 350 ? -6.401 2.222 15.010 1.00 94.75 350 ILE A N 1
ATOM 2758 C CA . ILE A 1 350 ? -7.497 2.595 15.904 1.00 94.75 350 ILE A CA 1
ATOM 2759 C C . ILE A 1 350 ? -7.486 4.115 16.044 1.00 94.75 350 ILE A C 1
ATOM 2761 O O . ILE A 1 350 ? -6.431 4.726 16.198 1.00 94.75 350 ILE A O 1
ATOM 2765 N N . SER A 1 351 ? -8.652 4.744 15.957 1.00 94.50 351 SER A N 1
ATOM 2766 C CA . SER A 1 351 ? -8.783 6.183 16.160 1.00 94.50 351 SER A CA 1
ATOM 2767 C C . SER A 1 351 ? -10.100 6.530 16.827 1.00 94.50 351 SER A C 1
ATOM 2769 O O . SER A 1 351 ? -11.120 5.896 16.558 1.00 94.50 351 SER A O 1
ATOM 2771 N N . VAL A 1 352 ? -10.065 7.577 17.643 1.00 94.94 352 VAL A N 1
ATOM 2772 C CA . VAL A 1 352 ? -11.239 8.167 18.279 1.00 94.94 352 VAL A CA 1
ATOM 2773 C C . VAL A 1 352 ? -11.353 9.630 17.876 1.00 94.94 352 VAL A C 1
ATOM 2775 O O . VAL A 1 352 ? -10.339 10.311 17.722 1.00 94.94 352 VAL A O 1
ATOM 2778 N N . ARG A 1 353 ? -12.581 10.111 17.687 1.00 93.81 353 ARG A N 1
ATOM 2779 C CA . ARG A 1 353 ? -12.873 11.546 17.603 1.00 93.81 353 ARG A CA 1
ATOM 2780 C C . ARG A 1 353 ? -13.353 11.985 18.981 1.00 93.81 353 ARG A C 1
ATOM 2782 O O . ARG A 1 353 ? -14.369 11.472 19.438 1.00 93.81 353 ARG A O 1
ATOM 2789 N N . ILE A 1 354 ? -12.617 12.876 19.635 1.00 95.38 354 ILE A N 1
ATOM 2790 C CA . ILE A 1 354 ? -12.799 13.238 21.047 1.00 95.38 354 ILE A CA 1
ATOM 2791 C C . ILE A 1 354 ? -12.603 14.742 21.245 1.00 95.38 354 ILE A C 1
ATOM 2793 O O . ILE A 1 354 ? -11.710 15.323 20.628 1.00 95.38 354 ILE A O 1
ATOM 2797 N N . ASP A 1 355 ? -13.396 15.346 22.130 1.00 95.31 355 ASP A N 1
ATOM 2798 C CA . ASP A 1 355 ? -13.209 16.743 22.531 1.00 95.31 355 ASP A CA 1
ATOM 2799 C C . ASP A 1 355 ? -12.223 16.856 23.696 1.00 95.31 355 ASP A C 1
ATOM 2801 O O . ASP A 1 355 ? -12.399 16.253 24.755 1.00 95.31 355 ASP A O 1
ATOM 2805 N N . LEU A 1 356 ? -11.182 17.669 23.521 1.00 95.38 356 LEU A N 1
ATOM 2806 C CA . LEU A 1 356 ? -10.128 17.873 24.516 1.00 95.38 356 LEU A CA 1
ATOM 2807 C C . LEU A 1 356 ? -9.867 19.373 24.752 1.00 95.38 356 LEU A C 1
ATOM 2809 O O . LEU A 1 356 ? -8.752 19.843 24.517 1.00 95.38 356 LEU A O 1
ATOM 2813 N N . PRO A 1 357 ? -10.853 20.147 25.250 1.00 95.62 357 PRO A N 1
ATOM 2814 C CA . PRO A 1 357 ? -10.752 21.608 25.340 1.00 95.62 357 PRO A CA 1
ATOM 2815 C C . PRO A 1 357 ? -9.568 22.093 26.191 1.00 95.62 357 PRO A C 1
ATOM 2817 O O . PRO A 1 357 ? -9.021 23.163 25.932 1.00 95.62 357 PRO A O 1
ATOM 2820 N N . GLY A 1 358 ? -9.139 21.310 27.187 1.00 96.06 358 GLY A N 1
ATOM 2821 C CA . GLY A 1 358 ? -7.930 21.598 27.965 1.00 96.06 358 GLY A CA 1
ATOM 2822 C C . GLY A 1 358 ? -6.662 21.566 27.107 1.00 96.06 358 GLY A C 1
ATOM 2823 O O . GLY A 1 358 ? -5.914 22.539 27.090 1.00 96.06 358 GLY A O 1
ATOM 2824 N N . TRP A 1 359 ? -6.467 20.498 26.327 1.00 95.12 359 TRP A N 1
ATOM 2825 C CA . TRP A 1 359 ? -5.334 20.376 25.403 1.00 95.12 359 TRP A CA 1
ATOM 2826 C C . TRP A 1 359 ? -5.388 21.412 24.279 1.00 95.12 359 TRP A C 1
ATOM 2828 O O . TRP A 1 359 ? -4.347 21.938 23.896 1.00 95.12 359 TRP A O 1
ATOM 2838 N N . THR A 1 360 ? -6.586 21.771 23.804 1.00 92.69 360 THR A N 1
ATOM 2839 C CA . THR A 1 360 ? -6.763 22.869 22.841 1.00 92.69 360 THR A CA 1
ATOM 2840 C C . THR A 1 360 ? -6.218 24.190 23.386 1.00 92.69 360 THR A C 1
ATOM 2842 O O . THR A 1 360 ? -5.549 24.913 22.655 1.00 92.69 360 THR A O 1
ATOM 2845 N N . ARG A 1 361 ? -6.442 24.492 24.674 1.00 95.62 361 ARG A N 1
ATOM 2846 C CA . ARG A 1 36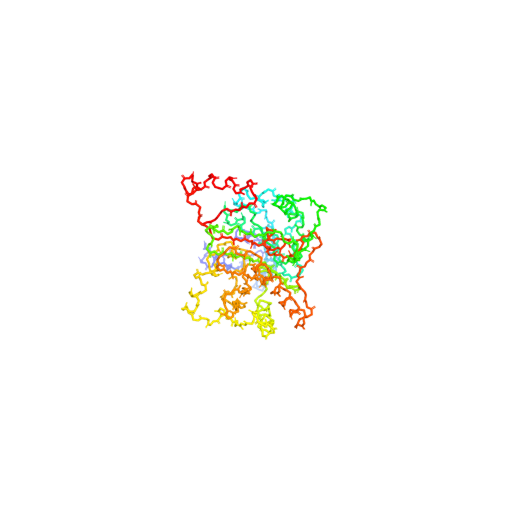1 ? -5.892 25.697 25.321 1.00 95.62 361 ARG A CA 1
ATOM 2847 C C . ARG A 1 361 ? -4.372 25.636 25.493 1.00 95.62 361 ARG A C 1
ATOM 2849 O O . ARG A 1 361 ? -3.725 26.671 25.398 1.00 95.62 361 ARG A O 1
ATOM 2856 N N . THR A 1 362 ? -3.801 24.456 25.748 1.00 94.81 362 THR A N 1
ATOM 2857 C CA . THR A 1 362 ? -2.339 24.271 25.858 1.00 94.81 362 THR A CA 1
ATOM 2858 C C . THR A 1 362 ? -1.635 24.334 24.496 1.00 94.81 362 THR A C 1
ATOM 2860 O O . THR A 1 362 ? -0.470 24.716 24.422 1.00 94.81 362 THR A O 1
ATOM 2863 N N . GLY A 1 363 ? -2.340 23.992 23.417 1.00 93.62 363 GLY A N 1
ATOM 2864 C CA . GLY A 1 363 ? -1.847 24.043 22.043 1.00 93.62 363 GLY A CA 1
ATOM 2865 C C . GLY A 1 363 ? -1.409 22.683 21.490 1.00 93.62 363 GLY A C 1
ATOM 2866 O O . GLY A 1 363 ? -1.006 21.773 22.221 1.00 93.62 363 GLY A O 1
ATOM 2867 N N . PHE A 1 364 ? -1.471 22.557 20.159 1.00 91.31 364 PHE A N 1
ATOM 2868 C CA . PHE A 1 364 ? -1.197 21.308 19.438 1.00 91.31 364 PHE A CA 1
ATOM 2869 C C . PHE A 1 364 ? 0.202 20.716 19.700 1.00 91.31 364 PHE A C 1
ATOM 2871 O O . PHE A 1 364 ? 0.269 19.512 19.935 1.00 91.31 364 PHE A O 1
ATOM 2878 N N . PRO A 1 365 ? 1.306 21.495 19.765 1.00 94.50 365 PRO A N 1
ATOM 2879 C CA . PRO A 1 365 ? 2.632 20.927 20.035 1.00 94.50 365 PRO A CA 1
ATOM 2880 C C . PRO A 1 365 ? 2.734 20.212 21.391 1.00 94.50 365 PRO A C 1
ATOM 2882 O O . PRO A 1 365 ? 3.383 19.174 21.505 1.00 94.50 365 PRO A O 1
ATOM 2885 N N . ALA A 1 366 ? 2.062 20.734 22.423 1.00 94.75 366 ALA A N 1
ATOM 2886 C CA . ALA A 1 366 ? 2.046 20.112 23.744 1.00 94.75 366 ALA A CA 1
ATOM 2887 C C . ALA A 1 366 ? 1.232 18.809 23.746 1.00 94.75 366 ALA A C 1
ATOM 2889 O O . ALA A 1 366 ? 1.670 17.811 24.322 1.00 94.75 366 ALA A O 1
ATOM 2890 N N . LEU A 1 367 ? 0.080 18.804 23.063 1.00 94.75 367 LEU A N 1
ATOM 2891 C CA . LEU A 1 367 ? -0.711 17.591 22.856 1.00 94.75 367 LEU A CA 1
ATOM 2892 C C . LEU A 1 367 ? 0.085 16.544 22.072 1.00 94.75 367 LEU A C 1
ATOM 2894 O O . LEU A 1 367 ? 0.118 15.387 22.476 1.00 94.75 367 LEU A O 1
ATOM 2898 N N . GLN A 1 368 ? 0.755 16.947 20.991 1.00 94.00 368 GLN A N 1
ATOM 2899 C CA . GLN A 1 368 ? 1.579 16.064 20.170 1.00 94.00 368 GLN A CA 1
ATOM 2900 C C . GLN A 1 368 ? 2.669 15.386 20.997 1.00 94.00 368 GLN A C 1
ATOM 2902 O O . GLN A 1 368 ? 2.726 14.158 21.017 1.00 94.00 368 GLN A O 1
ATOM 2907 N N . LYS A 1 369 ? 3.441 16.159 21.768 1.00 94.50 369 LYS A N 1
ATOM 2908 C CA . LYS A 1 369 ? 4.457 15.611 22.672 1.00 94.50 369 LYS A CA 1
ATOM 2909 C C . LYS A 1 369 ? 3.859 14.614 23.672 1.00 94.50 369 LYS A C 1
ATOM 2911 O O . LYS A 1 369 ? 4.410 13.537 23.882 1.00 94.50 369 LYS A O 1
ATOM 2916 N N . ARG A 1 370 ? 2.707 14.934 24.276 1.00 95.69 370 ARG A N 1
ATOM 2917 C CA . ARG A 1 370 ? 2.054 14.019 25.224 1.00 95.69 370 ARG A CA 1
ATOM 2918 C C . ARG A 1 370 ? 1.551 12.744 24.548 1.00 95.69 370 ARG A C 1
ATOM 2920 O O . ARG A 1 370 ? 1.630 11.664 25.127 1.00 95.69 370 ARG A O 1
ATOM 2927 N N . CYS A 1 371 ? 1.012 12.855 23.342 1.00 94.62 371 CYS A N 1
ATOM 2928 C CA . CYS A 1 371 ? 0.578 11.710 22.559 1.00 94.62 371 CYS A CA 1
ATOM 2929 C C . CYS A 1 371 ? 1.756 10.789 22.207 1.00 94.62 371 CYS A C 1
ATOM 2931 O O . CYS A 1 371 ? 1.610 9.578 22.341 1.00 94.62 371 CYS A O 1
ATOM 2933 N N . GLU A 1 372 ? 2.922 11.341 21.860 1.00 91.56 372 GLU A N 1
ATOM 2934 C CA . GLU A 1 372 ? 4.148 10.568 21.610 1.00 91.56 372 GLU A CA 1
ATOM 2935 C C . GLU A 1 372 ? 4.572 9.755 22.846 1.00 91.56 372 GLU A C 1
ATOM 2937 O O . GLU A 1 372 ? 4.827 8.556 22.730 1.00 91.56 372 GLU A O 1
ATOM 2942 N N . GLU A 1 373 ? 4.542 10.349 24.046 1.00 94.06 373 GLU A N 1
ATOM 2943 C CA . GLU A 1 373 ? 4.799 9.638 25.314 1.00 94.06 373 GLU A CA 1
ATOM 2944 C C . GLU A 1 373 ? 3.808 8.485 25.555 1.00 94.06 373 GLU A C 1
ATOM 2946 O O . GLU A 1 373 ? 4.171 7.433 26.084 1.00 94.06 373 GLU A O 1
ATOM 2951 N N . LEU A 1 374 ? 2.550 8.677 25.149 1.00 94.56 374 LEU A N 1
ATOM 2952 C CA . LEU A 1 374 ? 1.477 7.684 25.238 1.00 94.56 374 LEU A CA 1
ATOM 2953 C C . LEU A 1 374 ? 1.447 6.713 24.046 1.00 94.56 374 LEU A C 1
ATOM 2955 O O . LEU A 1 374 ? 0.580 5.841 24.003 1.00 94.56 374 LEU A O 1
ATOM 2959 N N . LYS A 1 375 ? 2.378 6.845 23.091 1.00 91.38 375 LYS A N 1
ATOM 2960 C CA . LYS A 1 375 ? 2.462 6.041 21.860 1.00 91.38 375 LYS A CA 1
ATOM 2961 C C . LYS A 1 375 ? 1.193 6.106 21.000 1.00 91.38 375 LYS A C 1
ATOM 2963 O O . LYS A 1 375 ? 0.787 5.122 20.384 1.00 91.38 375 LYS A O 1
ATOM 2968 N N . VAL A 1 376 ? 0.567 7.278 20.951 1.00 92.25 376 VAL A N 1
ATOM 2969 C CA . VAL A 1 376 ? -0.560 7.605 20.067 1.00 92.25 376 VAL A CA 1
ATOM 2970 C C . VAL A 1 376 ? -0.231 8.853 19.247 1.00 92.25 376 VAL A C 1
ATOM 2972 O O . VAL A 1 376 ? 0.737 9.552 19.525 1.00 92.25 376 VAL A O 1
ATOM 2975 N N . GLN A 1 377 ? -1.027 9.152 18.222 1.00 88.75 377 GLN A N 1
ATOM 2976 C CA . GLN A 1 377 ? -0.790 10.299 17.342 1.00 88.75 377 GLN A CA 1
ATOM 2977 C C . GLN A 1 377 ? -2.050 11.172 17.241 1.00 88.75 377 GLN A C 1
ATOM 2979 O O . GLN A 1 377 ? -3.106 10.645 16.867 1.00 88.75 377 GLN A O 1
ATOM 2984 N N . PRO A 1 378 ? -1.972 12.487 17.524 1.00 91.00 378 PRO A N 1
ATOM 2985 C CA . PRO A 1 378 ? -3.072 13.400 17.268 1.00 91.00 378 PRO A CA 1
ATOM 2986 C C . PRO A 1 378 ? -3.091 13.783 15.786 1.00 91.00 378 PRO A C 1
ATOM 2988 O O . PRO A 1 378 ? -2.059 13.858 15.120 1.00 91.00 378 PRO A O 1
ATOM 2991 N N . ARG A 1 379 ? -4.291 14.009 15.258 1.00 82.25 379 ARG A N 1
ATOM 2992 C CA . ARG A 1 379 ? -4.521 14.436 13.877 1.00 82.25 379 ARG A CA 1
ATOM 2993 C C . ARG A 1 379 ? -5.818 15.228 13.809 1.00 82.25 379 ARG A C 1
ATOM 2995 O O . ARG A 1 379 ? -6.769 14.855 14.500 1.00 82.25 379 ARG A O 1
ATOM 3002 N N . GLY A 1 380 ? -5.871 16.220 12.933 1.00 68.50 380 GLY A N 1
ATOM 3003 C CA . GLY A 1 380 ? -7.052 17.058 12.729 1.00 68.50 380 GLY A CA 1
ATOM 3004 C C . GLY A 1 380 ? -6.715 18.530 12.739 1.00 68.50 380 GLY A C 1
ATOM 3005 O O . GLY A 1 380 ? -5.697 18.884 13.374 1.00 68.50 380 GLY A O 1
#

Nearest PDB structures (foldseek):
  3ju5-assembly1_B  TM=9.388E-01  e=1.025E-31  Apostichopus japonicus
  3ju6-assembly1_A  TM=9.604E-01  e=3.081E-31  Apostichopus japonicus
  3ju6-assembly1_B  TM=9.290E-01  e=3.611E-32  Apostichopus japonicus
  3ju6-assembly2_D  TM=9.364E-01  e=2.908E-31  Apostichopus japonicus
  3ju6-assembly2_C  TM=9.442E-01  e=6.272E-30  Apostichopus japonicus

Mean predicted aligned error: 9.05 Å

Foldseek 3Di:
DVVVVQVLCVVLQKHKAAPPDRPDHHDPPDIDIAHNDDPPDDPVRRVVSVVVSVVVVVVVVVVVVVVVVVVVVVVVVCVQLPDADFQQCQALCVVQVDPVLSVVFQPDQFPQQRDGQCLQQQQRRPDRPHHHRGWFFAPSCCVSSVSRLVVSLCVLVVHDSPAWFDDDLDLVPDDDFPDPPFFFFKKKKKFFWAWPSATWLLRGDLVNLLVLLVLVQQLQCQQDDQFHWDKDQPVVDDVVNVVVCVVPPDPADDDPSCVSSNSCPPPPHSWIKIGGPVRQWIWTASGQGRIMTMGMDTDTGPSVSSVVSSSRLVSSQVSSCVRPVIGTDQDGHFGGDGRDSSCTRRSMDIDTDGDDVVVVVVPDVVVQVVCVVVVHGDDD

Secondary structure (DSSP, 8-state):
-HHHHHHHHHHTTEEEE-SSSTTPPPBTTB-EEEES--SSS-HHHHHHHHHHHHHHHHHHHHHHHHHHHHHHHHHHHHHHTSPP--S-TTSHHHHH--HHHHHHHTT---TTT---HHHHTHHHHH-S--SS----SSSTHHHHTHHHHHHHHHHHHT--TT--------GGG----SPTT--EEEEEEEEEE-BTTS--TTT--HHHHHHHHHHHHHHHTT--GGG-EEEEESTT--HHHHHHHHTTT---SS-HHHHHTTTTTTTTTT-EEEEETTSSEEEEESSSSSEEEEEEEESS-HHHHHHHHHHHHHHHHHHHHHHHS--B-EETTTEE--SSGGG-BT-EEEEEEE--HHHHHH-HHHHHHHHHHTT-----

=== Feature glossary ===
Feature key, reading from the visual/contextual features back to the raw sequence:

Rendered structure images. Structure images are PyMOL renders from six orthogonal camera directions. Cartoon representation draws helices as coils and strands as arrows; sticks shows the backbone as bonds; surface shows the solvent-excluded envelope. Rainbow coloring maps sequence position to hue (blue→red, N→C); chain coloring assigns a distinct color per polypeptide.

Contact-map, Ramachandran, and PAE plots. Three diagnostic plots accompany the record. The Cα contact map visualizes the tertiary structure as a 2D adjacency matrix (8 Å cutoff, sequence-local contacts suppressed). The Ramachandran plot shows the distribution of backbone (φ, ψ) torsions, with points in the α and β basins reflecting secondary structure content. The PAE plot shows AlphaFold's inter-residue confidence as a color matrix.

InterPro / GO / CATH / organism. The annotation block draws on four external resources. InterPro: which protein families and domains the sequence belongs to. GO: standardized terms for what the protein does, what process it participates in, and where in the cell it acts. CATH: which structural fold it has in the CATH hierarchy. Organism: the species of origin.

Nearest PDB structures. Structural nearest neighbors (via Foldseek easy-search vs the PDB). Reported per hit: target PDB id, E-value, and alignment TM-score. A TM-score above ~0.5 is the conventional threshold for 'same fold'.

Predicted aligned error. Predicted aligned error is AlphaFold's pairwise confidence. Unlike pLDDT (per-residue), PAE is per-residue-pair and captures whether two parts of the structure are correctly placed relative to each other. Units are ångströms of expected positional error.

Solvent-accessible surface area. SASA measures how much of the protein is reachable by solvent. It is computed by rolling a water-sized probe over the atomic surface and summing the exposed area (Å²). Per-residue SASA distinguishes core (buried, low SASA) from surface (exposed, high SASA) residues; total SASA is a whole-molecule size measure.

B-factor. Crystallographic B-factors measure how much each atom's electron density is smeared out, in Å². They rise in mobile loops and surface residues and fall in the buried interior. In AlphaFold models this column is repurposed to hold pLDDT instead.

pLDDT. For AlphaFold models, the B-factor field carries pLDDT — the model's own estimate of local accuracy on a 0–100 scale. Regions with pLDDT<50 should be treated as essentially unmodeled; they often correspond to intrinsically disordered segments.

Backbone torsions (φ/ψ). φ (phi) and ψ (psi) are the two rotatable backbone dihedrals per residue: φ is the C(i-1)–N–Cα–C torsion, ψ is the N–Cα–C–N(i+1) torsion, both in degrees on (−180°, 180°]. α-helical residues cluster near (−60°, −45°); β-strand residues near (−120°, +130°). A Ramachandran plot is simply a scatter of (φ, ψ) for every residue.

Radius of gyration, Cα contacts, bounding box. Radius of gyration (Rg) is the root-mean-square distance of Cα atoms from their centroid — a single number for overall size and compactness. A globular domain of N residues has Rg ≈ 2.2·N^0.38 Å; an extended or disordered chain has a much larger Rg. The Cα contact count is the number of residue pairs whose Cα atoms are within 8 Å and are more than four positions apart in sequence — a standard proxy for tertiary packing density. The bounding box is the smallest axis-aligned box enclosing all Cα atoms.

Secondary structure (3-state, P-SEA). Three-state secondary structure (P-SEA) collapses the eight DSSP classes into helix (a), strand (b), and coil (c). P-SEA assigns these from Cα geometry alone — distances and angles — without requiring backbone oxygens, so it works on any Cα trace.

Secondary structure (8-state, DSSP). Secondary structure is the local, repeating backbone conformation. DSSP classifies it into eight states by reading the hydrogen-bond network: three helix types (H, G, I), two β types (E, B), two non-regular types (T, S), and unstructured coil (-).

Foldseek 3Di. The Foldseek 3Di string encodes local tertiary geometry as a 20-letter alphabet — one character per residue — derived from the relative positions of nearby Cα atoms. Unlike the amino-acid sequence, 3Di is a direct function of the 3D structure, so two proteins with the same fold have similar 3Di strings even at low sequence identity.

mmCIF coordinates. Structure coordinates are given as an mmCIF _atom_site loop: one row per 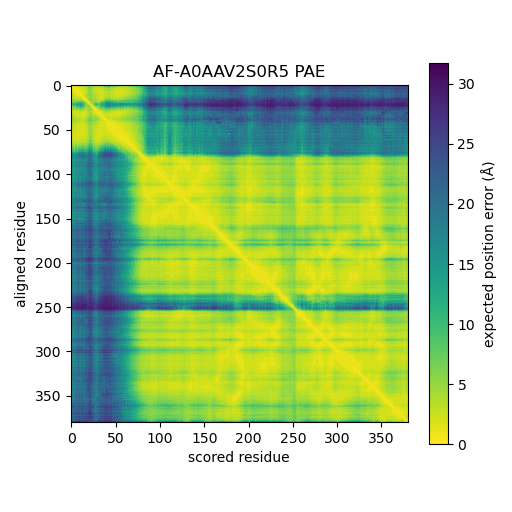atom with element, residue name, chain id, sequence number, and x/y/z position in Å. Only the four main-chain atoms per residue are included here; side chains are omitted to keep the record compact.

Sequence. This is the polypeptide sequence — one letter per residue, N-terminus first. Length ranges from a few dozen residues for small domains to over a thousand for large multi-domain proteins.